Protein AF-A0A3L7WTW4-F1 (afdb_monomer_lite)

Foldseek 3Di:
DDDDDDDDDDDDDPPDDPDPPPPDDPQDDAAEDEAQDKDKDFASHWYDHPVQQKIKHWHWWLDQQADAPPDDDPDGDKTKTWMWMDRNPRPGTDIDMWIADADQCFAGDVPDPLTHQWDDDPQKIKGWGGWDDGHHPVDDDDGRRIMTMIHIYGDPPPPPPPPPCPPDDDDPAAADDAQDKDKAFAQHWHADPVQQKIKHFPWKSDDPADAPVDDDPDGDKTKTWMWIDHPPDDIDIDIAMAGADQCQFHDADDRHYRHHQWDDDPQKIKGFGGKDDRHHDPVDDDDGRRIMTIMHMHGHDDPPPPDVDPDDPPLDPPDPADPPFFWFKKFAVVQLVCVVSVNDPDQRIDTDRGDHQVQCPFQVSQQSRQCSVPHNRMGGAEPVNCDPSCVVRDDPDPWHWGAHPVVRGIDIDD

Secondary structure (DSSP, 8-state):
------------------------PPPPPPEE--TTS-EEEETT-EEEEGGGTEEEEEEEEEEE----BT---S--PPEEEEEEEEETT-SSPEEEEEEE-B-TTSBB-TT-TT---EEEETTEEEEEEEEESPPBTTBPPPGGG-EEEEEEEE--------------------BPPTTSEEEEETT-EEEETTTTEEEEEEEEEEE-PPPTTS--SS--EEEEEEEEEETTS--EEEEEEEEE-TT-BEES--TT-SS-SEEEETTEEEEEEEEESPP--TTSPPPGGG-EEEEEEEE-----S-------S-PPPPPPP-TTSBPBEEE-HHHHHHHHTTS----SEEEPSPB-GGG-SSHHHHHHHHHHHH-TT-EEPBGGGGSTTTTTTS---S-EEEEETTTTEEEEE-

pLDDT: mean 75.75, std 19.29, range [23.27, 98.56]

Sequence (414 aa):
MKRRACLLLFCLLLAGCQIPITLITPSAPPRVAERDQPFTLQTGQSARLPAIDLEVAFVTVLVDGRCPTGIQCAATLPVEIELTIVRTGAGVGTPLRLSAHTDNTGAVIPTAPGVVTSAAYDDNTISLLAVTPYPDVQRKPALADYRVTLLVTGGETQQPPAVTATPDSSDASANGALGGAITLAVGETARFAQEQLQLTFDKVNEDSRCPADINCFWSGIVDAQMTFARQGRPAQTFVVGGVTDRQGLVTGPVVGASGPTGWWYEGYTLELKQVLPYPARHDQPIAPADYRAVVVIAAAEKPPPPEPTADASPTPPPFPADNNGLPLLCISEIALTRLAAGASTDQPAALTPPVSQPTLVDEATGDRLCAGQFGADWHLAETSDLGAVWDDFLPDAAGYWVWDDQTEQPVQAP

Structure (mmCIF, N/CA/C/O backbone):
data_AF-A0A3L7WTW4-F1
#
_entry.id   AF-A0A3L7WTW4-F1
#
loop_
_atom_site.group_PDB
_atom_site.id
_atom_site.type_symbol
_atom_site.label_atom_id
_atom_site.label_alt_id
_atom_site.label_comp_id
_atom_site.label_asym_id
_atom_site.label_entity_id
_atom_site.label_seq_id
_atom_site.pdbx_PDB_ins_code
_atom_site.Cartn_x
_atom_site.Cartn_y
_atom_site.Cartn_z
_atom_site.occupancy
_atom_site.B_iso_or_equiv
_atom_site.auth_seq_id
_atom_site.auth_comp_id
_atom_site.auth_asym_id
_atom_site.auth_atom_id
_atom_site.pdbx_PDB_model_num
ATOM 1 N N . MET A 1 1 ? 28.160 76.192 37.181 1.00 37.44 1 MET A N 1
ATOM 2 C CA . MET A 1 1 ? 27.123 77.030 36.534 1.00 37.44 1 MET A CA 1
ATOM 3 C C . MET A 1 1 ? 26.702 76.387 35.216 1.00 37.44 1 MET A C 1
ATOM 5 O O . MET A 1 1 ? 27.570 76.081 34.420 1.00 37.44 1 MET A O 1
ATOM 9 N N . LYS A 1 2 ? 25.381 76.251 35.020 1.00 39.50 2 LYS A N 1
ATOM 10 C CA . LYS A 1 2 ? 24.620 76.098 33.757 1.00 39.50 2 LYS A CA 1
ATOM 11 C C . LYS A 1 2 ? 24.674 74.773 32.962 1.00 39.50 2 LYS A C 1
ATOM 13 O O . LYS A 1 2 ? 25.560 74.521 32.160 1.00 39.50 2 LYS A O 1
ATOM 18 N N . ARG A 1 3 ? 23.567 74.032 33.128 1.00 44.16 3 ARG A N 1
ATOM 19 C CA . ARG A 1 3 ? 22.910 73.098 32.192 1.00 44.16 3 ARG A CA 1
ATOM 20 C C . ARG A 1 3 ? 22.537 73.785 30.866 1.00 44.16 3 ARG A C 1
ATOM 22 O O . ARG A 1 3 ? 22.018 74.896 30.959 1.00 44.16 3 ARG A O 1
ATOM 29 N N . ARG A 1 4 ? 22.655 73.086 29.722 1.00 50.91 4 ARG A N 1
ATOM 30 C CA . ARG A 1 4 ? 21.765 73.074 28.518 1.00 50.91 4 ARG A CA 1
ATOM 31 C C . ARG A 1 4 ? 22.125 71.802 27.715 1.00 50.91 4 ARG A C 1
ATOM 33 O O . ARG A 1 4 ? 23.277 71.667 27.340 1.00 50.91 4 ARG A O 1
ATOM 40 N N . ALA A 1 5 ? 21.331 70.731 27.680 1.00 46.16 5 ALA A N 1
ATOM 41 C CA . ALA A 1 5 ? 20.108 70.524 26.895 1.00 46.16 5 ALA A CA 1
ATOM 42 C C . ALA A 1 5 ? 20.305 70.724 25.377 1.00 46.16 5 ALA A C 1
ATOM 44 O O . ALA A 1 5 ? 20.345 71.862 24.920 1.00 46.16 5 ALA A O 1
ATOM 45 N N . CYS A 1 6 ? 20.352 69.621 24.620 1.00 43.25 6 CYS A N 1
ATOM 46 C CA . CYS A 1 6 ? 19.703 69.516 23.309 1.00 43.25 6 CYS A CA 1
ATOM 47 C C . CYS A 1 6 ? 19.343 68.043 23.035 1.00 43.25 6 CYS A C 1
ATOM 49 O O . CYS A 1 6 ? 20.206 67.183 22.887 1.00 43.25 6 CYS A O 1
ATOM 51 N N . LEU A 1 7 ? 18.038 67.800 23.095 1.00 46.34 7 LEU A N 1
ATOM 52 C CA . LEU A 1 7 ? 17.284 66.601 22.749 1.00 46.34 7 LEU A CA 1
ATOM 53 C C . LEU A 1 7 ? 17.050 66.623 21.220 1.00 46.34 7 LEU A C 1
ATOM 55 O O . LEU A 1 7 ? 17.065 67.716 20.659 1.00 46.34 7 LEU A O 1
ATOM 59 N N . LEU A 1 8 ? 16.703 65.470 20.626 1.00 43.91 8 LEU A N 1
ATOM 60 C CA . LEU A 1 8 ? 16.069 65.243 19.302 1.00 43.91 8 LEU A CA 1
ATOM 61 C C . LEU A 1 8 ? 16.975 64.656 18.207 1.00 43.91 8 LEU A C 1
ATOM 63 O O . LEU A 1 8 ? 17.692 65.395 17.546 1.00 43.91 8 LEU A O 1
ATOM 67 N N . LEU A 1 9 ? 16.850 63.345 17.953 1.00 43.50 9 LEU A N 1
ATOM 68 C CA . LEU A 1 9 ? 16.202 62.812 16.738 1.00 43.50 9 LEU A CA 1
ATOM 69 C C . LEU A 1 9 ? 16.097 61.272 16.839 1.00 43.50 9 LEU A C 1
ATOM 71 O O . LEU A 1 9 ? 17.039 60.549 16.537 1.00 43.50 9 LEU A O 1
ATOM 75 N N . PHE A 1 10 ? 14.953 60.763 17.299 1.00 47.62 10 PHE A N 1
ATOM 76 C CA . PHE A 1 10 ? 14.607 59.338 17.226 1.00 47.62 10 PHE A CA 1
ATOM 77 C C . PHE A 1 10 ? 13.199 59.260 16.640 1.00 47.62 10 PHE A C 1
ATOM 79 O O . PHE A 1 10 ? 12.218 59.484 17.348 1.00 47.62 10 PHE A O 1
ATOM 86 N N . CYS A 1 11 ? 13.098 59.075 15.323 1.00 43.38 11 CYS A N 1
ATOM 87 C CA . CYS A 1 11 ? 11.825 58.872 14.641 1.00 43.38 11 CYS A CA 1
ATOM 88 C C . CYS A 1 11 ? 12.010 58.204 13.274 1.00 43.38 11 CYS A C 1
ATOM 90 O O . CYS A 1 11 ? 12.808 58.659 12.463 1.00 43.38 11 CYS A O 1
ATOM 92 N N . LEU A 1 12 ? 11.146 57.208 13.059 1.00 50.31 12 LEU A N 1
ATOM 93 C CA . LEU A 1 12 ? 10.758 56.534 11.819 1.00 50.31 12 LEU A CA 1
ATOM 94 C C . LEU A 1 12 ? 11.748 55.542 11.199 1.00 50.31 12 LEU A C 1
ATOM 96 O O . LEU A 1 12 ? 12.674 55.933 10.504 1.00 50.31 12 LEU A O 1
ATOM 100 N N . LEU A 1 13 ? 11.424 54.250 11.358 1.00 45.03 13 LEU A N 1
ATOM 101 C CA . LEU A 1 13 ? 11.238 53.279 10.264 1.00 45.03 13 LEU A CA 1
ATOM 102 C C . LEU A 1 13 ? 10.641 51.975 10.843 1.00 45.03 13 LEU A C 1
ATOM 104 O O . LEU A 1 13 ? 11.337 50.992 11.066 1.00 45.03 13 LEU A O 1
ATOM 108 N N . LEU A 1 14 ? 9.332 51.978 11.123 1.00 45.22 14 LEU A N 1
ATOM 109 C CA . LEU A 1 14 ? 8.540 50.753 11.295 1.00 45.22 14 LEU A CA 1
ATOM 110 C C . LEU A 1 14 ? 7.759 50.535 9.996 1.00 45.22 14 LEU A C 1
ATOM 112 O O . LEU A 1 14 ? 6.616 50.968 9.864 1.00 45.22 14 LEU A O 1
ATOM 116 N N . ALA A 1 15 ? 8.406 49.915 9.010 1.00 48.97 15 ALA A N 1
ATOM 117 C CA . ALA A 1 15 ? 7.711 49.340 7.868 1.00 48.97 15 ALA A CA 1
ATOM 118 C C . ALA A 1 15 ? 7.077 48.023 8.337 1.00 48.97 15 ALA A C 1
ATOM 120 O O . ALA A 1 15 ? 7.765 47.024 8.531 1.00 48.97 15 ALA A O 1
ATOM 121 N N . GLY A 1 16 ? 5.770 48.054 8.602 1.00 44.69 16 GLY A N 1
ATOM 122 C CA . GLY A 1 16 ? 4.993 46.858 8.900 1.00 44.69 16 GLY A CA 1
ATOM 123 C C . GLY A 1 16 ? 4.972 45.939 7.683 1.00 44.69 16 GLY A C 1
ATOM 124 O O . GLY A 1 16 ? 4.393 46.286 6.656 1.00 44.69 16 GLY A O 1
ATOM 125 N N . CYS A 1 17 ? 5.605 44.776 7.802 1.00 49.41 17 CYS A N 1
ATOM 126 C CA . CYS A 1 17 ? 5.476 43.694 6.838 1.00 49.41 17 CYS A CA 1
ATOM 127 C C . CYS A 1 17 ? 4.074 43.091 7.016 1.00 49.41 17 CYS A C 1
ATOM 129 O O . CYS A 1 17 ? 3.828 42.339 7.959 1.00 49.41 17 CYS A O 1
ATOM 131 N N . GLN A 1 18 ? 3.118 43.495 6.177 1.00 47.56 18 GLN A N 1
ATOM 132 C CA . GLN A 1 18 ? 1.819 42.832 6.099 1.00 47.56 18 GLN A CA 1
ATOM 133 C C . GLN A 1 18 ? 2.023 41.505 5.373 1.00 47.56 18 GLN A C 1
ATOM 135 O O . GLN A 1 18 ? 2.044 41.458 4.147 1.00 47.56 18 GLN A O 1
ATOM 140 N N . ILE A 1 19 ? 2.226 40.436 6.140 1.00 54.44 19 ILE A N 1
ATOM 141 C CA . ILE A 1 19 ? 2.207 39.075 5.613 1.00 54.44 19 ILE A CA 1
ATOM 142 C C . ILE A 1 19 ? 0.743 38.768 5.265 1.00 54.44 19 ILE A C 1
ATOM 144 O O . ILE A 1 19 ? -0.101 38.811 6.167 1.00 54.44 19 ILE A O 1
ATOM 148 N N . PRO A 1 20 ? 0.396 38.504 3.994 1.00 45.53 20 PRO A N 1
ATOM 149 C CA . PRO A 1 20 ? -0.931 38.022 3.656 1.00 45.53 20 PRO A CA 1
ATOM 150 C C . PRO A 1 20 ? -1.120 36.664 4.333 1.00 45.53 20 PRO A C 1
ATOM 152 O O . PRO A 1 20 ? -0.429 35.696 4.029 1.00 45.53 20 PRO A O 1
ATOM 155 N N . ILE A 1 21 ? -2.039 36.607 5.295 1.00 44.62 21 ILE A N 1
ATOM 156 C CA . ILE A 1 21 ? -2.494 35.350 5.880 1.00 44.62 21 ILE A CA 1
ATOM 157 C C . ILE A 1 21 ? -3.296 34.652 4.784 1.00 44.62 21 ILE A C 1
ATOM 159 O O . ILE A 1 21 ? -4.442 35.015 4.515 1.00 44.62 21 ILE A O 1
ATOM 163 N N . THR A 1 22 ? -2.676 33.682 4.118 1.00 40.81 22 THR A N 1
ATOM 164 C CA . THR A 1 22 ? -3.366 32.760 3.220 1.00 40.81 22 THR A CA 1
ATOM 165 C C . THR A 1 22 ? -4.336 31.950 4.074 1.00 40.81 22 THR A C 1
ATOM 167 O O . THR A 1 22 ? -3.939 31.057 4.820 1.00 40.81 22 THR A O 1
ATOM 170 N N . LEU A 1 23 ? -5.614 32.328 4.048 1.00 39.22 23 LEU A N 1
ATOM 171 C CA . LEU A 1 23 ? -6.673 31.580 4.713 1.00 39.22 23 LEU A CA 1
ATOM 172 C C . LEU A 1 23 ? -6.746 30.195 4.067 1.00 39.22 23 LEU A C 1
ATOM 174 O O . LEU A 1 23 ? -7.014 30.080 2.872 1.00 39.22 23 LEU A O 1
ATOM 178 N N . ILE A 1 24 ? -6.497 29.166 4.874 1.00 34.78 24 ILE A N 1
ATOM 179 C CA . ILE A 1 24 ? -6.710 27.763 4.527 1.00 34.78 24 ILE A CA 1
ATOM 180 C C . ILE A 1 24 ? -8.171 27.644 4.088 1.00 34.78 24 ILE A C 1
ATOM 182 O O . ILE A 1 24 ? -9.089 27.922 4.864 1.00 34.78 24 ILE A O 1
ATOM 186 N N . THR A 1 25 ? -8.397 27.310 2.823 1.00 43.38 25 THR A N 1
ATOM 187 C CA . THR A 1 25 ? -9.740 27.089 2.298 1.00 43.38 25 THR A CA 1
ATOM 188 C C . THR A 1 25 ? -10.345 25.886 3.025 1.00 43.38 25 THR A C 1
ATOM 190 O O . THR A 1 25 ? -9.706 24.835 3.096 1.00 43.38 25 THR A O 1
ATOM 193 N N . PRO A 1 26 ? -11.548 26.010 3.616 1.00 45.19 26 PRO A N 1
ATOM 194 C CA . PRO A 1 26 ? -12.191 24.886 4.277 1.00 45.19 26 PRO A CA 1
ATOM 195 C C . PRO A 1 26 ? -12.424 23.769 3.258 1.00 45.19 26 PRO A C 1
ATOM 197 O O . PRO A 1 26 ? -12.935 24.024 2.164 1.00 45.19 26 PRO A O 1
ATOM 200 N N . SER A 1 27 ? -12.036 22.545 3.633 1.00 58.97 27 SER A N 1
ATOM 201 C CA . SER A 1 27 ? -12.336 21.327 2.877 1.00 58.97 27 SER A CA 1
ATOM 202 C C . SER A 1 27 ? -13.815 21.324 2.486 1.00 58.97 27 SER A C 1
ATOM 204 O O . SER A 1 27 ? -14.678 21.677 3.299 1.00 58.97 27 SER A O 1
ATOM 206 N N . ALA A 1 28 ? -14.098 21.009 1.221 1.00 68.00 28 ALA A N 1
ATOM 207 C CA . ALA A 1 28 ? -15.456 21.020 0.698 1.00 68.00 28 ALA A CA 1
ATOM 208 C C . ALA A 1 28 ? -16.370 20.157 1.590 1.00 68.00 28 ALA A C 1
ATOM 210 O O . ALA A 1 28 ? -15.949 19.088 2.037 1.00 68.00 28 ALA A O 1
ATOM 211 N N . PRO A 1 29 ? -17.610 20.594 1.873 1.00 75.31 29 PRO A N 1
ATOM 212 C CA . PRO A 1 29 ? -18.495 19.837 2.743 1.00 75.31 29 PRO A CA 1
ATOM 213 C C . PRO A 1 29 ? -18.753 18.436 2.162 1.00 75.31 29 PRO A C 1
ATOM 215 O O . PRO A 1 29 ? -18.920 18.310 0.943 1.00 75.31 29 PRO A O 1
ATOM 218 N N . PRO A 1 30 ? -18.822 17.397 3.016 1.00 79.06 30 PRO A N 1
ATOM 219 C CA . PRO A 1 30 ? -19.109 16.038 2.579 1.00 79.06 30 PRO A CA 1
ATOM 220 C C . PRO A 1 30 ? -20.413 15.982 1.795 1.00 79.06 30 PRO A C 1
ATOM 222 O O . PRO A 1 30 ? -21.416 16.604 2.164 1.00 79.06 30 PRO A O 1
ATOM 225 N N . ARG A 1 31 ? -20.414 15.187 0.728 1.00 91.56 31 ARG A N 1
ATOM 226 C CA . ARG A 1 31 ? -21.628 14.879 -0.032 1.00 91.56 31 ARG A CA 1
ATOM 227 C C . ARG A 1 31 ? -22.568 14.033 0.825 1.00 91.56 31 ARG A C 1
ATOM 229 O O . ARG A 1 31 ? -22.124 13.349 1.737 1.00 91.56 31 ARG A O 1
ATOM 236 N N . VAL A 1 32 ? -23.862 14.051 0.528 1.00 93.69 32 VAL A N 1
ATOM 237 C CA . VAL A 1 32 ? -24.819 13.121 1.144 1.00 93.69 32 VAL A CA 1
ATOM 238 C C . VAL A 1 32 ? -25.015 11.942 0.196 1.00 93.69 32 VAL A C 1
ATOM 240 O O . VAL A 1 32 ? -25.263 12.154 -0.990 1.00 93.69 32 VAL A O 1
ATOM 243 N N . ALA A 1 33 ? -24.884 10.725 0.716 1.00 94.69 33 ALA A N 1
ATOM 244 C CA . ALA A 1 33 ? -25.146 9.470 0.024 1.00 94.69 33 ALA A CA 1
ATOM 245 C C . ALA A 1 33 ? -26.170 8.635 0.807 1.00 94.69 33 ALA A C 1
ATOM 247 O O . ALA A 1 33 ? -26.326 8.787 2.022 1.00 94.69 33 ALA A O 1
ATOM 248 N N . GLU A 1 34 ? -26.870 7.751 0.102 1.00 94.19 34 GLU A N 1
ATOM 249 C CA . GLU A 1 34 ? -27.859 6.843 0.683 1.00 94.19 34 GLU A CA 1
ATOM 250 C C . GLU A 1 34 ? -27.283 5.425 0.769 1.00 94.19 34 GLU A C 1
ATOM 252 O O . GLU A 1 34 ? -26.539 4.988 -0.110 1.00 94.19 34 GLU A O 1
ATOM 257 N N . ARG A 1 35 ? -27.615 4.702 1.846 1.00 93.38 35 ARG A N 1
ATOM 258 C CA . ARG A 1 35 ? -27.290 3.273 1.968 1.00 93.38 35 ARG A CA 1
ATOM 259 C C . ARG A 1 35 ? -27.979 2.499 0.840 1.00 93.38 35 ARG A C 1
ATOM 261 O O . ARG A 1 35 ? -29.034 2.912 0.364 1.00 93.38 35 ARG A O 1
ATOM 268 N N . ASP A 1 36 ? -27.378 1.387 0.431 1.00 93.88 36 ASP A N 1
ATOM 269 C CA . ASP A 1 36 ? -27.871 0.499 -0.626 1.00 93.88 36 ASP A CA 1
ATOM 270 C C . ASP A 1 36 ? -27.960 1.170 -2.014 1.00 93.88 36 ASP A C 1
ATOM 272 O O . ASP A 1 36 ? -28.517 0.602 -2.954 1.00 93.88 36 ASP A O 1
ATOM 276 N N . GLN A 1 37 ? -27.359 2.356 -2.172 1.00 96.19 37 GLN A N 1
ATOM 277 C CA . GLN A 1 37 ? -27.208 3.046 -3.448 1.00 96.19 37 GLN A CA 1
ATOM 278 C C . GLN A 1 37 ? -25.731 3.321 -3.748 1.00 96.19 37 GLN A C 1
ATOM 280 O O . GLN A 1 37 ? -24.992 3.761 -2.862 1.00 96.19 37 GLN A O 1
ATOM 285 N N . PRO A 1 38 ? -25.276 3.089 -4.993 1.00 97.88 38 PRO A N 1
ATOM 286 C CA . PRO A 1 38 ? -23.936 3.467 -5.400 1.00 97.88 38 PRO A CA 1
ATOM 287 C C . PRO A 1 38 ? -23.721 4.979 -5.326 1.00 97.88 38 PRO A C 1
ATOM 289 O O . PRO A 1 38 ? -24.571 5.759 -5.758 1.00 97.88 38 PRO A O 1
ATOM 292 N N . PHE A 1 39 ? -22.549 5.399 -4.864 1.00 98.00 39 PHE A N 1
ATOM 293 C CA . PHE A 1 39 ? -22.121 6.794 -4.912 1.00 98.00 39 PHE A CA 1
ATOM 294 C C . PHE A 1 39 ? -20.665 6.901 -5.352 1.00 98.00 39 PHE A C 1
ATOM 296 O O . PHE A 1 39 ? -19.857 6.007 -5.106 1.00 98.00 39 PHE A O 1
ATOM 303 N N . THR A 1 40 ? -20.326 8.011 -6.008 1.00 98.12 40 THR A N 1
ATOM 304 C CA . THR A 1 40 ? -18.988 8.239 -6.559 1.00 98.12 40 THR A CA 1
ATOM 305 C C . THR A 1 40 ? -18.276 9.363 -5.818 1.00 98.12 40 THR A C 1
ATOM 307 O O . THR A 1 40 ? -18.826 10.455 -5.655 1.00 98.12 40 THR A O 1
ATOM 310 N N . LEU A 1 41 ? -17.032 9.111 -5.419 1.00 97.12 41 LEU A N 1
ATOM 311 C CA . LEU A 1 41 ? -16.135 10.082 -4.799 1.00 97.12 41 LEU A CA 1
ATOM 312 C C . LEU A 1 41 ? -14.951 10.350 -5.713 1.00 97.12 41 LEU A C 1
ATOM 314 O O . LEU A 1 41 ? -14.397 9.419 -6.285 1.00 97.12 41 LEU A O 1
ATOM 318 N N . GLN A 1 42 ? -14.556 11.612 -5.836 1.00 96.25 42 GLN A N 1
ATOM 319 C CA . GLN A 1 42 ? -13.246 11.984 -6.372 1.00 96.25 42 GLN A CA 1
ATOM 320 C C . GLN A 1 42 ? -12.198 11.968 -5.254 1.00 96.25 42 GLN A C 1
ATOM 322 O O . GLN A 1 42 ? -12.567 12.098 -4.087 1.00 96.25 42 GLN A O 1
ATOM 327 N N . THR A 1 43 ? -10.917 11.825 -5.592 1.00 90.12 43 THR A N 1
ATOM 328 C CA . THR A 1 43 ? -9.807 11.914 -4.628 1.00 90.12 43 THR A CA 1
ATOM 329 C C . THR A 1 43 ? -9.954 13.146 -3.728 1.00 90.12 43 THR A C 1
ATOM 331 O O . THR A 1 43 ? -10.220 14.250 -4.211 1.00 90.12 43 THR A O 1
ATOM 334 N N . GLY A 1 44 ? -9.838 12.946 -2.415 1.00 83.12 44 GLY A N 1
ATOM 335 C CA . GLY A 1 44 ? -10.030 13.972 -1.390 1.00 83.12 44 GLY A CA 1
ATOM 336 C C . GLY A 1 44 ? -11.490 14.301 -1.048 1.00 83.12 44 GLY A C 1
ATOM 337 O O . GLY A 1 44 ? -11.730 15.122 -0.165 1.00 83.12 44 GLY A O 1
ATOM 338 N N . GLN A 1 45 ? -12.484 13.697 -1.711 1.00 91.75 45 GLN A N 1
ATOM 339 C CA . GLN A 1 45 ? -13.899 13.882 -1.368 1.00 91.75 45 GLN A CA 1
ATOM 340 C C . GLN A 1 45 ? -14.380 12.849 -0.352 1.00 91.75 45 GLN A C 1
ATOM 342 O O . GLN A 1 45 ? -13.940 11.700 -0.343 1.00 91.75 45 GLN A O 1
ATOM 347 N N . SER A 1 46 ? -15.379 13.243 0.437 1.00 94.44 46 SER A N 1
ATOM 348 C CA . SER A 1 46 ? -16.114 12.346 1.321 1.00 94.44 46 SER A CA 1
ATOM 349 C C . SER A 1 46 ? -17.623 12.376 1.081 1.00 94.44 46 SER A C 1
ATOM 351 O O . SER A 1 46 ? -18.183 13.340 0.545 1.00 94.44 46 SER A O 1
ATOM 353 N N . ALA A 1 47 ? -18.282 11.284 1.466 1.00 95.56 47 ALA A N 1
ATOM 354 C CA . ALA A 1 47 ? -19.728 11.142 1.512 1.00 95.56 47 ALA A CA 1
ATOM 355 C C . ALA A 1 47 ? -20.176 10.722 2.912 1.00 95.56 47 ALA A C 1
ATOM 357 O O . ALA A 1 47 ? -19.678 9.751 3.476 1.00 95.56 47 ALA A O 1
ATOM 358 N N . ARG A 1 48 ? -21.167 11.430 3.446 1.00 95.19 48 ARG A N 1
ATOM 359 C CA . ARG A 1 48 ? -21.918 11.064 4.642 1.00 95.19 48 ARG A CA 1
ATOM 360 C C . ARG A 1 48 ? -23.123 10.221 4.264 1.00 95.19 48 ARG A C 1
ATOM 362 O O . ARG A 1 48 ? -23.862 10.584 3.353 1.00 95.19 48 ARG A O 1
ATOM 369 N N . LEU A 1 49 ? -23.350 9.165 5.032 1.00 94.88 49 LEU A N 1
ATOM 370 C CA . LEU A 1 49 ? -24.526 8.309 5.029 1.00 94.88 49 LEU A CA 1
ATOM 371 C C . LEU A 1 49 ? -25.271 8.530 6.358 1.00 94.88 49 LEU A C 1
ATOM 373 O O . LEU A 1 49 ? -25.027 7.809 7.329 1.00 94.88 49 LEU A O 1
ATOM 377 N N . PRO A 1 50 ? -26.167 9.536 6.443 1.00 92.25 50 PRO A N 1
ATOM 378 C CA . PRO A 1 50 ? -26.762 9.960 7.714 1.00 92.25 50 PRO A CA 1
ATOM 379 C C . PRO A 1 50 ? -27.610 8.876 8.381 1.00 92.25 50 PRO A C 1
ATOM 381 O O . PRO A 1 50 ? -27.737 8.857 9.596 1.00 92.25 50 PRO A O 1
ATOM 384 N N . ALA A 1 51 ? -28.186 7.965 7.593 1.00 90.25 51 ALA A N 1
ATOM 385 C CA . ALA A 1 51 ? -29.027 6.886 8.106 1.00 90.25 51 ALA A CA 1
ATOM 386 C C . ALA A 1 51 ? -28.260 5.861 8.961 1.00 90.25 51 ALA A C 1
ATOM 388 O O . ALA A 1 51 ? -28.885 5.109 9.704 1.00 90.25 51 ALA A O 1
ATOM 389 N N . ILE A 1 52 ? -26.931 5.807 8.828 1.00 92.38 52 ILE A N 1
ATOM 390 C CA . ILE A 1 52 ? -26.060 4.844 9.514 1.00 92.38 52 ILE A CA 1
ATOM 391 C C . ILE A 1 52 ? -24.878 5.525 10.219 1.00 92.38 52 ILE A C 1
ATOM 393 O O . ILE A 1 52 ? -23.900 4.861 10.549 1.00 92.38 52 ILE A O 1
ATOM 397 N N . ASP A 1 53 ? -24.951 6.846 10.418 1.00 91.88 53 ASP A N 1
ATOM 398 C CA . ASP A 1 53 ? -23.913 7.653 11.066 1.00 91.88 53 ASP A CA 1
ATOM 399 C C . ASP A 1 53 ? -22.495 7.393 10.526 1.00 91.88 53 ASP A C 1
ATOM 401 O O . ASP A 1 53 ? -21.526 7.375 11.284 1.00 91.88 53 ASP A O 1
ATOM 405 N N . LEU A 1 54 ? -22.346 7.227 9.210 1.00 92.38 54 LEU A N 1
ATOM 406 C CA . LEU A 1 54 ? -21.073 6.877 8.573 1.00 92.38 54 LEU A CA 1
ATOM 407 C C . LEU A 1 54 ? -20.609 7.983 7.623 1.00 92.38 54 LEU A C 1
ATOM 409 O O . LEU A 1 54 ? -21.403 8.506 6.849 1.00 92.38 54 LEU A O 1
ATOM 413 N N . GLU A 1 55 ? -19.325 8.319 7.634 1.00 93.25 55 GLU A N 1
ATOM 414 C CA . GLU A 1 55 ? -18.673 9.133 6.609 1.00 93.25 55 GLU A CA 1
ATOM 415 C C . GLU A 1 55 ? -17.559 8.313 5.955 1.00 93.25 55 GLU A C 1
ATOM 417 O O . GLU A 1 55 ? -16.713 7.746 6.642 1.00 93.25 55 GLU A O 1
ATOM 422 N N . VAL A 1 56 ? -17.571 8.234 4.626 1.00 94.44 56 VAL A N 1
ATOM 423 C CA . VAL A 1 56 ? -16.560 7.538 3.824 1.00 94.44 56 VAL A CA 1
ATOM 424 C C . VAL A 1 56 ? -15.826 8.574 2.989 1.00 94.44 56 VAL A C 1
ATOM 426 O O . VAL A 1 56 ? -16.448 9.280 2.198 1.00 94.44 56 VAL A O 1
ATOM 429 N N . ALA A 1 57 ? -14.513 8.673 3.158 1.00 91.31 57 ALA A N 1
ATOM 430 C CA . ALA A 1 57 ? -13.644 9.554 2.391 1.00 91.31 57 ALA A CA 1
ATOM 431 C C . ALA A 1 57 ? -12.759 8.739 1.453 1.00 91.31 57 ALA A C 1
ATOM 433 O O . ALA A 1 57 ? -12.176 7.746 1.877 1.00 91.31 57 ALA A O 1
ATOM 434 N N . PHE A 1 58 ? -12.642 9.167 0.198 1.00 93.56 58 PHE A N 1
ATOM 435 C CA . PHE A 1 58 ? -11.667 8.613 -0.733 1.00 93.56 58 PHE A CA 1
ATOM 436 C C . PHE A 1 58 ? -10.366 9.402 -0.615 1.00 93.56 58 PHE A C 1
ATOM 438 O O . PHE A 1 58 ? -10.327 10.585 -0.953 1.00 93.56 58 PHE A O 1
ATOM 445 N N . VAL A 1 59 ? -9.322 8.756 -0.097 1.00 82.44 59 VAL A N 1
ATOM 446 C CA . VAL A 1 59 ? -8.041 9.402 0.205 1.00 82.44 59 VAL A CA 1
ATOM 447 C C . VAL A 1 59 ? -7.210 9.516 -1.062 1.00 82.44 59 VAL A C 1
ATOM 449 O O . VAL A 1 59 ? -6.931 10.625 -1.505 1.00 82.44 59 VAL A O 1
ATOM 452 N N . THR A 1 60 ? -6.843 8.378 -1.655 1.00 78.44 60 THR A N 1
ATOM 453 C CA . THR A 1 60 ? -6.000 8.311 -2.853 1.00 78.44 60 THR A CA 1
ATOM 454 C C . THR A 1 60 ? -6.061 6.933 -3.507 1.00 78.44 60 THR A C 1
ATOM 456 O O . THR A 1 60 ? -6.480 5.950 -2.892 1.00 78.44 60 THR A O 1
ATOM 459 N N . VAL A 1 61 ? -5.596 6.858 -4.753 1.00 78.56 61 VAL A N 1
ATOM 460 C CA . VAL A 1 61 ? -5.113 5.607 -5.347 1.00 78.56 61 VAL A CA 1
ATOM 461 C C . VAL A 1 61 ? -3.693 5.368 -4.842 1.00 78.56 61 VAL A C 1
ATOM 463 O O . VAL A 1 61 ? -2.860 6.270 -4.924 1.00 78.56 61 VAL A O 1
ATOM 466 N N . LEU A 1 62 ? -3.438 4.182 -4.291 1.00 70.19 62 LEU A N 1
ATOM 467 C CA . LEU A 1 62 ? -2.120 3.772 -3.800 1.00 70.19 62 LEU A CA 1
ATOM 468 C C . LEU A 1 62 ? -1.267 3.246 -4.956 1.00 70.19 62 LEU A C 1
ATOM 470 O O . LEU A 1 62 ? -0.129 3.668 -5.140 1.00 70.19 62 LEU A O 1
ATOM 474 N N . VAL A 1 63 ? -1.857 2.367 -5.766 1.00 74.25 63 VAL A N 1
ATOM 475 C CA . VAL A 1 63 ? -1.239 1.761 -6.947 1.00 74.25 63 VAL A CA 1
ATOM 476 C C . VAL A 1 63 ? -2.301 1.614 -8.030 1.00 74.25 63 VAL A C 1
ATOM 478 O O . VAL A 1 63 ? -3.428 1.218 -7.745 1.00 74.25 63 VAL A O 1
ATOM 481 N N . ASP A 1 64 ? -1.948 1.906 -9.282 1.00 80.94 64 ASP A N 1
ATOM 482 C CA . ASP A 1 64 ? -2.769 1.556 -10.443 1.00 80.94 64 ASP A CA 1
ATOM 483 C C . ASP A 1 64 ? -1.966 0.671 -11.398 1.00 80.94 64 ASP A C 1
ATOM 485 O O . ASP A 1 64 ? -1.231 1.157 -12.258 1.00 80.94 64 ASP A O 1
ATOM 489 N N . GLY A 1 65 ? -2.086 -0.643 -11.205 1.00 75.81 65 GLY A N 1
ATOM 490 C CA . GLY A 1 65 ? -1.403 -1.659 -11.998 1.00 75.81 65 GLY A CA 1
ATOM 491 C C . GLY A 1 65 ? -2.174 -2.116 -13.240 1.00 75.81 65 GLY A C 1
ATOM 492 O O . GLY A 1 65 ? -1.804 -3.112 -13.875 1.00 75.81 65 GLY A O 1
ATOM 493 N N . ARG A 1 66 ? -3.272 -1.434 -13.584 1.00 85.81 66 ARG A N 1
ATOM 494 C CA . ARG A 1 66 ? -4.140 -1.832 -14.695 1.00 85.81 66 ARG A CA 1
ATOM 495 C C . ARG A 1 66 ? -3.424 -1.642 -16.028 1.00 85.81 66 ARG A C 1
ATOM 497 O O . ARG A 1 66 ? -2.807 -0.609 -16.274 1.00 85.81 66 ARG A O 1
ATOM 504 N N . CYS A 1 67 ? -3.529 -2.639 -16.906 1.00 81.94 67 CYS A N 1
ATOM 505 C CA . CYS A 1 67 ? -2.897 -2.589 -18.223 1.00 81.94 67 CYS A CA 1
ATOM 506 C C . CYS A 1 67 ? -3.487 -1.453 -19.084 1.00 81.94 67 CYS A C 1
ATOM 508 O O . CYS A 1 67 ? -4.659 -1.535 -19.441 1.00 81.94 67 CYS A O 1
ATOM 510 N N . PRO A 1 68 ? -2.719 -0.420 -19.476 1.00 86.12 68 PRO A N 1
ATOM 511 C CA . PRO A 1 68 ? -3.282 0.723 -20.189 1.00 86.12 68 PRO A CA 1
ATOM 512 C C . PRO A 1 68 ? -3.920 0.350 -21.535 1.00 86.12 68 PRO A C 1
ATOM 514 O O . PRO A 1 68 ? -3.400 -0.486 -22.281 1.00 86.12 68 PRO A O 1
ATOM 517 N N . THR A 1 69 ? -5.020 1.012 -21.909 1.00 84.44 69 THR A N 1
ATOM 518 C CA . THR A 1 69 ? -5.674 0.741 -23.201 1.00 84.44 69 THR A CA 1
ATOM 519 C C . THR A 1 69 ? -4.751 1.054 -24.373 1.00 84.44 69 THR A C 1
ATOM 521 O O . THR A 1 69 ? -4.298 2.187 -24.512 1.00 84.44 69 THR A O 1
ATOM 524 N N . GLY A 1 70 ? -4.554 0.087 -25.270 1.00 77.38 70 GLY A N 1
ATOM 525 C CA . GLY A 1 70 ? -3.697 0.241 -26.451 1.00 77.38 70 GLY A CA 1
ATOM 526 C C . GLY A 1 70 ? -2.306 -0.379 -26.299 1.00 77.38 70 GLY A C 1
ATOM 527 O O . GLY A 1 70 ? -1.556 -0.393 -27.271 1.00 77.38 70 GLY A O 1
ATOM 528 N N . ILE A 1 71 ? -1.981 -0.936 -25.128 1.00 75.69 71 ILE A N 1
ATOM 529 C CA . ILE A 1 71 ? -0.817 -1.804 -24.915 1.00 75.69 71 ILE A CA 1
ATOM 530 C C . ILE A 1 71 ? -1.289 -3.240 -24.664 1.00 75.69 71 ILE A C 1
ATOM 532 O O . ILE A 1 71 ? -2.358 -3.483 -24.107 1.00 75.69 71 ILE A O 1
ATOM 536 N N . GLN A 1 72 ? -0.481 -4.207 -25.099 1.00 76.69 72 GLN A N 1
ATOM 537 C CA . GLN A 1 72 ? -0.622 -5.606 -24.708 1.00 76.69 72 GLN A CA 1
ATOM 538 C C . GLN A 1 72 ? 0.327 -5.886 -23.546 1.00 76.69 72 GLN A C 1
ATOM 540 O O . GLN A 1 72 ? 1.535 -5.997 -23.746 1.00 76.69 72 GLN A O 1
ATOM 545 N N . CYS A 1 73 ? -0.211 -5.989 -22.336 1.00 67.06 73 CYS A N 1
ATOM 546 C CA . CYS A 1 73 ? 0.580 -6.384 -21.179 1.00 67.06 73 CYS A CA 1
ATOM 547 C C . CYS A 1 73 ? 0.647 -7.909 -21.075 1.00 67.06 73 CYS A C 1
ATOM 549 O O . CYS A 1 73 ? -0.326 -8.604 -21.368 1.00 67.06 73 CYS A O 1
ATOM 551 N N . ALA A 1 74 ? 1.784 -8.428 -20.608 1.00 50.12 74 ALA A N 1
ATOM 552 C CA . ALA A 1 74 ? 1.917 -9.844 -20.266 1.00 50.12 74 ALA A CA 1
ATOM 553 C C . ALA A 1 74 ? 1.043 -10.231 -19.055 1.00 50.12 74 ALA A C 1
ATOM 555 O O . ALA A 1 74 ? 0.590 -11.369 -18.961 1.00 50.12 74 ALA A O 1
ATOM 556 N N . ALA A 1 75 ? 0.778 -9.273 -18.161 1.00 50.75 75 ALA A N 1
ATOM 557 C CA . ALA A 1 75 ? -0.138 -9.388 -17.032 1.00 50.75 75 ALA A CA 1
ATOM 558 C C . ALA A 1 75 ? -0.783 -8.022 -16.732 1.00 50.75 75 ALA A C 1
ATOM 560 O O . ALA A 1 75 ? -0.219 -6.984 -17.075 1.00 50.75 75 ALA A O 1
ATOM 561 N N . THR A 1 76 ? -1.954 -8.023 -16.090 1.00 59.78 76 THR A N 1
ATOM 562 C CA . THR A 1 76 ? -2.556 -6.822 -15.489 1.00 59.78 76 THR A CA 1
ATOM 563 C C . THR A 1 76 ? -2.560 -6.992 -13.980 1.00 59.78 76 THR A C 1
ATOM 565 O O . THR A 1 76 ? -2.969 -8.039 -13.480 1.00 59.78 76 THR A O 1
ATOM 568 N N . LEU A 1 77 ? -2.127 -5.964 -13.263 1.00 65.62 77 LEU A N 1
ATOM 569 C CA . LEU A 1 77 ? -2.170 -5.916 -11.807 1.00 65.62 77 LEU A CA 1
ATOM 570 C C . LEU A 1 77 ? -3.437 -5.161 -11.358 1.00 65.62 77 LEU A C 1
ATOM 572 O O . LEU A 1 77 ? -4.084 -4.501 -12.187 1.00 65.62 77 LEU A O 1
ATOM 576 N N . PRO A 1 78 ? -3.871 -5.317 -10.098 1.00 72.88 78 PRO A N 1
ATOM 577 C CA . PRO A 1 78 ? -5.035 -4.606 -9.592 1.00 72.88 78 PRO A CA 1
ATOM 578 C C . PRO A 1 78 ? -4.771 -3.103 -9.438 1.00 72.88 78 PRO A C 1
ATOM 580 O O . PRO A 1 78 ? -3.635 -2.627 -9.442 1.00 72.88 78 PRO A O 1
ATOM 583 N N . VAL A 1 79 ? -5.859 -2.348 -9.309 1.00 79.94 79 VAL A N 1
ATOM 584 C CA . VAL A 1 79 ? -5.825 -0.994 -8.754 1.00 79.94 79 VAL A CA 1
ATOM 585 C C . VAL A 1 79 ? -6.154 -1.067 -7.269 1.00 79.94 79 VAL A C 1
ATOM 587 O O . VAL A 1 79 ? -7.068 -1.793 -6.872 1.00 79.94 79 VAL A O 1
ATOM 590 N N . GLU A 1 80 ? -5.424 -0.306 -6.465 1.00 78.31 80 GLU A N 1
ATOM 591 C CA . GLU A 1 80 ? -5.565 -0.243 -5.016 1.00 78.31 80 GLU A CA 1
ATOM 592 C C . GLU A 1 80 ? -5.906 1.166 -4.566 1.00 78.31 80 GLU A C 1
ATOM 594 O O . GLU A 1 80 ? -5.286 2.147 -4.984 1.00 78.31 80 GLU A O 1
ATOM 599 N N . ILE A 1 81 ? -6.895 1.268 -3.686 1.00 83.19 81 ILE A N 1
ATOM 600 C CA . ILE A 1 81 ? -7.384 2.541 -3.173 1.00 83.19 81 ILE A CA 1
ATOM 601 C C . ILE A 1 81 ? -7.355 2.560 -1.654 1.00 83.19 81 ILE A C 1
ATOM 603 O O . ILE A 1 81 ? -7.569 1.542 -0.993 1.00 83.19 81 ILE A O 1
ATOM 607 N N . GLU A 1 82 ? -7.173 3.755 -1.107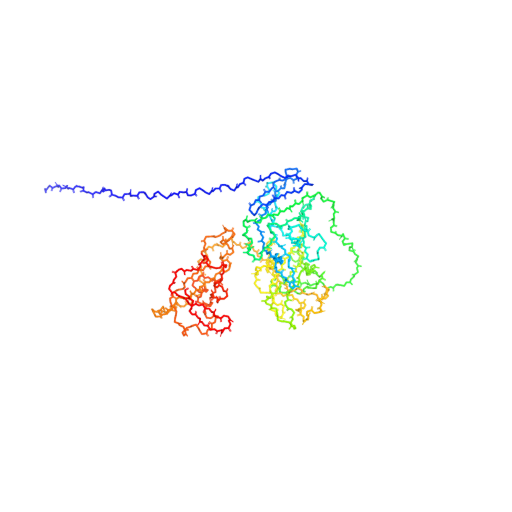 1.00 79.44 82 GLU A N 1
ATOM 608 C CA . GLU A 1 82 ? -7.323 4.013 0.314 1.00 79.44 82 GLU A CA 1
ATOM 609 C C . GLU A 1 82 ? -8.566 4.864 0.575 1.00 79.44 82 GLU A C 1
ATOM 611 O O . GLU A 1 82 ? -8.804 5.908 -0.042 1.00 79.44 82 GLU A O 1
ATOM 616 N N . LEU A 1 83 ? -9.371 4.393 1.518 1.00 82.44 83 LEU A N 1
ATOM 617 C CA . LEU A 1 83 ? -10.529 5.065 2.070 1.00 82.44 83 LEU A CA 1
ATOM 618 C C . LEU A 1 83 ? -10.261 5.385 3.540 1.00 82.44 83 LEU A C 1
ATOM 620 O O . LEU A 1 83 ? -9.510 4.694 4.222 1.00 82.44 83 LEU A O 1
ATOM 624 N N . THR A 1 84 ? -10.937 6.396 4.063 1.00 81.50 84 THR A N 1
ATOM 625 C CA . THR A 1 84 ? -11.087 6.582 5.507 1.00 81.50 84 THR A CA 1
ATOM 626 C C . THR A 1 84 ? -12.559 6.478 5.856 1.00 81.50 84 THR A C 1
ATOM 628 O O . THR A 1 84 ? -13.390 7.146 5.244 1.00 81.50 84 THR A O 1
ATOM 631 N N . ILE A 1 85 ? -12.882 5.651 6.843 1.00 85.88 85 ILE A N 1
ATOM 632 C CA . ILE A 1 85 ? -14.238 5.473 7.350 1.00 85.88 85 ILE A CA 1
ATOM 633 C C . ILE A 1 85 ? -14.319 6.075 8.747 1.00 85.88 85 ILE A C 1
ATOM 635 O O . ILE A 1 85 ? -13.580 5.692 9.649 1.00 85.88 85 ILE A O 1
ATOM 639 N N . VAL A 1 86 ? -15.223 7.028 8.933 1.00 83.25 86 VAL A N 1
ATOM 640 C CA . VAL A 1 86 ? -15.422 7.737 10.195 1.00 83.25 86 VAL A CA 1
ATOM 641 C C . VAL A 1 86 ? -16.856 7.513 10.647 1.00 83.25 86 VAL A C 1
ATOM 643 O O . VAL A 1 86 ? -17.796 7.819 9.913 1.00 83.25 86 VAL A O 1
ATOM 646 N N . ARG A 1 87 ? -17.057 7.036 11.877 1.00 84.12 87 ARG A N 1
ATOM 647 C CA . ARG A 1 87 ? -18.377 7.135 12.506 1.00 84.12 87 ARG A CA 1
ATOM 648 C C . ARG A 1 87 ? -18.631 8.597 12.860 1.00 84.12 87 ARG A C 1
ATOM 650 O O . ARG A 1 87 ? -17.786 9.241 13.473 1.00 84.12 87 ARG A O 1
ATOM 657 N N . THR A 1 88 ? -19.786 9.136 12.497 1.00 69.25 88 THR A N 1
ATOM 658 C CA . THR A 1 88 ? -20.133 10.541 12.730 1.00 69.25 88 THR A CA 1
ATOM 659 C C . THR A 1 88 ? -20.003 10.864 14.224 1.00 69.25 88 THR A C 1
ATOM 661 O O . THR A 1 88 ? -20.685 10.278 15.059 1.00 69.25 88 THR A O 1
ATOM 664 N N . GLY A 1 89 ? -19.080 11.768 14.570 1.00 63.19 89 GLY A N 1
ATOM 665 C CA . GLY A 1 89 ? -18.760 12.135 15.957 1.00 63.19 89 GLY A CA 1
ATOM 666 C C . GLY A 1 89 ? -17.582 11.381 16.594 1.00 63.19 89 GLY A C 1
ATOM 667 O O . GLY A 1 89 ? -17.076 11.827 17.623 1.00 63.19 89 GLY A O 1
ATOM 668 N N . ALA A 1 90 ? -17.086 10.300 15.985 1.00 63.34 90 ALA A N 1
ATOM 669 C CA . ALA A 1 90 ? -15.800 9.702 16.331 1.00 63.34 90 ALA A CA 1
ATOM 670 C C . ALA A 1 90 ? -14.693 10.528 15.660 1.00 63.34 90 ALA A C 1
ATOM 672 O O . ALA A 1 90 ? -14.577 10.557 14.443 1.00 63.34 90 ALA A O 1
ATOM 673 N N . GLY A 1 91 ? -13.895 11.259 16.439 1.00 58.06 91 GLY A N 1
ATOM 674 C CA . GLY A 1 91 ? -12.902 12.205 15.907 1.00 58.06 91 GLY A CA 1
ATOM 675 C C . GLY A 1 91 ? -11.718 11.586 15.146 1.00 58.06 91 GLY A C 1
ATOM 676 O O . GLY A 1 91 ? -10.826 12.327 14.745 1.00 58.06 91 GLY A O 1
ATOM 677 N N . VAL A 1 92 ? -11.674 10.260 14.970 1.00 65.94 92 VAL A N 1
ATOM 678 C CA . VAL A 1 92 ? -10.595 9.534 14.283 1.00 65.94 92 VAL A CA 1
ATOM 679 C C . VAL A 1 92 ? -11.208 8.565 13.276 1.00 65.94 92 VAL A C 1
ATOM 681 O O . VAL A 1 92 ? -12.088 7.781 13.629 1.00 65.94 92 VAL A O 1
ATOM 684 N N . GLY A 1 93 ? -10.738 8.623 12.031 1.00 70.06 93 GLY A N 1
ATOM 685 C CA . GLY A 1 93 ? -11.145 7.706 10.972 1.00 70.06 93 GLY A CA 1
ATOM 686 C C . GLY A 1 93 ? -10.332 6.419 10.942 1.00 70.06 93 GLY A C 1
ATOM 687 O O . GLY A 1 93 ? -9.141 6.416 11.246 1.00 70.06 93 GLY A O 1
ATOM 688 N N . THR A 1 94 ? -10.981 5.326 10.558 1.00 75.31 94 THR A N 1
ATOM 689 C CA . THR A 1 94 ? -10.358 4.030 10.298 1.00 75.31 94 THR A CA 1
ATOM 690 C C . THR A 1 94 ? -9.932 3.969 8.830 1.00 75.31 94 THR A C 1
ATOM 692 O O . THR A 1 94 ? -10.797 4.109 7.960 1.00 75.31 94 THR A O 1
ATOM 695 N N . PRO A 1 95 ? -8.642 3.763 8.518 1.00 69.69 95 PRO A N 1
ATOM 696 C CA . PRO A 1 95 ? -8.227 3.528 7.143 1.00 69.69 95 PRO A CA 1
ATOM 697 C C . PRO A 1 95 ? -8.783 2.184 6.657 1.00 69.69 95 PRO A C 1
ATOM 699 O O . PRO A 1 95 ? -8.742 1.187 7.378 1.00 69.69 95 PRO A O 1
ATOM 702 N N . LEU A 1 96 ? -9.302 2.159 5.434 1.00 75.19 96 LEU A N 1
ATOM 703 C CA . LEU A 1 96 ? -9.759 0.958 4.747 1.00 75.19 96 LEU A CA 1
ATOM 704 C C . LEU A 1 96 ? -9.118 0.905 3.361 1.00 75.19 96 LEU A C 1
ATOM 706 O O . LEU A 1 96 ? -9.205 1.869 2.608 1.00 75.19 96 LEU A O 1
ATOM 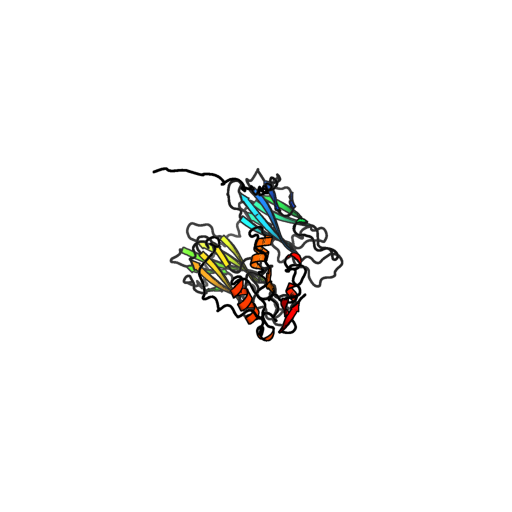710 N N . ARG A 1 97 ? -8.536 -0.237 2.998 1.00 78.31 97 ARG A N 1
ATOM 711 C CA . ARG A 1 97 ? -7.977 -0.470 1.662 1.00 78.31 97 ARG A CA 1
ATOM 712 C C . ARG A 1 97 ? -8.835 -1.461 0.900 1.00 78.31 97 ARG A C 1
ATOM 714 O O . ARG A 1 97 ? -9.247 -2.473 1.463 1.00 78.31 97 ARG A O 1
ATOM 721 N N . LEU A 1 98 ? -9.103 -1.150 -0.363 1.00 78.38 98 LEU A N 1
ATOM 722 C CA . LEU A 1 98 ? -9.792 -2.034 -1.298 1.00 78.38 98 LEU A CA 1
ATOM 723 C C . LEU A 1 98 ? -8.949 -2.148 -2.566 1.00 78.38 98 LEU A C 1
ATOM 725 O O . LEU A 1 98 ? -8.366 -1.160 -3.016 1.00 78.38 98 LEU A O 1
ATOM 729 N N . SER A 1 99 ? -8.922 -3.336 -3.153 1.00 80.19 99 SER A N 1
ATOM 730 C CA . SER A 1 99 ? -8.251 -3.603 -4.420 1.00 80.19 99 SER A CA 1
ATOM 731 C C . SER A 1 99 ? -9.214 -4.257 -5.401 1.00 80.19 99 SER A C 1
ATOM 733 O O . SER A 1 99 ? -10.173 -4.929 -5.012 1.00 80.19 99 SER A O 1
ATOM 735 N N . ALA A 1 100 ? -9.005 -4.015 -6.692 1.00 78.50 100 ALA A N 1
ATOM 736 C CA . ALA A 1 100 ? -9.842 -4.588 -7.733 1.00 78.50 100 ALA A CA 1
ATOM 737 C C . ALA A 1 100 ? -9.109 -4.715 -9.066 1.00 78.50 100 ALA A C 1
ATOM 739 O O . ALA A 1 100 ? -8.367 -3.827 -9.481 1.00 78.50 100 ALA A O 1
ATOM 740 N N . HIS A 1 101 ? -9.425 -5.776 -9.803 1.00 84.56 101 HIS A N 1
ATOM 741 C CA . HIS A 1 101 ? -9.296 -5.747 -11.253 1.00 84.56 101 HIS A CA 1
ATOM 742 C C . HIS A 1 101 ? -10.514 -5.040 -11.844 1.00 84.56 101 HIS A C 1
ATOM 744 O O . HIS A 1 101 ? -11.636 -5.223 -11.365 1.00 84.56 101 HIS A O 1
ATOM 750 N N . THR A 1 102 ? -10.303 -4.251 -12.897 1.00 92.25 102 THR A N 1
ATOM 751 C CA . THR A 1 102 ? -11.389 -3.569 -13.606 1.00 92.25 102 THR A CA 1
ATOM 752 C C . THR A 1 102 ? -11.369 -3.893 -15.091 1.00 92.25 102 THR A C 1
ATOM 754 O O . THR A 1 102 ? -10.314 -4.187 -15.655 1.00 92.25 102 THR A O 1
ATOM 757 N N . ASP A 1 103 ? -12.523 -3.784 -15.741 1.00 89.88 103 ASP A N 1
ATOM 758 C CA . ASP A 1 103 ? -12.565 -3.663 -17.196 1.00 89.88 103 ASP A CA 1
ATOM 759 C C . ASP A 1 103 ? -12.082 -2.271 -17.653 1.00 89.88 103 ASP A C 1
ATOM 761 O O . ASP A 1 103 ? -11.798 -1.390 -16.833 1.00 89.88 103 ASP A O 1
ATOM 765 N N . ASN A 1 104 ? -12.014 -2.057 -18.970 1.00 91.56 104 ASN A N 1
ATOM 766 C CA . ASN A 1 104 ? -11.529 -0.804 -19.565 1.00 91.56 104 ASN A CA 1
ATOM 767 C C . ASN A 1 104 ? -12.474 0.392 -19.346 1.00 91.56 104 ASN A C 1
ATOM 769 O O . ASN A 1 104 ? -12.122 1.519 -19.686 1.00 91.56 104 ASN A O 1
ATOM 773 N N . THR A 1 105 ? -13.679 0.174 -18.810 1.00 94.31 105 THR A N 1
ATOM 774 C CA . THR A 1 105 ? -14.577 1.258 -18.379 1.00 94.31 105 THR A CA 1
ATOM 775 C C . THR A 1 105 ? -14.315 1.676 -16.933 1.00 94.31 105 THR A C 1
ATOM 777 O O . THR A 1 105 ? -14.848 2.685 -16.476 1.00 94.31 105 THR A O 1
ATOM 780 N N . GLY A 1 106 ? -13.470 0.922 -16.223 1.00 95.31 106 GLY A N 1
ATOM 781 C CA . GLY A 1 106 ? -13.191 1.097 -14.808 1.00 95.31 106 GLY A CA 1
ATOM 782 C C . GLY A 1 106 ? -14.139 0.320 -13.897 1.00 95.31 106 GLY A C 1
ATOM 783 O O . GLY A 1 106 ? -14.004 0.441 -12.684 1.00 95.31 106 GLY A O 1
ATOM 784 N N . ALA A 1 107 ? -15.072 -0.478 -14.424 1.00 97.25 107 ALA A N 1
ATOM 785 C CA . ALA A 1 107 ? -15.973 -1.284 -13.603 1.00 97.25 107 ALA A CA 1
ATOM 786 C C . ALA A 1 107 ? -15.223 -2.464 -12.968 1.00 97.25 107 ALA A C 1
ATOM 788 O O . ALA A 1 107 ? -14.456 -3.152 -13.643 1.00 97.25 107 ALA A O 1
ATOM 789 N N . VAL A 1 108 ? -15.440 -2.698 -11.672 1.00 95.75 108 VAL A N 1
ATOM 790 C CA . VAL A 1 108 ? -14.810 -3.798 -10.928 1.00 95.75 108 VAL A CA 1
ATOM 791 C C . VAL A 1 108 ? -15.290 -5.147 -11.453 1.00 95.75 108 VAL A C 1
ATOM 793 O O . VAL A 1 108 ? -16.484 -5.351 -11.662 1.00 95.75 108 VAL A O 1
ATOM 796 N N . ILE A 1 109 ? -14.353 -6.082 -11.620 1.00 83.88 109 ILE A N 1
ATOM 797 C CA . ILE A 1 109 ? -14.605 -7.482 -11.967 1.00 83.88 109 ILE A CA 1
ATOM 798 C C . ILE A 1 109 ? -14.731 -8.272 -10.651 1.00 83.88 109 ILE A C 1
ATOM 800 O O . ILE A 1 109 ? -13.710 -8.590 -10.041 1.00 83.88 109 ILE A O 1
ATOM 804 N N . PRO A 1 110 ? -15.947 -8.623 -10.185 1.00 70.06 110 PRO A N 1
ATOM 805 C CA . PRO A 1 110 ? -16.155 -9.094 -8.808 1.00 70.06 110 PRO A CA 1
ATOM 806 C C . PRO A 1 110 ? -15.555 -10.472 -8.506 1.00 70.06 110 PRO A C 1
ATOM 808 O O . PRO A 1 110 ? -15.378 -10.834 -7.350 1.00 70.06 110 PRO A O 1
ATOM 811 N N . THR A 1 111 ? -15.282 -11.270 -9.538 1.00 69.19 111 THR A N 1
ATOM 812 C CA . THR A 1 111 ? -14.764 -12.641 -9.414 1.00 69.19 111 THR A CA 1
ATOM 813 C C . THR A 1 111 ? -13.271 -12.739 -9.705 1.00 69.19 111 THR A C 1
ATOM 815 O O . THR A 1 111 ? -12.761 -13.843 -9.895 1.00 69.19 111 THR A O 1
ATOM 818 N N . ALA A 1 112 ? -12.576 -11.607 -9.831 1.00 60.50 112 ALA A N 1
ATOM 819 C CA . ALA A 1 112 ? -11.146 -11.627 -10.077 1.00 60.50 112 ALA A CA 1
ATOM 820 C C . ALA A 1 112 ? -10.409 -12.135 -8.818 1.00 60.50 112 ALA A C 1
ATOM 822 O O . ALA A 1 112 ? -10.743 -11.715 -7.709 1.00 60.50 112 ALA A O 1
ATOM 823 N N . PRO A 1 113 ? -9.460 -13.077 -8.951 1.00 51.88 113 PRO A N 1
ATOM 824 C CA . PRO A 1 113 ? -8.716 -13.598 -7.810 1.00 51.88 113 PRO A CA 1
ATOM 825 C C . PRO A 1 113 ? -7.712 -12.562 -7.285 1.00 51.88 113 PRO A C 1
ATOM 827 O O . PRO A 1 113 ? -7.301 -11.672 -8.021 1.00 51.88 113 PRO A O 1
ATOM 830 N N . GLY A 1 114 ? -7.290 -12.711 -6.026 1.00 53.59 114 GLY A N 1
ATOM 831 C CA . GLY A 1 114 ? -6.190 -11.919 -5.458 1.00 53.59 114 GLY A CA 1
ATOM 832 C C . GLY A 1 114 ? -6.528 -10.462 -5.133 1.00 53.59 114 GLY A C 1
ATOM 833 O O . GLY A 1 114 ? -5.621 -9.658 -4.990 1.00 53.59 114 GLY A O 1
ATOM 834 N N . VAL A 1 115 ? -7.811 -10.104 -5.018 1.00 66.19 115 VAL A N 1
ATOM 835 C CA . VAL A 1 115 ? -8.239 -8.730 -4.716 1.00 66.19 115 VAL A CA 1
ATOM 836 C C . VAL A 1 115 ? -9.255 -8.666 -3.579 1.00 66.19 115 VAL A C 1
ATOM 838 O O . VAL A 1 115 ? -10.015 -9.607 -3.345 1.00 66.19 115 VAL A O 1
ATOM 841 N N . VAL A 1 116 ? -9.289 -7.531 -2.880 1.00 75.12 116 VAL A N 1
ATOM 842 C CA . VAL A 1 116 ? -10.233 -7.235 -1.796 1.00 75.12 116 VAL A CA 1
ATOM 843 C C . VAL A 1 116 ? -11.202 -6.159 -2.274 1.00 75.12 116 VAL A C 1
ATOM 845 O O . VAL A 1 116 ? -11.023 -4.970 -2.019 1.00 75.12 116 VAL A O 1
ATOM 848 N N . THR A 1 117 ? -12.257 -6.570 -2.977 1.00 82.38 117 THR A N 1
ATOM 849 C CA . THR A 1 117 ? -13.240 -5.636 -3.552 1.00 82.38 117 THR A CA 1
ATOM 850 C C . THR A 1 117 ? -14.250 -5.119 -2.530 1.00 82.38 117 THR A C 1
ATOM 852 O O . THR A 1 117 ? -15.023 -4.213 -2.834 1.00 82.38 117 THR A O 1
ATOM 855 N N . SER A 1 118 ? -14.287 -5.696 -1.328 1.00 87.88 118 SER A N 1
ATOM 856 C CA . SER A 1 118 ? -15.186 -5.270 -0.258 1.00 87.88 118 SER A CA 1
ATOM 857 C C . SER A 1 118 ? -14.626 -5.568 1.125 1.00 87.88 118 SER A C 1
ATOM 859 O O . SER A 1 118 ? -13.915 -6.557 1.300 1.00 87.88 118 SER A O 1
ATOM 861 N N . ALA A 1 119 ? -15.031 -4.782 2.118 1.00 81.38 119 ALA A N 1
ATOM 862 C CA . ALA A 1 119 ? -14.705 -5.016 3.518 1.00 81.38 119 ALA A CA 1
ATOM 863 C C . ALA A 1 119 ? -15.896 -4.730 4.437 1.00 81.38 119 ALA A C 1
ATOM 865 O O . ALA A 1 119 ? -16.745 -3.885 4.142 1.00 81.38 119 ALA A O 1
ATOM 866 N N . ALA A 1 120 ? -15.939 -5.440 5.563 1.00 83.38 120 ALA A N 1
ATOM 867 C CA . ALA A 1 120 ? -16.908 -5.193 6.620 1.00 83.38 120 ALA A CA 1
ATOM 868 C C . ALA A 1 120 ? -16.445 -4.041 7.526 1.00 83.38 120 ALA A C 1
ATOM 870 O O . ALA A 1 120 ? -15.268 -3.950 7.875 1.00 83.38 120 ALA A O 1
ATOM 871 N N . TYR A 1 121 ? -17.384 -3.190 7.931 1.00 82.25 121 TYR A N 1
ATOM 872 C CA . TYR A 1 121 ? -17.198 -2.165 8.956 1.00 82.25 121 TYR A CA 1
ATOM 873 C C . TYR A 1 121 ? -18.480 -2.063 9.780 1.00 82.25 121 TYR A C 1
ATOM 875 O O . TYR A 1 121 ? -19.527 -1.657 9.263 1.00 82.25 121 TYR A O 1
ATOM 883 N N . ASP A 1 122 ? -18.397 -2.436 11.057 1.00 85.38 122 ASP A N 1
ATOM 884 C CA . ASP A 1 122 ? -19.571 -2.652 11.906 1.00 85.38 122 ASP A CA 1
ATOM 885 C C . ASP A 1 122 ? -20.603 -3.559 11.195 1.00 85.38 122 ASP A C 1
ATOM 887 O O . ASP A 1 122 ? -20.245 -4.601 10.647 1.00 85.38 122 ASP A O 1
ATOM 891 N N . ASP A 1 123 ? -21.870 -3.143 11.146 1.00 85.19 123 ASP A N 1
ATOM 892 C CA . ASP A 1 123 ? -22.974 -3.862 10.498 1.00 85.19 123 ASP A CA 1
ATOM 893 C C . ASP A 1 123 ? -23.125 -3.503 9.005 1.00 85.19 123 ASP A C 1
ATOM 895 O O . ASP A 1 123 ? -24.228 -3.544 8.445 1.00 85.19 123 ASP A O 1
ATOM 899 N N . ASN A 1 124 ? -22.045 -3.067 8.350 1.00 88.81 124 ASN A N 1
ATOM 900 C CA . ASN A 1 124 ? -22.057 -2.642 6.952 1.00 88.81 124 ASN A CA 1
ATOM 901 C C . ASN A 1 124 ? -20.979 -3.343 6.131 1.00 88.81 124 ASN A C 1
ATOM 903 O O . ASN A 1 124 ? -19.891 -3.642 6.620 1.00 88.81 124 ASN A O 1
ATOM 907 N N . THR A 1 125 ? -21.261 -3.520 4.845 1.00 92.38 125 THR A N 1
ATOM 908 C CA . THR A 1 125 ? -20.274 -3.940 3.849 1.00 92.38 125 THR A CA 1
ATOM 909 C C . THR A 1 125 ? -20.020 -2.785 2.896 1.00 92.38 125 THR A C 1
ATOM 911 O O . THR A 1 125 ? -20.948 -2.286 2.264 1.00 92.38 125 THR A O 1
ATOM 914 N N . ILE A 1 126 ? -18.763 -2.362 2.786 1.00 93.50 126 ILE A N 1
ATOM 915 C CA . ILE A 1 126 ? -18.314 -1.351 1.830 1.00 93.50 126 ILE A CA 1
ATOM 916 C C . ILE A 1 126 ? -17.733 -2.088 0.635 1.00 93.50 126 ILE A C 1
ATOM 918 O O . ILE A 1 126 ? -16.768 -2.830 0.789 1.00 93.50 126 ILE A O 1
ATOM 922 N N . SER A 1 127 ? -18.314 -1.884 -0.542 1.00 95.12 127 SER A N 1
ATOM 923 C CA . SER A 1 127 ? -17.912 -2.531 -1.792 1.00 95.12 127 SER A CA 1
ATOM 924 C C . SER A 1 127 ? -17.418 -1.506 -2.804 1.00 95.12 127 SER A C 1
ATOM 926 O O . SER A 1 127 ? -18.057 -0.472 -3.004 1.00 95.12 127 SER A O 1
ATOM 928 N N . LEU A 1 128 ? -16.315 -1.814 -3.479 1.00 96.56 128 LEU A N 1
ATOM 929 C CA . LEU A 1 128 ? -15.801 -1.070 -4.620 1.00 96.56 128 LEU A CA 1
ATOM 930 C C . LEU A 1 128 ? -16.474 -1.573 -5.900 1.00 96.56 128 LEU A C 1
ATOM 932 O O . LEU A 1 128 ? -16.388 -2.751 -6.235 1.00 96.56 128 LEU A O 1
ATOM 936 N N . LEU A 1 129 ? -17.152 -0.675 -6.613 1.00 96.69 129 LEU A N 1
ATOM 937 C CA . LEU A 1 129 ? -17.879 -0.982 -7.847 1.00 96.69 129 LEU A CA 1
ATOM 938 C C . LEU A 1 129 ? -17.170 -0.478 -9.104 1.00 96.69 129 LEU A C 1
ATOM 940 O O . LEU A 1 129 ? -17.309 -1.086 -10.163 1.00 96.69 129 LEU A O 1
ATOM 944 N N . ALA A 1 130 ? -16.421 0.624 -9.013 1.00 98.38 130 ALA A N 1
ATOM 945 C CA . ALA A 1 130 ? -15.632 1.130 -10.135 1.00 98.38 130 ALA A CA 1
ATOM 946 C C . ALA A 1 130 ? -14.466 2.017 -9.684 1.00 98.38 130 ALA A C 1
ATOM 948 O O . ALA A 1 130 ? -14.580 2.714 -8.676 1.00 98.38 130 ALA A O 1
ATOM 949 N N . VAL A 1 131 ? -13.399 2.055 -10.484 1.00 97.62 131 VAL A N 1
ATOM 950 C CA . VAL A 1 131 ? -12.278 3.000 -10.384 1.00 97.62 131 VAL A CA 1
ATOM 951 C C . VAL A 1 131 ? -12.039 3.627 -11.756 1.00 97.62 131 VAL A C 1
ATOM 953 O O . VAL A 1 131 ? -11.713 2.939 -12.720 1.00 97.62 131 VAL A O 1
ATOM 956 N N . THR A 1 132 ? -12.197 4.942 -11.860 1.00 97.56 132 THR A N 1
ATOM 957 C CA . THR A 1 132 ? -12.057 5.698 -13.117 1.00 97.56 132 THR A CA 1
ATOM 958 C C . THR A 1 132 ? -11.120 6.890 -12.925 1.00 97.56 132 THR A C 1
ATOM 960 O O . THR A 1 132 ? -11.009 7.355 -11.798 1.00 97.56 132 THR A O 1
ATOM 963 N N . PRO A 1 133 ? -10.471 7.414 -13.977 1.00 96.75 133 PRO A N 1
ATOM 964 C CA . PRO A 1 133 ? -10.427 6.856 -15.330 1.00 96.75 133 PRO A CA 1
ATOM 965 C C . PRO A 1 133 ? -9.642 5.535 -15.372 1.00 96.75 133 PRO A C 1
ATOM 967 O O . PRO A 1 133 ? -8.908 5.205 -14.442 1.00 96.75 133 PRO A O 1
ATOM 970 N N . TYR A 1 134 ? -9.842 4.751 -16.428 1.00 92.38 134 TYR A N 1
ATOM 971 C CA . TYR A 1 134 ? -8.960 3.626 -16.737 1.00 92.38 134 TYR A CA 1
ATOM 972 C C . TYR A 1 134 ? -7.702 4.171 -17.437 1.00 92.38 134 TYR A C 1
ATOM 974 O O . TYR A 1 134 ? -7.850 5.089 -18.250 1.00 92.38 134 TYR A O 1
ATOM 982 N N . PRO A 1 135 ? -6.488 3.677 -17.129 1.00 85.06 135 PRO A N 1
ATOM 983 C CA . PRO A 1 135 ? -5.268 4.220 -17.715 1.00 85.06 135 PRO A CA 1
ATOM 984 C C . PRO A 1 135 ? -5.227 4.027 -19.233 1.00 85.06 135 PRO A C 1
ATOM 986 O O . PRO A 1 135 ? -5.611 2.983 -19.766 1.00 85.06 135 PRO A O 1
ATOM 989 N N . ASP A 1 136 ? -4.705 5.029 -19.933 1.00 84.94 136 ASP A N 1
ATOM 990 C CA . ASP A 1 136 ? -4.436 4.966 -21.364 1.00 84.94 136 ASP A CA 1
ATOM 991 C C . ASP A 1 136 ? -2.940 5.176 -21.638 1.00 84.94 136 ASP A C 1
ATOM 993 O O . ASP A 1 136 ? -2.195 5.716 -20.822 1.00 84.94 136 ASP A O 1
ATOM 997 N N . VAL A 1 137 ? -2.478 4.700 -22.791 1.00 75.81 137 VAL A N 1
ATOM 998 C CA . VAL A 1 137 ? -1.048 4.683 -23.149 1.00 75.81 137 VAL A CA 1
ATOM 999 C C . VAL A 1 137 ? -0.455 6.065 -23.405 1.00 75.81 137 VAL A C 1
ATOM 1001 O O . VAL A 1 137 ? 0.761 6.212 -23.426 1.00 75.81 137 VAL A O 1
ATOM 1004 N N . GLN A 1 138 ? -1.299 7.062 -23.660 1.00 76.19 138 GLN A N 1
ATOM 1005 C CA . GLN A 1 138 ? -0.884 8.437 -23.917 1.00 76.19 138 GLN A CA 1
ATOM 1006 C C . GLN A 1 138 ? -0.885 9.269 -22.632 1.00 76.19 138 GLN A C 1
ATOM 1008 O O . GLN A 1 138 ? -0.236 10.314 -22.582 1.00 76.19 138 GLN A O 1
ATOM 1013 N N . ARG A 1 139 ? -1.615 8.833 -21.600 1.00 73.12 139 ARG A N 1
ATOM 1014 C CA . ARG A 1 139 ? -1.817 9.591 -20.373 1.00 73.12 139 ARG A CA 1
ATOM 1015 C C . ARG A 1 139 ? -1.988 8.681 -19.157 1.00 73.12 139 ARG A C 1
ATOM 1017 O O . ARG A 1 139 ? -3.026 8.052 -18.951 1.00 73.12 139 ARG A O 1
ATOM 1024 N N . LYS A 1 140 ? -1.009 8.754 -18.253 1.00 70.12 140 LYS A N 1
ATOM 1025 C CA . LYS A 1 140 ? -1.185 8.329 -16.861 1.00 70.12 140 LYS A CA 1
ATOM 1026 C C . LYS A 1 140 ? -2.170 9.290 -16.168 1.00 70.12 140 LYS A C 1
ATOM 1028 O O . LYS A 1 140 ? -1.945 10.503 -16.223 1.00 70.12 140 LYS A O 1
ATOM 1033 N N . PRO A 1 141 ? -3.257 8.807 -15.537 1.00 82.94 141 PRO A N 1
ATOM 1034 C CA . PRO A 1 141 ? -4.180 9.678 -14.814 1.00 82.94 141 PRO A CA 1
ATOM 1035 C C . PRO A 1 141 ? -3.494 10.391 -13.644 1.00 82.94 141 PRO A C 1
ATOM 1037 O O . PRO A 1 141 ? -2.744 9.767 -12.891 1.00 82.94 141 PRO A O 1
ATOM 1040 N N . ALA A 1 142 ? -3.775 11.683 -13.460 1.00 83.56 142 ALA A N 1
ATOM 1041 C CA . ALA A 1 142 ? -3.335 12.395 -12.265 1.00 83.56 142 ALA A CA 1
ATOM 1042 C C . ALA A 1 142 ? -4.121 11.894 -11.044 1.00 83.56 142 ALA A C 1
ATOM 1044 O O . ALA A 1 142 ? -5.302 11.566 -11.164 1.00 83.56 142 ALA A O 1
ATOM 1045 N N . LEU A 1 143 ? -3.513 11.889 -9.851 1.00 75.94 143 LEU A N 1
ATOM 1046 C CA . LEU A 1 143 ? -4.187 11.416 -8.630 1.00 75.94 143 LEU A CA 1
ATOM 1047 C C . LEU A 1 143 ? -5.514 12.146 -8.369 1.00 75.94 143 LEU A C 1
ATOM 1049 O O . LEU A 1 143 ? -6.500 11.528 -7.973 1.00 75.94 143 LEU A O 1
ATOM 1053 N N . ALA A 1 144 ? -5.570 13.445 -8.666 1.00 85.12 144 ALA A N 1
ATOM 1054 C CA . ALA A 1 144 ? -6.776 14.256 -8.525 1.00 85.12 144 ALA A CA 1
ATOM 1055 C C . ALA A 1 144 ? -7.903 13.887 -9.512 1.00 85.12 144 ALA A C 1
ATOM 1057 O O . ALA A 1 144 ? -9.057 14.229 -9.256 1.00 85.12 144 ALA A O 1
ATOM 1058 N N . ASP A 1 145 ? -7.600 13.203 -10.619 1.00 90.81 145 ASP A N 1
ATOM 1059 C CA . ASP A 1 145 ? -8.583 12.825 -11.643 1.00 90.81 145 ASP A CA 1
ATOM 1060 C C . ASP A 1 145 ? -9.358 11.554 -11.265 1.00 90.81 145 ASP A C 1
ATOM 1062 O O . ASP A 1 145 ? -10.430 11.301 -11.828 1.00 90.81 145 ASP A O 1
ATOM 1066 N N . TYR A 1 146 ? -8.847 10.765 -10.312 1.00 94.94 146 TYR A N 1
ATOM 1067 C CA . TYR A 1 146 ? -9.472 9.504 -9.939 1.00 94.94 146 TYR A CA 1
ATOM 1068 C C . TYR A 1 146 ? -10.823 9.687 -9.263 1.00 94.94 146 TYR A C 1
ATOM 1070 O O . TYR A 1 146 ? -11.062 10.598 -8.465 1.00 94.94 146 TYR A O 1
ATOM 1078 N N . ARG A 1 147 ? -11.711 8.747 -9.571 1.00 98.25 147 ARG A N 1
ATOM 1079 C CA . ARG A 1 147 ? -13.029 8.593 -8.983 1.00 98.25 147 ARG A CA 1
ATOM 1080 C C . ARG A 1 147 ? -13.275 7.132 -8.653 1.00 98.25 147 ARG A C 1
ATOM 1082 O O . ARG A 1 147 ? -13.086 6.267 -9.508 1.00 98.25 147 ARG A O 1
ATOM 1089 N N . VAL A 1 148 ? -13.778 6.880 -7.455 1.00 98.38 148 VAL A N 1
ATOM 1090 C CA . VAL A 1 148 ? -14.205 5.552 -7.006 1.00 98.38 148 VAL A CA 1
ATOM 1091 C C . VAL A 1 148 ? -15.714 5.535 -6.849 1.00 98.38 148 VAL A C 1
ATOM 1093 O O . VAL A 1 148 ? -16.288 6.478 -6.308 1.00 98.38 148 VAL A O 1
ATOM 1096 N N . THR A 1 149 ? -16.366 4.483 -7.336 1.00 98.56 149 THR A N 1
ATOM 1097 C CA . THR A 1 149 ? -17.789 4.238 -7.079 1.00 98.56 149 THR A CA 1
ATOM 1098 C C . THR A 1 149 ? -17.905 3.160 -6.022 1.00 98.56 149 THR A C 1
ATOM 1100 O O . THR A 1 149 ? -17.377 2.066 -6.203 1.00 98.56 149 THR A O 1
ATOM 1103 N N . LEU A 1 150 ? -18.578 3.480 -4.927 1.00 98.31 150 LEU A N 1
ATOM 1104 C CA . LEU A 1 150 ? -18.727 2.629 -3.757 1.00 98.31 150 LEU A CA 1
ATOM 1105 C C . LEU A 1 150 ? -20.196 2.280 -3.548 1.00 98.31 150 LEU A C 1
ATOM 1107 O O . LEU A 1 150 ? -21.080 3.050 -3.920 1.00 98.31 150 LEU A O 1
ATOM 1111 N N . LEU A 1 151 ? -20.446 1.143 -2.910 1.00 97.12 151 LEU A N 1
ATOM 1112 C CA . LEU A 1 151 ? -21.753 0.746 -2.402 1.00 97.12 151 LEU A CA 1
ATOM 1113 C C . LEU A 1 151 ? -21.609 0.327 -0.943 1.00 97.12 151 LEU A C 1
ATOM 1115 O O . LEU A 1 151 ? -20.765 -0.505 -0.620 1.00 97.12 151 LEU A O 1
ATOM 1119 N N . VAL A 1 152 ? -22.444 0.896 -0.078 1.00 96.00 152 VAL A N 1
ATOM 1120 C CA . VAL A 1 152 ? -22.525 0.509 1.333 1.00 96.00 152 VAL A CA 1
ATOM 1121 C C . VAL A 1 152 ? -23.851 -0.199 1.551 1.00 96.00 152 VAL A C 1
ATOM 1123 O O . VAL A 1 152 ? -24.898 0.443 1.468 1.00 96.00 152 VAL A O 1
ATOM 1126 N N . THR A 1 153 ? -23.811 -1.500 1.822 1.00 93.81 153 THR A N 1
ATOM 1127 C CA . THR A 1 153 ? -25.005 -2.301 2.125 1.00 93.81 153 THR A CA 1
ATOM 1128 C C . THR A 1 153 ? -25.072 -2.666 3.595 1.00 93.81 153 THR A C 1
ATOM 1130 O O . THR A 1 153 ? -24.073 -2.608 4.318 1.00 93.81 153 THR A O 1
ATOM 1133 N N . GLY A 1 154 ? -26.258 -3.066 4.051 1.00 86.38 154 GLY A N 1
ATOM 1134 C CA . GLY A 1 154 ? -26.366 -3.743 5.336 1.00 86.38 154 GLY A CA 1
ATOM 1135 C C . GLY A 1 154 ? -25.700 -5.101 5.328 1.00 86.38 154 GLY A C 1
ATOM 1136 O O . GLY A 1 154 ? -25.936 -5.907 4.432 1.00 86.38 154 GLY A O 1
ATOM 1137 N N . GLY A 1 155 ? -24.856 -5.336 6.328 1.00 61.78 155 GLY A N 1
ATOM 1138 C CA . GLY A 1 155 ? -24.343 -6.660 6.599 1.00 61.78 155 GLY A CA 1
ATOM 1139 C C . GLY A 1 155 ? -25.500 -7.529 7.072 1.00 61.78 155 GLY A C 1
ATOM 1140 O O . GLY A 1 155 ? -26.031 -7.325 8.163 1.00 61.78 155 GLY A O 1
ATOM 1141 N N . GLU A 1 156 ? -25.866 -8.546 6.294 1.00 43.72 156 GLU A N 1
ATOM 1142 C CA . GLU A 1 156 ? -26.119 -9.816 6.963 1.00 43.72 156 GLU A CA 1
ATOM 1143 C C . GLU A 1 156 ? -24.829 -10.130 7.709 1.00 43.72 156 GLU A C 1
ATOM 1145 O O . GLU A 1 156 ? -23.743 -9.999 7.141 1.00 43.72 156 GLU A O 1
ATOM 1150 N N . THR A 1 157 ? -24.931 -10.463 8.989 1.00 32.41 157 THR A N 1
ATOM 1151 C CA . THR A 1 157 ? -23.814 -10.962 9.778 1.00 32.41 157 THR A CA 1
ATOM 1152 C C . THR A 1 157 ? -23.256 -12.207 9.092 1.00 32.41 157 THR A C 1
ATOM 1154 O O . THR A 1 157 ? -23.538 -13.340 9.472 1.00 32.41 157 THR A O 1
ATOM 1157 N N . GLN A 1 158 ? -22.375 -12.017 8.114 1.00 30.72 158 GLN A N 1
ATOM 1158 C CA . GLN A 1 158 ? -21.259 -12.912 7.906 1.00 30.72 158 GLN A CA 1
ATOM 1159 C C . GLN A 1 158 ? -20.344 -12.682 9.096 1.00 30.72 158 GLN A C 1
ATOM 1161 O O . GLN A 1 158 ? -19.303 -12.035 9.034 1.00 30.72 158 GLN A O 1
ATOM 1166 N N . GLN A 1 159 ? -20.798 -13.232 10.222 1.00 29.73 159 GLN A N 1
ATOM 1167 C CA . GLN A 1 159 ? -19.916 -13.750 11.231 1.00 29.73 159 GLN A CA 1
ATOM 1168 C C . GLN A 1 159 ? -18.810 -14.478 10.459 1.00 29.73 159 GLN A C 1
ATOM 1170 O O . GLN A 1 159 ? -19.138 -15.390 9.686 1.00 29.73 159 GLN A O 1
ATOM 1175 N N . PRO A 1 160 ? -17.533 -14.069 10.607 1.00 34.44 160 PRO A N 1
ATOM 1176 C CA . PRO A 1 160 ? -16.418 -14.906 10.186 1.00 34.44 160 PRO A CA 1
ATOM 1177 C C . PRO A 1 160 ? -16.774 -16.312 10.646 1.00 34.44 160 PRO A C 1
ATOM 1179 O O . PRO A 1 160 ? -17.238 -16.410 11.792 1.00 34.44 160 PRO A O 1
ATOM 1182 N N . PRO A 1 161 ? -16.709 -17.344 9.777 1.00 27.28 161 PRO A N 1
ATOM 1183 C CA . PRO A 1 161 ? -17.203 -18.667 10.121 1.00 27.28 161 PRO A CA 1
ATOM 1184 C C . PRO A 1 161 ? -16.706 -18.952 11.519 1.00 27.28 161 PRO A C 1
ATOM 1186 O O . PRO A 1 161 ? -15.500 -18.891 11.761 1.00 27.28 161 PRO A O 1
ATOM 1189 N N . ALA A 1 162 ? -17.654 -19.093 12.449 1.00 28.41 162 ALA A N 1
ATOM 1190 C CA . ALA A 1 162 ? -17.329 -19.396 13.818 1.00 28.41 162 ALA A CA 1
ATOM 1191 C C . ALA A 1 162 ? -16.499 -20.662 13.708 1.00 28.41 162 ALA A C 1
ATOM 1193 O O . ALA A 1 162 ? -17.033 -21.722 13.364 1.00 28.41 162 ALA A O 1
ATOM 1194 N N . VAL A 1 163 ? -15.185 -20.520 13.889 1.00 29.58 163 VAL A N 1
ATOM 1195 C CA . VAL A 1 163 ? -14.291 -21.648 14.026 1.00 29.58 163 VAL A CA 1
ATOM 1196 C C . VAL A 1 163 ? -14.811 -22.291 15.287 1.00 29.58 163 VAL A C 1
ATOM 1198 O O . VAL A 1 163 ? -14.573 -21.833 16.404 1.00 29.58 163 VAL A O 1
ATOM 1201 N N . THR A 1 164 ? -15.679 -23.274 15.081 1.00 23.27 164 THR A N 1
ATOM 1202 C CA . THR A 1 164 ? -16.128 -24.159 16.125 1.00 23.27 164 THR A CA 1
ATOM 1203 C C . THR A 1 164 ? -14.834 -24.808 16.537 1.00 23.27 164 THR A C 1
ATOM 1205 O O . THR A 1 164 ? -14.281 -25.607 15.781 1.00 23.27 164 THR A O 1
ATOM 1208 N N . ALA A 1 165 ? -14.296 -24.331 17.660 1.00 27.92 165 ALA A N 1
ATOM 1209 C CA . ALA A 1 165 ? -13.166 -24.917 18.333 1.00 27.92 165 ALA A CA 1
ATOM 1210 C C . ALA A 1 165 ? -13.543 -26.375 18.565 1.00 27.92 165 ALA A C 1
ATOM 1212 O O . ALA A 1 165 ? -14.233 -26.731 19.518 1.00 27.92 165 ALA A O 1
ATOM 1213 N N . THR A 1 166 ? -13.162 -27.196 17.601 1.00 23.84 166 THR A N 1
ATOM 1214 C CA . THR A 1 166 ? -13.074 -28.625 17.757 1.00 23.84 166 THR A CA 1
ATOM 1215 C C . THR A 1 166 ? -11.725 -28.769 18.438 1.00 23.84 166 THR A C 1
ATOM 1217 O O . THR A 1 166 ? -10.719 -28.381 17.838 1.00 23.84 166 THR A O 1
ATOM 1220 N N . PRO A 1 167 ? -11.672 -29.175 19.715 1.00 35.72 167 PRO A N 1
ATOM 1221 C CA . PRO A 1 167 ? -10.404 -29.449 20.346 1.00 35.72 167 PRO A CA 1
ATOM 1222 C C . PRO A 1 167 ? -9.906 -30.740 19.713 1.00 35.72 167 PRO A C 1
ATOM 1224 O O . PRO A 1 167 ? -10.282 -31.826 20.141 1.00 35.72 167 PRO A O 1
ATOM 1227 N N . ASP A 1 168 ? -9.106 -30.612 18.663 1.00 25.66 168 ASP A N 1
ATOM 1228 C CA . ASP A 1 168 ? -8.156 -31.656 18.340 1.00 25.66 168 ASP A CA 1
ATOM 1229 C C . ASP A 1 168 ? -6.775 -31.036 18.174 1.00 25.66 168 ASP A C 1
ATOM 1231 O O . ASP A 1 168 ? -6.496 -30.189 17.327 1.00 25.66 168 ASP A O 1
ATOM 1235 N N . SER A 1 169 ? -5.963 -31.419 19.140 1.00 40.88 169 SER A N 1
ATOM 1236 C CA . SER A 1 169 ? -4.588 -31.082 19.405 1.00 40.88 169 SER A CA 1
ATOM 1237 C C . SER A 1 169 ? -3.676 -31.161 18.179 1.00 40.88 169 SER A C 1
ATOM 1239 O O . SER A 1 169 ? -3.422 -32.233 17.638 1.00 40.88 169 SER A O 1
ATOM 1241 N N . SER A 1 170 ? -2.998 -30.053 17.900 1.00 35.62 170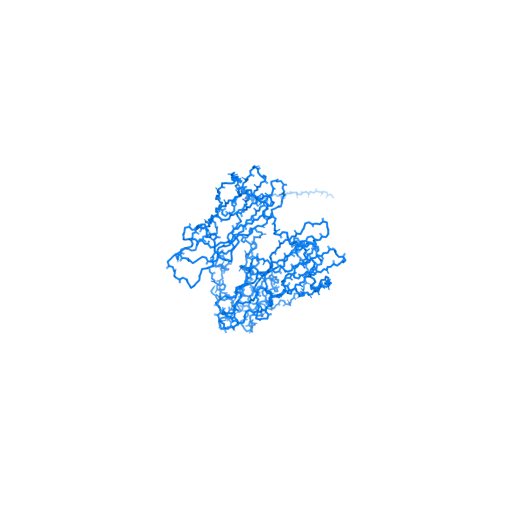 SER A N 1
ATOM 1242 C CA . SER A 1 170 ? -1.537 -30.081 17.833 1.00 35.62 170 SER A CA 1
ATOM 1243 C C . SER A 1 170 ? -1.006 -28.793 18.453 1.00 35.62 170 SER A C 1
ATOM 1245 O O . SER A 1 170 ? -0.948 -27.749 17.807 1.00 35.62 170 SER A O 1
ATOM 1247 N N . ASP A 1 171 ? -0.687 -28.872 19.744 1.00 40.31 171 ASP A N 1
ATOM 1248 C CA . ASP A 1 171 ? -0.004 -27.821 20.489 1.00 40.31 171 ASP A CA 1
ATOM 1249 C C . ASP A 1 171 ? 1.357 -27.522 19.850 1.00 40.31 171 ASP A C 1
ATOM 1251 O O . ASP A 1 171 ? 2.331 -28.254 20.030 1.00 40.31 171 ASP A O 1
ATOM 1255 N N . ALA A 1 172 ? 1.424 -26.394 19.156 1.00 38.66 172 ALA A N 1
ATOM 1256 C CA . ALA A 1 172 ? 2.615 -25.569 19.076 1.00 38.66 172 ALA A CA 1
ATOM 1257 C C . ALA A 1 172 ? 2.179 -24.150 19.460 1.00 38.66 172 ALA A C 1
ATOM 1259 O O . ALA A 1 172 ? 1.811 -23.336 18.627 1.00 38.66 172 ALA A O 1
ATOM 1260 N N . SER A 1 173 ? 2.093 -23.891 20.765 1.00 43.84 173 SER A N 1
ATOM 1261 C CA . SER A 1 173 ? 1.977 -22.529 21.285 1.00 43.84 173 SER A CA 1
ATOM 1262 C C . SER A 1 173 ? 3.396 -22.012 21.477 1.00 43.84 173 SER A C 1
ATOM 1264 O O . SER A 1 173 ? 4.072 -22.414 22.427 1.00 43.84 173 SER A O 1
ATOM 1266 N N . ALA A 1 174 ? 3.860 -21.124 20.602 1.00 54.81 174 ALA A N 1
ATOM 1267 C CA . ALA A 1 174 ? 5.080 -20.375 20.860 1.00 54.81 174 ALA A CA 1
ATOM 1268 C C . ALA A 1 174 ? 4.850 -19.448 22.071 1.00 54.81 174 ALA A C 1
ATOM 1270 O O . ALA A 1 174 ? 4.086 -18.481 22.011 1.00 54.81 174 ALA A O 1
ATOM 1271 N N . ASN A 1 175 ? 5.490 -19.754 23.202 1.00 60.25 175 ASN A N 1
ATOM 1272 C CA . ASN A 1 175 ? 5.589 -18.815 24.319 1.00 60.25 175 ASN A CA 1
ATOM 1273 C C . ASN A 1 175 ? 6.654 -17.774 23.956 1.00 60.25 175 ASN A C 1
ATOM 1275 O O . ASN A 1 175 ? 7.850 -18.061 24.014 1.00 60.25 175 ASN A O 1
ATOM 1279 N N . GLY A 1 176 ? 6.209 -16.590 23.540 1.00 59.28 176 GLY A N 1
ATOM 1280 C CA . GLY A 1 176 ? 7.082 -15.469 23.207 1.00 59.28 176 GLY A CA 1
ATOM 1281 C C . GLY A 1 176 ? 7.337 -14.579 24.421 1.00 59.28 176 GLY A C 1
ATOM 1282 O O . GLY A 1 176 ? 6.424 -14.302 25.196 1.00 59.28 176 GLY A O 1
ATOM 1283 N N . ALA A 1 177 ? 8.572 -14.103 24.572 1.00 72.44 177 ALA A N 1
ATOM 1284 C CA . ALA A 1 177 ? 8.849 -12.902 25.355 1.00 72.44 177 ALA A CA 1
ATOM 1285 C C . ALA A 1 177 ? 8.735 -11.682 24.431 1.00 72.44 177 ALA A C 1
ATOM 1287 O O . ALA A 1 177 ? 9.128 -11.760 23.263 1.00 72.44 177 ALA A O 1
ATOM 1288 N N . LEU A 1 178 ? 8.226 -10.557 24.940 1.00 81.19 178 LEU A N 1
ATOM 1289 C CA . LEU A 1 178 ? 8.279 -9.293 24.202 1.00 81.19 178 LEU A CA 1
ATOM 1290 C C . LEU A 1 178 ? 9.727 -8.952 23.803 1.00 81.19 178 LEU A C 1
ATOM 1292 O O . LEU A 1 178 ? 10.677 -9.257 24.523 1.00 81.19 178 LEU A O 1
ATOM 1296 N N . GLY A 1 179 ? 9.886 -8.307 22.651 1.00 74.38 179 GLY A N 1
ATOM 1297 C CA . GLY A 1 179 ? 11.157 -7.904 22.047 1.00 74.38 179 GLY A CA 1
ATOM 1298 C C . GLY A 1 179 ? 11.900 -9.031 21.324 1.00 74.38 179 GLY A C 1
ATOM 1299 O O . GLY A 1 179 ? 12.822 -8.752 20.561 1.00 74.38 179 GLY A O 1
ATOM 1300 N N . GLY A 1 180 ? 11.507 -10.292 21.526 1.00 77.81 180 GLY A N 1
ATOM 1301 C CA . GLY A 1 180 ? 12.081 -11.439 20.830 1.00 77.81 180 GLY A CA 1
ATOM 1302 C C . GLY A 1 180 ? 11.433 -11.685 19.468 1.00 77.81 180 GLY A C 1
ATOM 1303 O O . GLY A 1 180 ? 10.225 -11.513 19.306 1.00 77.81 180 GLY A O 1
ATOM 1304 N N . ALA A 1 181 ? 12.236 -12.140 18.504 1.00 83.81 181 ALA A N 1
ATOM 1305 C CA . ALA A 1 181 ? 11.713 -12.672 17.253 1.00 83.81 181 ALA A CA 1
ATOM 1306 C C . ALA A 1 181 ? 11.056 -14.035 17.501 1.00 83.81 181 ALA A C 1
ATOM 1308 O O . ALA A 1 181 ? 11.667 -14.938 18.075 1.00 83.81 181 ALA A O 1
ATOM 1309 N N . ILE A 1 182 ? 9.818 -14.183 17.048 1.00 92.56 182 ILE A N 1
ATOM 1310 C CA . ILE A 1 182 ? 9.050 -15.425 17.082 1.00 92.56 182 ILE A CA 1
ATOM 1311 C C . ILE A 1 182 ? 8.712 -15.834 15.653 1.00 92.56 182 ILE A C 1
ATOM 1313 O O . ILE A 1 182 ? 8.432 -14.990 14.808 1.00 92.56 182 ILE A O 1
ATOM 1317 N N . THR A 1 183 ? 8.765 -17.132 15.375 1.00 94.19 183 THR A N 1
ATOM 1318 C CA . THR A 1 183 ? 8.340 -17.689 14.087 1.00 94.19 183 THR A CA 1
ATOM 1319 C C . THR A 1 183 ? 6.974 -18.324 14.270 1.00 94.19 183 THR A C 1
ATOM 1321 O O . THR A 1 183 ? 6.818 -19.142 15.170 1.00 94.19 183 THR A O 1
ATOM 1324 N N . LEU A 1 184 ? 6.014 -17.954 13.429 1.00 95.69 184 LEU A N 1
ATOM 1325 C CA . LEU A 1 184 ? 4.661 -18.499 13.433 1.00 95.69 184 LEU A CA 1
ATOM 1326 C C . LEU A 1 184 ? 4.391 -19.223 12.120 1.00 95.69 184 LEU A C 1
ATOM 1328 O O . LEU A 1 184 ? 4.679 -18.686 11.047 1.00 95.69 184 LEU A O 1
ATOM 1332 N N . ALA A 1 185 ? 3.822 -20.421 12.191 1.00 96.75 185 ALA A N 1
ATOM 1333 C CA . ALA A 1 185 ? 3.140 -21.037 11.063 1.00 96.75 185 ALA A CA 1
ATOM 1334 C C . ALA A 1 185 ? 1.761 -20.415 10.827 1.00 96.75 185 ALA A C 1
ATOM 1336 O O . ALA A 1 185 ? 1.185 -19.778 11.706 1.00 96.75 185 ALA A O 1
ATOM 1337 N N . VAL A 1 186 ? 1.228 -20.598 9.620 1.00 95.00 186 VAL A N 1
ATOM 1338 C CA . VAL A 1 186 ? -0.150 -20.203 9.308 1.00 95.00 186 VAL A CA 1
ATOM 1339 C C . VAL A 1 186 ? -1.120 -20.922 10.253 1.00 95.00 186 VAL A C 1
ATOM 1341 O O . VAL A 1 186 ? -1.083 -22.145 10.381 1.00 95.00 186 VAL A O 1
ATOM 1344 N N . GLY A 1 187 ? -1.970 -20.147 10.924 1.00 94.00 187 GLY A N 1
ATOM 1345 C CA . GLY A 1 187 ? -2.885 -20.584 11.979 1.00 94.00 187 GLY A CA 1
ATOM 1346 C C . GLY A 1 187 ? -2.259 -20.691 13.375 1.00 94.00 187 GLY A C 1
ATOM 1347 O O . GLY A 1 187 ? -2.980 -20.961 14.334 1.00 94.00 187 GLY A O 1
ATOM 1348 N N . GLU A 1 188 ? -0.947 -20.488 13.522 1.00 94.38 188 GLU A N 1
ATOM 1349 C CA . GLU A 1 188 ? -0.270 -20.553 14.818 1.00 94.38 188 GLU A CA 1
ATOM 1350 C C . GLU A 1 188 ? -0.461 -19.258 15.611 1.00 94.38 188 GLU A C 1
ATOM 1352 O O . GLU A 1 188 ? -0.386 -18.149 15.070 1.00 94.38 188 GLU A O 1
ATOM 1357 N N . THR A 1 189 ? -0.664 -19.408 16.922 1.00 94.69 189 THR A N 1
ATOM 1358 C CA . THR A 1 189 ? -0.835 -18.298 17.859 1.00 94.69 189 THR A CA 1
ATOM 1359 C C . THR A 1 189 ? 0.313 -18.261 18.865 1.00 94.69 189 THR A C 1
ATOM 1361 O O . THR A 1 189 ? 0.457 -19.169 19.687 1.00 94.69 189 THR A O 1
ATOM 1364 N N . ALA A 1 190 ? 1.071 -17.164 18.884 1.00 92.56 190 ALA A N 1
ATOM 1365 C CA . ALA A 1 190 ? 1.955 -16.845 20.000 1.00 92.56 190 ALA A CA 1
ATOM 1366 C C . ALA A 1 190 ? 1.158 -16.263 21.168 1.00 92.56 190 ALA A C 1
ATOM 1368 O O . ALA A 1 190 ? 0.292 -15.401 20.988 1.00 92.56 190 ALA A O 1
ATOM 1369 N N . ARG A 1 191 ? 1.483 -16.710 22.384 1.00 91.88 191 ARG A N 1
ATOM 1370 C CA . ARG A 1 191 ? 0.835 -16.262 23.623 1.00 91.88 191 ARG A CA 1
ATOM 1371 C C . ARG A 1 191 ? 1.841 -15.560 24.526 1.00 91.88 191 ARG A C 1
ATOM 1373 O O . ARG A 1 191 ? 2.895 -16.108 24.838 1.00 91.88 191 ARG A O 1
ATOM 1380 N N . PHE A 1 192 ? 1.461 -14.378 24.998 1.00 87.62 192 PHE A N 1
ATOM 1381 C CA . PHE A 1 192 ? 2.239 -13.530 25.895 1.00 87.62 192 PHE A CA 1
ATOM 1382 C C . PHE A 1 192 ? 1.458 -13.407 27.206 1.00 87.62 192 PHE A C 1
ATOM 1384 O O . PHE A 1 192 ? 0.545 -12.590 27.358 1.00 87.62 192 PHE A O 1
ATOM 1391 N N . ALA A 1 193 ? 1.726 -14.343 28.121 1.00 82.62 193 ALA A N 1
ATOM 1392 C CA . ALA A 1 193 ? 0.885 -14.567 29.296 1.00 82.62 193 ALA A CA 1
ATOM 1393 C C . ALA A 1 193 ? 0.894 -13.388 30.283 1.00 82.62 193 ALA A C 1
ATOM 1395 O O . ALA A 1 193 ? -0.130 -13.120 30.910 1.00 82.62 193 ALA A O 1
ATOM 1396 N N . GLN A 1 194 ? 2.020 -12.678 30.415 1.00 79.12 194 GLN A N 1
ATOM 1397 C CA . GLN A 1 194 ? 2.136 -11.539 31.334 1.00 79.12 194 GLN A CA 1
ATOM 1398 C C . GLN A 1 194 ? 1.306 -10.342 30.842 1.00 79.12 194 GLN A C 1
ATOM 1400 O O . GLN A 1 194 ? 0.702 -9.626 31.636 1.00 79.12 194 GLN A O 1
ATOM 1405 N N . GLU A 1 195 ? 1.214 -10.183 29.526 1.00 82.50 195 GLU A N 1
ATOM 1406 C CA . GLU A 1 195 ? 0.520 -9.110 28.819 1.00 82.50 195 GLU A CA 1
ATOM 1407 C C . GLU A 1 195 ? -0.948 -9.441 28.508 1.00 82.50 195 GLU A C 1
ATOM 1409 O O . GLU A 1 195 ? -1.706 -8.563 28.083 1.00 82.50 195 GLU A O 1
ATOM 1414 N N . GLN A 1 196 ? -1.352 -10.702 28.724 1.00 87.81 196 GLN A N 1
ATOM 1415 C CA . GLN A 1 196 ? -2.655 -11.261 28.339 1.00 87.81 196 GLN A CA 1
ATOM 1416 C C . GLN A 1 196 ? -2.950 -11.051 26.846 1.00 87.81 196 GLN A C 1
ATOM 1418 O O . GLN A 1 196 ? -4.067 -10.694 26.457 1.00 87.81 196 GLN A O 1
ATOM 1423 N N . LEU A 1 197 ? -1.921 -11.254 26.024 1.00 88.75 197 LEU A N 1
ATOM 1424 C CA . LEU A 1 197 ? -1.881 -10.921 24.604 1.00 88.75 197 LEU A CA 1
ATOM 1425 C C . LEU A 1 197 ? -1.667 -12.180 23.762 1.00 88.75 197 LEU A C 1
ATOM 1427 O O . LEU A 1 197 ? -0.975 -13.118 24.165 1.00 88.75 197 LEU A O 1
ATOM 1431 N N . GLN A 1 198 ? -2.300 -12.207 22.595 1.00 93.06 198 GLN A N 1
ATOM 1432 C CA . GLN A 1 198 ? -2.195 -13.272 21.608 1.00 93.06 198 GLN A CA 1
ATOM 1433 C C . GLN A 1 198 ? -1.979 -12.653 20.229 1.00 93.06 198 GLN A C 1
ATOM 1435 O O . GLN A 1 198 ? -2.680 -11.711 19.861 1.00 93.06 198 GLN A O 1
ATOM 1440 N N . LEU A 1 199 ? -1.032 -13.202 19.474 1.00 93.06 199 LEU A N 1
ATOM 1441 C CA . LEU A 1 199 ? -0.817 -12.873 18.070 1.00 93.06 199 LEU A CA 1
ATOM 1442 C C . LEU A 1 199 ? -0.967 -14.144 17.245 1.00 93.06 199 LEU A C 1
ATOM 1444 O O . LEU A 1 199 ? -0.273 -15.118 17.517 1.00 93.06 199 LEU A O 1
ATOM 1448 N N . THR A 1 200 ? -1.822 -14.111 16.232 1.00 95.44 200 THR A N 1
ATOM 1449 C CA . THR A 1 200 ? -2.015 -15.211 15.283 1.00 95.44 200 THR A CA 1
ATOM 1450 C C . THR A 1 200 ? -1.539 -14.789 13.903 1.00 95.44 200 THR A C 1
ATOM 1452 O O . THR A 1 200 ? -1.861 -13.687 13.457 1.00 95.44 200 THR A O 1
ATOM 1455 N N . PHE A 1 201 ? -0.778 -15.654 13.233 1.00 96.25 201 PHE A N 1
ATOM 1456 C CA . PHE A 1 201 ? -0.480 -15.490 11.812 1.00 96.25 201 PHE A CA 1
ATOM 1457 C C . PHE A 1 201 ? -1.574 -16.184 11.002 1.00 96.25 201 PHE A C 1
ATOM 1459 O O . PHE A 1 201 ? -1.619 -17.409 10.948 1.00 96.25 201 PHE A O 1
ATOM 1466 N N . ASP A 1 202 ? -2.481 -15.417 10.402 1.00 93.00 202 ASP A N 1
ATOM 1467 C CA . ASP A 1 202 ? -3.704 -15.983 9.830 1.00 93.00 202 ASP A CA 1
ATOM 1468 C C . ASP A 1 202 ? -3.459 -16.611 8.460 1.00 93.00 202 ASP A C 1
ATOM 1470 O O . ASP A 1 202 ? -3.927 -17.718 8.203 1.00 93.00 202 ASP A O 1
ATOM 1474 N N . LYS A 1 203 ? -2.758 -15.890 7.576 1.00 91.19 203 LYS A N 1
ATOM 1475 C CA . LYS A 1 203 ? -2.403 -16.311 6.211 1.00 91.19 203 LYS A CA 1
ATOM 1476 C C . LYS A 1 203 ? -1.494 -15.284 5.533 1.00 91.19 203 LYS A C 1
ATOM 1478 O O . LYS A 1 203 ? -1.370 -14.149 5.990 1.00 91.19 203 LYS A O 1
ATOM 1483 N N . VAL A 1 204 ? -0.941 -15.660 4.384 1.00 91.94 204 VAL A N 1
ATOM 1484 C CA . VAL A 1 204 ? -0.421 -14.712 3.390 1.00 91.94 204 VAL A CA 1
ATOM 1485 C C . VAL A 1 204 ? -1.563 -14.312 2.456 1.00 91.94 204 VAL A C 1
ATOM 1487 O O . VAL A 1 204 ? -2.252 -15.180 1.917 1.00 91.94 204 VAL A O 1
ATOM 1490 N N . ASN A 1 205 ? -1.803 -13.009 2.320 1.00 84.44 205 ASN A N 1
ATOM 1491 C CA . ASN A 1 205 ? -2.822 -12.451 1.432 1.00 84.44 205 ASN A CA 1
ATOM 1492 C C . ASN A 1 205 ? -2.325 -12.401 -0.011 1.00 84.44 205 ASN A C 1
ATOM 1494 O O . ASN A 1 205 ? -3.046 -12.809 -0.919 1.00 84.44 205 ASN A O 1
ATOM 1498 N N . GLU A 1 206 ? -1.092 -11.930 -0.189 1.00 79.25 206 GLU A N 1
ATOM 1499 C CA . GLU A 1 206 ? -0.419 -11.815 -1.475 1.00 79.25 206 GLU A CA 1
ATOM 1500 C C . GLU A 1 206 ? 1.061 -12.162 -1.322 1.00 79.25 206 GLU A C 1
ATOM 1502 O O . GLU A 1 206 ? 1.699 -11.820 -0.325 1.00 79.25 206 GLU A O 1
ATOM 1507 N N . ASP A 1 207 ? 1.594 -12.854 -2.324 1.00 87.19 207 ASP A N 1
ATOM 1508 C CA . ASP A 1 207 ? 3.017 -13.116 -2.476 1.00 87.19 207 ASP A CA 1
ATOM 1509 C C . ASP A 1 207 ? 3.386 -12.961 -3.952 1.00 87.19 207 ASP A C 1
ATOM 1511 O O . ASP A 1 207 ? 3.237 -13.887 -4.751 1.00 87.19 207 ASP A O 1
ATOM 1515 N N . SER A 1 208 ? 3.816 -11.758 -4.318 1.00 83.62 208 SER A N 1
ATOM 1516 C CA . SER A 1 208 ? 4.307 -11.420 -5.655 1.00 83.62 208 SER A CA 1
ATOM 1517 C C . SER A 1 208 ? 5.833 -11.329 -5.700 1.00 83.62 208 SER A C 1
ATOM 1519 O O . SER A 1 208 ? 6.402 -10.856 -6.687 1.00 83.62 208 SER A O 1
ATOM 1521 N N . ARG A 1 209 ? 6.519 -11.804 -4.650 1.00 86.25 209 ARG A N 1
ATOM 1522 C CA . ARG A 1 209 ? 7.984 -11.821 -4.583 1.00 86.25 209 ARG A CA 1
ATOM 1523 C C . ARG A 1 209 ? 8.559 -12.553 -5.787 1.00 86.25 209 ARG A C 1
ATOM 1525 O O . ARG A 1 209 ? 8.086 -13.623 -6.168 1.00 86.25 209 ARG A O 1
ATOM 1532 N N . CYS A 1 210 ? 9.611 -11.975 -6.361 1.00 79.25 210 CYS A N 1
ATOM 1533 C CA . CYS A 1 210 ? 10.235 -12.516 -7.558 1.00 79.25 210 CYS A CA 1
ATOM 1534 C C . CYS A 1 210 ? 10.812 -13.919 -7.304 1.00 79.25 210 CYS A C 1
ATOM 1536 O O . CYS A 1 210 ? 11.723 -14.055 -6.490 1.00 79.25 210 CYS A O 1
ATOM 1538 N N . PRO A 1 211 ? 10.344 -14.970 -7.991 1.00 85.19 211 PRO A N 1
ATOM 1539 C CA . PRO A 1 211 ? 10.910 -16.298 -7.826 1.00 85.19 211 PRO A CA 1
ATOM 1540 C C . PRO A 1 211 ? 12.394 -16.354 -8.191 1.00 85.19 211 PRO A C 1
ATOM 1542 O O . PRO A 1 211 ? 12.838 -15.733 -9.152 1.00 85.19 211 PRO A O 1
ATOM 1545 N N . ALA A 1 212 ? 13.169 -17.131 -7.435 1.00 79.88 212 ALA A N 1
ATOM 1546 C CA . ALA A 1 212 ? 14.626 -17.178 -7.571 1.00 79.88 212 ALA A CA 1
ATOM 1547 C C . ALA A 1 212 ? 15.135 -17.731 -8.921 1.00 79.88 212 ALA A C 1
ATOM 1549 O O . ALA A 1 212 ? 16.319 -17.577 -9.228 1.00 79.88 212 ALA A O 1
ATOM 1550 N N . ASP A 1 213 ? 14.280 -18.392 -9.706 1.00 84.75 213 ASP A N 1
ATOM 1551 C CA . ASP A 1 213 ? 14.599 -18.959 -11.020 1.00 84.75 213 ASP A CA 1
ATOM 1552 C C . ASP A 1 213 ? 14.363 -17.998 -12.195 1.00 84.75 213 ASP A C 1
ATOM 1554 O O . ASP A 1 213 ? 14.699 -18.341 -13.332 1.00 84.75 213 ASP A O 1
ATOM 1558 N N . ILE A 1 214 ? 13.819 -16.804 -11.943 1.00 71.44 214 ILE A N 1
ATOM 1559 C CA . ILE A 1 214 ? 13.587 -15.782 -12.964 1.00 71.44 214 ILE A CA 1
ATOM 1560 C C . ILE A 1 214 ? 14.148 -14.423 -12.535 1.00 71.44 214 ILE A C 1
ATOM 1562 O O . ILE A 1 214 ? 14.332 -14.136 -11.356 1.00 71.44 214 ILE A O 1
ATOM 1566 N N . ASN A 1 215 ? 14.418 -13.564 -13.517 1.00 67.31 215 ASN A N 1
ATOM 1567 C CA . ASN A 1 215 ? 14.797 -12.175 -13.274 1.00 67.31 215 ASN A CA 1
ATOM 1568 C C . ASN A 1 215 ? 13.567 -11.294 -13.488 1.00 67.31 215 ASN A C 1
ATOM 1570 O O . ASN A 1 215 ? 13.135 -11.101 -14.627 1.00 67.31 215 ASN A O 1
ATOM 1574 N N . CYS A 1 216 ? 12.993 -10.782 -12.405 1.00 60.28 216 CYS A N 1
ATOM 1575 C CA . CYS A 1 216 ? 11.900 -9.821 -12.481 1.00 60.28 216 CYS A CA 1
ATOM 1576 C C . CYS A 1 216 ? 12.447 -8.410 -12.672 1.00 60.28 216 CYS A C 1
ATOM 1578 O O . CYS A 1 216 ? 13.526 -8.082 -12.188 1.00 60.28 216 CYS A O 1
ATOM 1580 N N . PHE A 1 217 ? 11.671 -7.568 -13.352 1.00 41.59 217 PHE A N 1
ATOM 1581 C CA . PHE A 1 217 ? 11.976 -6.143 -13.475 1.00 41.59 217 PHE A CA 1
ATOM 1582 C C . PHE A 1 217 ? 11.717 -5.383 -12.158 1.00 41.59 217 PHE A C 1
ATOM 1584 O O . PHE A 1 217 ? 12.334 -4.357 -11.912 1.00 41.59 217 PHE A O 1
ATOM 1591 N N . TRP A 1 218 ? 10.845 -5.914 -11.293 1.00 52.78 218 TRP A N 1
ATOM 1592 C CA . TRP A 1 218 ? 10.524 -5.365 -9.972 1.00 52.78 218 TRP A CA 1
ATOM 1593 C C . TRP A 1 218 ? 10.539 -6.486 -8.929 1.00 52.78 218 TRP A C 1
ATOM 1595 O O . TRP A 1 218 ? 10.046 -7.589 -9.198 1.00 52.78 218 TRP A O 1
ATOM 1605 N N . SER A 1 219 ? 11.050 -6.200 -7.733 1.00 54.06 219 SER A N 1
ATOM 1606 C CA . SER A 1 219 ? 10.898 -7.073 -6.568 1.00 54.06 219 SER A CA 1
ATOM 1607 C C . SER A 1 219 ? 9.481 -6.900 -6.032 1.00 54.06 219 SER A C 1
ATOM 1609 O O . SER A 1 219 ? 9.182 -5.891 -5.401 1.00 54.06 219 SER A O 1
ATOM 1611 N N . GLY A 1 220 ? 8.584 -7.839 -6.341 1.00 64.69 220 GLY A N 1
ATOM 1612 C CA . GLY A 1 220 ? 7.227 -7.803 -5.794 1.00 64.69 220 GLY A CA 1
ATOM 1613 C C . GLY A 1 220 ? 7.198 -7.937 -4.267 1.00 64.69 220 GLY A C 1
ATOM 1614 O O . GLY A 1 220 ? 8.229 -8.047 -3.598 1.00 64.69 220 GLY A O 1
ATOM 1615 N N . ILE A 1 221 ? 5.995 -7.925 -3.715 1.00 76.81 221 ILE A N 1
ATOM 1616 C CA . ILE A 1 221 ? 5.725 -7.765 -2.283 1.00 76.81 221 ILE A CA 1
ATOM 1617 C C . ILE A 1 221 ? 5.258 -9.074 -1.648 1.00 76.81 221 ILE A C 1
ATOM 1619 O O . ILE A 1 221 ? 4.858 -10.018 -2.331 1.00 76.81 221 ILE A O 1
ATOM 1623 N N . VAL A 1 222 ? 5.262 -9.112 -0.320 1.00 83.75 222 VAL A N 1
ATOM 1624 C CA . VAL A 1 222 ? 4.533 -10.121 0.449 1.00 83.75 222 VAL A CA 1
ATOM 1625 C C . VAL A 1 222 ? 3.716 -9.465 1.548 1.00 83.75 222 VAL A C 1
ATOM 1627 O O . VAL A 1 222 ? 4.229 -8.619 2.278 1.00 83.75 222 VAL A O 1
ATOM 1630 N N . ASP A 1 223 ? 2.466 -9.899 1.685 1.00 86.56 223 ASP A N 1
ATOM 1631 C CA . ASP A 1 223 ? 1.516 -9.377 2.660 1.00 86.56 223 ASP A CA 1
ATOM 1632 C C . ASP A 1 223 ? 1.010 -10.485 3.583 1.00 86.56 223 ASP A C 1
ATOM 1634 O O . ASP A 1 223 ? 0.345 -11.433 3.163 1.00 86.56 223 ASP A O 1
ATOM 1638 N N . ALA A 1 224 ? 1.296 -10.347 4.873 1.00 89.50 224 ALA A N 1
ATOM 1639 C CA . ALA A 1 224 ? 0.876 -11.258 5.925 1.00 89.50 224 ALA A CA 1
ATOM 1640 C C . ALA A 1 224 ? -0.306 -10.666 6.702 1.00 89.50 224 ALA A C 1
ATOM 1642 O O . ALA A 1 224 ? -0.212 -9.583 7.284 1.00 89.50 224 ALA A O 1
ATOM 1643 N N . GLN A 1 225 ? -1.415 -11.402 6.751 1.00 90.69 225 GLN A N 1
ATOM 1644 C CA . GLN A 1 225 ? -2.535 -11.087 7.628 1.00 90.69 225 GLN A CA 1
ATOM 1645 C C . GLN A 1 225 ? -2.270 -11.635 9.028 1.00 90.69 225 GLN A C 1
ATOM 1647 O O . GLN A 1 225 ? -1.900 -12.801 9.197 1.00 90.69 225 GLN A O 1
ATOM 1652 N N . MET A 1 226 ? -2.484 -10.787 10.028 1.00 91.00 226 MET A N 1
ATOM 1653 C CA . MET A 1 226 ? -2.303 -11.135 11.427 1.00 91.00 226 MET A CA 1
ATOM 1654 C C . MET A 1 226 ? -3.480 -10.680 12.272 1.00 91.00 226 MET A C 1
ATOM 1656 O O . MET A 1 226 ? -4.056 -9.616 12.037 1.00 91.00 226 MET A O 1
ATOM 1660 N N . THR A 1 227 ? -3.781 -11.463 13.304 1.00 91.25 227 THR A N 1
ATOM 1661 C CA . THR A 1 227 ? -4.825 -11.158 14.277 1.00 91.25 227 THR A CA 1
ATOM 1662 C C . THR A 1 227 ? -4.218 -11.000 15.659 1.00 91.25 227 THR A C 1
ATOM 1664 O O . THR A 1 227 ? -3.602 -11.913 16.210 1.00 91.25 227 THR A O 1
ATOM 1667 N N . PHE A 1 228 ? -4.429 -9.827 16.242 1.00 89.25 228 PHE A N 1
ATOM 1668 C CA . PHE A 1 228 ? -4.022 -9.475 17.590 1.00 89.25 228 PHE A CA 1
ATOM 1669 C C . PHE A 1 228 ? -5.227 -9.501 18.525 1.00 89.25 228 PHE A C 1
ATOM 1671 O O . PHE A 1 228 ? -6.251 -8.871 18.261 1.00 89.25 228 PHE A O 1
ATOM 1678 N N . ALA A 1 229 ? -5.102 -10.196 19.650 1.00 90.31 229 ALA A N 1
ATOM 1679 C CA . ALA A 1 229 ? -6.134 -10.264 20.671 1.00 90.31 229 ALA A CA 1
ATOM 1680 C C . ALA A 1 229 ? -5.547 -9.991 22.054 1.00 90.31 229 ALA A C 1
ATOM 1682 O O . ALA A 1 229 ? -4.472 -10.473 22.405 1.00 90.31 229 ALA A O 1
ATOM 1683 N N . ARG A 1 230 ? -6.296 -9.251 22.873 1.00 86.69 230 ARG A N 1
ATOM 1684 C CA . ARG A 1 230 ? -5.952 -8.976 24.268 1.00 86.69 230 ARG A CA 1
ATOM 1685 C C . ARG A 1 230 ? -7.174 -9.171 25.148 1.00 86.69 230 ARG A C 1
ATOM 1687 O O . ARG A 1 230 ? -8.291 -8.842 24.749 1.00 86.69 230 ARG A O 1
ATOM 1694 N N . GLN A 1 231 ? -6.977 -9.705 26.349 1.00 83.81 231 GLN A N 1
ATOM 1695 C CA . GLN A 1 231 ? -8.084 -9.935 27.274 1.00 83.81 231 GLN A CA 1
ATOM 1696 C C . GLN A 1 231 ? -8.866 -8.636 27.544 1.00 83.81 231 GLN A C 1
ATOM 1698 O O . GLN A 1 231 ? -8.295 -7.600 27.877 1.00 83.81 231 GLN A O 1
ATOM 1703 N N . GLY A 1 232 ? -10.193 -8.700 27.392 1.00 79.94 232 GLY A N 1
ATOM 1704 C CA . GLY A 1 232 ? -11.087 -7.556 27.602 1.00 79.94 232 GLY A CA 1
ATOM 1705 C C . GLY A 1 232 ? -11.179 -6.573 26.428 1.00 79.94 232 GLY A C 1
ATOM 1706 O O . GLY A 1 232 ? -11.838 -5.543 26.566 1.00 79.94 232 GLY A O 1
ATOM 1707 N N . ARG A 1 233 ? -10.558 -6.875 25.279 1.00 81.31 233 ARG A N 1
ATOM 1708 C CA . ARG A 1 233 ? -10.646 -6.087 24.040 1.00 81.31 233 ARG A CA 1
ATOM 1709 C C . ARG A 1 233 ? -11.115 -6.954 22.861 1.00 81.31 233 ARG A C 1
ATOM 1711 O O . ARG A 1 233 ? -10.836 -8.154 22.858 1.00 81.31 233 ARG A O 1
ATOM 1718 N N . PRO A 1 234 ? -11.804 -6.379 21.858 1.00 80.81 234 PRO A N 1
ATOM 1719 C CA . PRO A 1 234 ? -12.046 -7.064 20.591 1.00 80.81 234 PRO A CA 1
ATOM 1720 C C . PRO A 1 234 ? -10.725 -7.420 19.907 1.00 80.81 234 PRO A C 1
ATOM 1722 O O . PRO A 1 234 ? -9.779 -6.632 19.948 1.00 80.81 234 PRO A O 1
ATOM 1725 N N . ALA A 1 235 ? -10.671 -8.588 19.268 1.00 85.06 235 ALA A N 1
ATOM 1726 C CA . ALA A 1 235 ? -9.553 -8.927 18.398 1.00 85.06 235 ALA A CA 1
ATOM 1727 C C . ALA A 1 235 ? -9.510 -7.966 17.198 1.00 85.06 235 ALA A C 1
ATOM 1729 O O . ALA A 1 235 ? -10.553 -7.518 16.720 1.00 85.06 235 ALA A O 1
ATOM 1730 N N . GLN A 1 236 ? -8.307 -7.651 16.734 1.00 81.56 236 GLN A N 1
ATOM 1731 C CA . GLN A 1 236 ? -8.062 -6.803 15.574 1.00 81.56 236 GLN A CA 1
ATOM 1732 C C . GLN A 1 236 ? -7.252 -7.570 14.549 1.00 81.56 236 GLN A C 1
ATOM 1734 O O . GLN A 1 236 ? -6.228 -8.160 14.888 1.00 81.56 236 GLN A O 1
ATOM 1739 N N . THR A 1 237 ? -7.693 -7.512 13.300 1.00 85.00 237 THR A N 1
ATOM 1740 C CA . THR A 1 237 ? -6.979 -8.087 12.165 1.00 85.00 237 THR A CA 1
ATOM 1741 C C . THR A 1 237 ? -6.359 -6.959 11.352 1.00 85.00 237 THR A C 1
ATOM 1743 O O . THR A 1 237 ? -7.008 -5.950 11.084 1.00 85.00 237 THR A O 1
ATOM 1746 N N . PHE A 1 238 ? -5.105 -7.123 10.957 1.00 76.19 238 PHE A N 1
ATOM 1747 C CA . PHE A 1 238 ? -4.352 -6.158 10.159 1.00 76.19 238 PHE A CA 1
ATOM 1748 C C . PHE A 1 238 ? -3.440 -6.897 9.182 1.00 76.19 238 PHE A C 1
ATOM 1750 O O . PHE A 1 238 ? -3.292 -8.119 9.236 1.00 76.19 238 PHE A O 1
ATOM 1757 N N . VAL A 1 239 ? -2.855 -6.140 8.261 1.00 83.00 239 VAL A N 1
ATOM 1758 C CA . VAL A 1 239 ? -1.914 -6.642 7.263 1.00 83.00 239 VAL A CA 1
ATOM 1759 C C . VAL A 1 239 ? -0.586 -5.930 7.470 1.00 83.00 239 VAL A C 1
ATOM 1761 O O . VAL A 1 239 ? -0.559 -4.710 7.639 1.00 83.00 239 VAL A O 1
ATOM 1764 N N . VAL A 1 240 ? 0.495 -6.700 7.490 1.00 80.31 240 VAL A N 1
ATOM 1765 C CA . VAL A 1 240 ? 1.880 -6.217 7.489 1.00 80.31 240 VAL A CA 1
ATOM 1766 C C . VAL A 1 240 ? 2.610 -6.855 6.320 1.00 80.31 240 VAL A C 1
ATOM 1768 O O . VAL A 1 240 ? 2.363 -8.016 5.999 1.00 80.31 240 VAL A O 1
ATOM 1771 N N . GLY A 1 241 ? 3.504 -6.111 5.686 1.00 80.88 241 GLY A N 1
ATOM 1772 C CA . GLY A 1 241 ? 4.140 -6.568 4.460 1.00 80.88 241 GLY A CA 1
ATOM 1773 C C . GLY A 1 241 ? 5.314 -5.703 4.043 1.00 80.88 241 GLY A C 1
ATOM 1774 O O . GLY A 1 241 ? 5.692 -4.761 4.741 1.00 80.88 241 GLY A O 1
ATOM 1775 N N . GLY A 1 242 ? 5.918 -6.065 2.918 1.00 74.06 242 GLY A N 1
ATOM 1776 C CA . GLY A 1 242 ? 7.050 -5.345 2.344 1.00 74.06 242 GLY A CA 1
ATOM 1777 C C . GLY A 1 242 ? 7.720 -6.113 1.211 1.00 74.06 242 GLY A C 1
ATOM 1778 O O . GLY A 1 242 ? 7.259 -7.181 0.798 1.00 74.06 242 GLY A O 1
ATOM 1779 N N . VAL A 1 243 ? 8.831 -5.567 0.723 1.00 69.94 243 VAL A N 1
ATOM 1780 C CA . VAL A 1 243 ? 9.736 -6.272 -0.193 1.00 69.94 243 VAL A CA 1
ATOM 1781 C C . VAL A 1 243 ? 10.619 -7.204 0.623 1.00 69.94 243 VAL A C 1
ATOM 1783 O O . VAL A 1 243 ? 10.913 -6.918 1.785 1.00 69.94 243 VAL A O 1
ATOM 1786 N N . THR A 1 244 ? 11.038 -8.326 0.036 1.00 73.31 244 THR A N 1
ATOM 1787 C CA . THR A 1 244 ? 12.005 -9.205 0.692 1.00 73.31 244 THR A CA 1
ATOM 1788 C C . THR A 1 244 ? 13.238 -9.474 -0.143 1.00 73.31 244 THR A C 1
ATOM 1790 O O . THR A 1 244 ? 13.157 -9.607 -1.365 1.00 73.31 244 THR A O 1
ATOM 1793 N N . ASP A 1 245 ? 14.364 -9.681 0.533 1.00 67.50 245 ASP A N 1
ATOM 1794 C CA . ASP A 1 245 ? 15.521 -10.328 -0.080 1.00 67.50 245 ASP A CA 1
ATOM 1795 C C . ASP A 1 245 ? 15.241 -11.820 -0.372 1.00 67.50 245 ASP A C 1
ATOM 1797 O O . ASP A 1 245 ? 14.170 -12.359 -0.061 1.00 67.50 245 ASP A O 1
ATOM 1801 N N . ARG A 1 246 ? 16.222 -12.520 -0.958 1.00 75.81 246 ARG A N 1
ATOM 1802 C CA . ARG A 1 246 ? 16.125 -13.958 -1.287 1.00 75.81 246 ARG A CA 1
ATOM 1803 C C . ARG A 1 246 ? 16.128 -14.872 -0.062 1.00 75.81 246 ARG A C 1
ATOM 1805 O O . ARG A 1 246 ? 15.851 -16.065 -0.180 1.00 75.81 246 ARG A O 1
ATOM 1812 N N . GLN A 1 247 ? 16.465 -14.341 1.106 1.00 69.94 247 GLN A N 1
ATOM 1813 C CA . GLN A 1 247 ? 16.357 -15.019 2.390 1.00 69.94 247 GLN A CA 1
ATOM 1814 C C . GLN A 1 247 ? 14.963 -14.809 3.002 1.00 69.94 247 GLN A C 1
ATOM 1816 O O . GLN A 1 247 ? 14.653 -15.412 4.028 1.00 69.94 247 GLN A O 1
ATOM 1821 N N . GLY A 1 248 ? 14.102 -14.015 2.361 1.00 76.69 248 GLY A N 1
ATOM 1822 C CA . GLY A 1 248 ? 12.766 -13.683 2.831 1.00 76.69 248 GLY A CA 1
ATOM 1823 C C . GLY A 1 248 ? 12.753 -12.587 3.893 1.00 76.69 248 GLY A C 1
ATOM 1824 O O . GLY A 1 248 ? 11.703 -12.388 4.500 1.00 76.69 248 GLY A O 1
ATOM 1825 N N . LEU A 1 249 ? 13.882 -11.913 4.156 1.00 75.19 249 LEU A N 1
ATOM 1826 C CA . LEU A 1 249 ? 13.967 -10.803 5.106 1.00 75.19 249 LEU A CA 1
ATOM 1827 C C . LEU A 1 249 ? 13.175 -9.624 4.558 1.00 75.19 249 LEU A C 1
ATOM 1829 O O . LEU A 1 249 ? 13.416 -9.201 3.435 1.00 75.19 249 LEU A O 1
ATOM 1833 N N . VAL A 1 250 ? 12.245 -9.103 5.350 1.00 77.19 250 VAL A N 1
ATOM 1834 C CA . VAL A 1 250 ? 11.404 -7.975 4.956 1.00 77.19 250 VAL A CA 1
ATOM 1835 C C . VAL A 1 250 ? 12.192 -6.678 5.122 1.00 77.19 250 VAL A C 1
ATOM 1837 O O . VAL A 1 250 ? 12.648 -6.350 6.220 1.00 77.19 250 VAL A O 1
ATOM 1840 N N . THR A 1 251 ? 12.347 -5.937 4.030 1.00 55.53 251 THR A N 1
ATOM 1841 C CA . THR A 1 251 ? 13.088 -4.676 3.958 1.00 55.53 251 THR A CA 1
ATOM 1842 C C . THR A 1 251 ? 12.143 -3.530 3.622 1.00 55.53 251 THR A C 1
ATOM 1844 O O . THR A 1 251 ? 11.523 -3.547 2.562 1.00 55.53 251 THR A O 1
ATOM 1847 N N . GLY A 1 252 ? 12.089 -2.536 4.516 1.00 51.22 252 GLY A N 1
ATOM 1848 C CA . GLY A 1 252 ? 11.474 -1.222 4.300 1.00 51.22 252 GLY A CA 1
ATOM 1849 C C . GLY A 1 252 ? 9.946 -1.202 4.101 1.00 51.22 252 GLY A C 1
ATOM 1850 O O . GLY A 1 252 ? 9.355 -2.156 3.597 1.00 51.22 252 GLY A O 1
ATOM 1851 N N . PRO A 1 253 ? 9.259 -0.114 4.488 1.00 45.75 253 PRO A N 1
ATOM 1852 C CA . PRO A 1 253 ? 7.956 0.183 3.910 1.00 45.75 253 PRO A CA 1
ATOM 1853 C C . PRO A 1 253 ? 8.173 0.581 2.444 1.00 45.75 253 PRO A C 1
ATOM 1855 O O . PRO A 1 253 ? 8.814 1.590 2.175 1.00 45.75 253 PRO A O 1
ATOM 1858 N N . VAL A 1 254 ? 7.658 -0.206 1.501 1.00 40.91 254 VAL A N 1
ATOM 1859 C CA . VAL A 1 254 ? 7.762 0.100 0.065 1.00 40.91 254 VAL A CA 1
ATOM 1860 C C . VAL A 1 254 ? 6.388 0.482 -0.467 1.00 40.91 254 VAL A C 1
ATOM 1862 O O . VAL A 1 254 ? 5.377 -0.121 -0.095 1.00 40.91 254 VAL A O 1
ATOM 1865 N N . VAL A 1 255 ? 6.352 1.491 -1.340 1.00 35.69 255 VAL A N 1
ATOM 1866 C CA . VAL A 1 255 ? 5.163 1.857 -2.118 1.00 35.69 255 VAL A CA 1
ATOM 1867 C C . VAL A 1 255 ? 4.684 0.613 -2.873 1.00 35.69 255 VAL A C 1
ATOM 1869 O O . VAL A 1 255 ? 5.375 0.115 -3.755 1.00 35.69 255 VAL A O 1
ATOM 1872 N N . GLY A 1 256 ? 3.520 0.090 -2.489 1.00 40.31 256 GLY A N 1
ATOM 1873 C CA . GLY A 1 256 ? 2.923 -1.108 -3.081 1.00 40.31 256 GLY A CA 1
ATOM 1874 C C . GLY A 1 256 ? 2.628 -2.243 -2.103 1.00 40.31 256 GLY A C 1
ATOM 1875 O O . GLY A 1 256 ? 1.763 -3.038 -2.416 1.00 40.31 256 GLY A O 1
ATOM 1876 N N . ALA A 1 257 ? 3.248 -2.313 -0.918 1.00 42.56 257 ALA A N 1
ATOM 1877 C CA . ALA A 1 257 ? 2.864 -3.314 0.088 1.00 42.56 257 ALA A CA 1
ATOM 1878 C C . ALA A 1 257 ? 1.511 -2.968 0.749 1.00 42.56 257 ALA A C 1
ATOM 1880 O O . ALA A 1 257 ? 1.282 -1.813 1.139 1.00 42.56 257 ALA A O 1
ATOM 1881 N N . SER A 1 258 ? 0.624 -3.955 0.953 1.00 40.12 258 SER A N 1
ATOM 1882 C CA . SER A 1 258 ? -0.714 -3.723 1.530 1.00 40.12 258 SER A CA 1
ATOM 1883 C C . SER A 1 258 ? -0.681 -3.262 2.993 1.00 40.12 258 SER A C 1
ATOM 1885 O O . SER A 1 258 ? -1.714 -2.823 3.510 1.00 40.12 258 SER A O 1
ATOM 1887 N N . GLY A 1 259 ? 0.476 -3.288 3.663 1.00 44.88 259 GLY A N 1
ATOM 1888 C CA . GLY A 1 259 ? 0.672 -2.743 5.006 1.00 44.88 259 GLY A CA 1
ATOM 1889 C C . GLY A 1 259 ? 2.114 -2.299 5.291 1.00 44.88 259 GLY A C 1
ATOM 1890 O O . GLY A 1 259 ? 3.032 -2.704 4.582 1.00 44.88 259 GLY A O 1
ATOM 1891 N N . PRO A 1 260 ? 2.340 -1.461 6.324 1.00 59.62 260 PRO A N 1
ATOM 1892 C CA . PRO A 1 260 ? 3.689 -1.148 6.798 1.00 59.62 260 PRO A CA 1
ATOM 1893 C C . PRO A 1 260 ? 4.409 -2.420 7.273 1.00 59.62 260 PRO A C 1
ATOM 1895 O O . PRO A 1 260 ? 3.773 -3.394 7.679 1.00 59.62 260 PRO A O 1
ATOM 1898 N N . THR A 1 261 ? 5.742 -2.389 7.324 1.00 51.44 261 THR A N 1
ATOM 1899 C CA . THR A 1 261 ? 6.532 -3.478 7.930 1.00 51.44 261 THR A CA 1
ATOM 1900 C C . THR A 1 261 ? 6.251 -3.644 9.421 1.00 51.44 261 THR A C 1
ATOM 1902 O O . THR A 1 261 ? 6.558 -4.691 9.991 1.00 51.44 261 THR A O 1
ATOM 1905 N N . GLY A 1 262 ? 5.640 -2.638 10.059 1.00 56.59 262 GLY A N 1
ATOM 1906 C CA . GLY A 1 262 ? 5.193 -2.727 11.435 1.00 56.59 262 GLY A CA 1
ATOM 1907 C C . GLY A 1 262 ? 3.882 -2.009 11.737 1.00 56.59 262 GLY A C 1
ATOM 1908 O O . GLY A 1 262 ? 3.526 -1.012 11.117 1.00 56.59 262 GLY A O 1
ATOM 1909 N N . TRP A 1 263 ? 3.157 -2.534 12.719 1.00 68.25 263 TRP A N 1
ATOM 1910 C CA . TRP A 1 263 ? 1.836 -2.080 13.145 1.00 68.25 263 TRP A CA 1
ATOM 1911 C C . TRP A 1 263 ? 1.865 -1.650 14.614 1.00 68.25 263 TRP A C 1
ATOM 1913 O O . TRP A 1 263 ? 2.543 -2.278 15.426 1.00 68.25 263 TRP A O 1
ATOM 1923 N N . TRP A 1 264 ? 1.131 -0.590 14.970 1.00 66.25 264 TRP A N 1
ATOM 1924 C CA . TRP A 1 264 ? 1.016 -0.119 16.354 1.00 66.25 264 TRP A CA 1
ATOM 1925 C C . TRP A 1 264 ? -0.424 -0.183 16.846 1.00 66.25 264 TRP A C 1
ATOM 1927 O O . TRP A 1 264 ? -1.332 0.347 16.201 1.00 66.25 264 TRP A O 1
ATOM 1937 N N . TYR A 1 265 ? -0.625 -0.776 18.022 1.00 69.56 265 TYR A N 1
ATOM 1938 C CA . TYR A 1 265 ? -1.941 -0.872 18.646 1.00 69.56 265 TYR A CA 1
ATOM 1939 C C . TYR A 1 265 ? -1.856 -1.106 20.150 1.00 69.56 265 TYR A C 1
ATOM 1941 O O . TYR A 1 265 ? -1.065 -1.919 20.622 1.00 69.56 265 TYR A O 1
ATOM 1949 N N . GLU A 1 266 ? -2.696 -0.394 20.909 1.00 71.56 266 GLU A N 1
ATOM 1950 C CA . GLU A 1 266 ? -2.854 -0.549 22.367 1.00 71.56 266 GLU A CA 1
ATOM 1951 C C . GLU A 1 266 ? -1.521 -0.563 23.157 1.00 71.56 266 GLU A C 1
ATOM 1953 O O . GLU A 1 266 ? -1.417 -1.228 24.188 1.00 71.56 266 GLU A O 1
ATOM 1958 N N . GLY A 1 267 ? -0.507 0.187 22.700 1.00 72.62 267 GLY A N 1
ATOM 1959 C CA . GLY A 1 267 ? 0.798 0.287 23.369 1.00 72.62 267 GLY A CA 1
ATOM 1960 C C . GLY A 1 267 ? 1.810 -0.801 22.993 1.00 72.62 267 GLY A C 1
ATOM 1961 O O . GLY A 1 267 ? 2.786 -1.002 23.716 1.00 72.62 267 GLY A O 1
ATOM 1962 N N . TYR A 1 268 ? 1.586 -1.503 21.882 1.00 81.44 268 TYR A N 1
ATOM 1963 C CA . TYR A 1 268 ? 2.511 -2.492 21.335 1.00 81.44 268 TYR A CA 1
ATOM 1964 C C . TYR A 1 268 ? 2.864 -2.158 19.890 1.00 81.44 268 TYR A C 1
ATOM 1966 O O . TYR A 1 268 ? 2.003 -1.721 19.125 1.00 81.44 268 TYR A O 1
ATOM 1974 N N . THR A 1 269 ? 4.118 -2.394 19.517 1.00 77.62 269 THR A N 1
ATOM 1975 C CA . THR A 1 269 ? 4.538 -2.504 18.121 1.00 77.62 269 THR A CA 1
ATOM 1976 C C . THR A 1 269 ? 4.630 -3.966 17.730 1.00 77.62 269 THR A C 1
ATOM 1978 O O . THR A 1 269 ? 5.041 -4.814 18.522 1.00 77.62 269 THR A O 1
ATOM 1981 N N . LEU A 1 270 ? 4.266 -4.250 16.489 1.00 83.31 270 LEU A N 1
ATOM 1982 C CA . LEU A 1 270 ? 4.571 -5.489 15.799 1.00 83.31 270 LEU A CA 1
ATOM 1983 C C . LEU A 1 270 ? 5.429 -5.150 14.594 1.00 83.31 270 LEU A C 1
ATOM 1985 O O . LEU A 1 270 ? 5.093 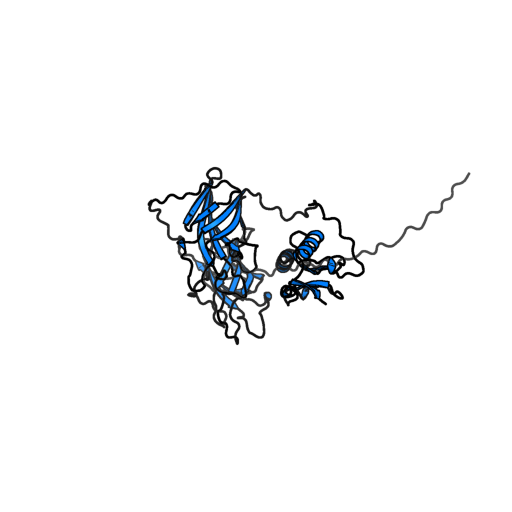-4.220 13.878 1.00 83.31 270 LEU A O 1
ATOM 1989 N N . GLU A 1 271 ? 6.481 -5.915 14.341 1.00 80.31 271 GLU A N 1
ATOM 1990 C CA . GLU A 1 271 ? 7.292 -5.810 13.131 1.00 80.31 271 GLU A CA 1
ATOM 1991 C C . GLU A 1 271 ? 7.391 -7.169 12.448 1.00 80.31 271 GLU A C 1
ATOM 1993 O O . GLU A 1 271 ? 7.762 -8.163 13.079 1.00 80.31 271 GLU A O 1
ATOM 1998 N N . LEU A 1 272 ? 7.097 -7.206 11.151 1.00 88.56 272 LEU A N 1
ATOM 1999 C CA . LEU A 1 272 ? 7.360 -8.347 10.292 1.00 88.56 272 LEU A CA 1
ATOM 2000 C C . LEU A 1 272 ? 8.825 -8.307 9.859 1.00 88.56 272 LEU A C 1
ATOM 2002 O O . LEU A 1 272 ? 9.255 -7.397 9.158 1.00 88.56 272 LEU A O 1
ATOM 2006 N N . LYS A 1 273 ? 9.602 -9.294 10.303 1.00 83.31 273 LYS A N 1
ATOM 2007 C CA . LYS A 1 273 ? 11.030 -9.403 9.994 1.00 83.31 273 LYS A CA 1
ATOM 2008 C C . LYS A 1 273 ? 11.293 -10.285 8.788 1.00 83.31 273 LYS A C 1
ATOM 2010 O O . LYS A 1 273 ? 12.230 -10.017 8.048 1.00 83.31 273 LYS A O 1
ATOM 2015 N N . GLN A 1 274 ? 10.516 -11.350 8.606 1.00 88.62 274 GLN A N 1
ATOM 2016 C CA . GLN A 1 274 ? 10.795 -12.337 7.565 1.00 88.62 274 GLN A CA 1
ATOM 2017 C C . GLN A 1 274 ? 9.533 -13.097 7.157 1.00 88.62 274 GLN A C 1
ATOM 2019 O O . GLN A 1 274 ? 8.706 -13.413 8.013 1.00 88.62 274 GLN A O 1
ATOM 2024 N N . VAL A 1 275 ? 9.422 -13.462 5.879 1.00 94.25 275 VAL A N 1
ATOM 2025 C CA . VAL A 1 275 ? 8.413 -14.409 5.382 1.00 94.25 275 VAL A CA 1
ATOM 2026 C C . VAL A 1 275 ? 9.097 -15.546 4.634 1.00 94.25 275 VAL A C 1
ATOM 2028 O O . VAL A 1 275 ? 9.829 -15.334 3.668 1.00 94.25 275 VAL A O 1
ATOM 2031 N N . LEU A 1 276 ? 8.846 -16.774 5.074 1.00 94.50 276 LEU A N 1
ATOM 2032 C CA . LEU A 1 276 ? 9.445 -17.992 4.538 1.00 94.50 276 LEU A CA 1
ATOM 2033 C C . LEU A 1 276 ? 8.366 -18.953 4.023 1.00 94.50 276 LEU A C 1
ATOM 2035 O O . LEU A 1 276 ? 7.265 -18.938 4.563 1.00 94.50 276 LEU A O 1
ATOM 2039 N N . PRO A 1 277 ? 8.683 -19.828 3.056 1.00 95.19 277 PRO A N 1
ATOM 2040 C CA . PRO A 1 277 ? 9.896 -19.798 2.237 1.00 95.19 277 PRO A CA 1
ATOM 2041 C C . PRO A 1 277 ? 9.880 -18.617 1.249 1.00 95.19 277 PRO A C 1
ATOM 2043 O O . PRO A 1 277 ? 8.829 -18.037 0.978 1.00 95.19 277 PRO A O 1
ATOM 2046 N N . TYR A 1 278 ? 11.045 -18.254 0.710 1.00 90.12 278 TYR A N 1
ATOM 2047 C CA . TYR A 1 278 ? 11.110 -17.389 -0.473 1.00 90.12 278 TYR A CA 1
ATOM 2048 C C . TYR A 1 278 ? 10.736 -18.208 -1.723 1.00 90.12 278 TYR A C 1
ATOM 2050 O O . TYR A 1 278 ? 11.135 -19.379 -1.792 1.00 90.12 278 TYR A O 1
ATOM 2058 N N . PRO A 1 279 ? 9.996 -17.656 -2.707 1.00 89.44 279 PRO A N 1
ATOM 2059 C CA . PRO A 1 279 ? 9.606 -18.411 -3.892 1.00 89.44 279 PRO A CA 1
ATOM 2060 C C . PRO A 1 279 ? 10.838 -18.885 -4.669 1.00 89.44 279 PRO A C 1
ATOM 2062 O O . PRO A 1 279 ? 11.661 -18.099 -5.133 1.00 89.44 279 PRO A O 1
ATOM 2065 N N . ALA A 1 280 ? 10.995 -20.202 -4.794 1.00 87.25 280 ALA A N 1
ATOM 2066 C CA . ALA A 1 280 ? 12.145 -20.782 -5.481 1.00 87.25 280 ALA A CA 1
ATOM 2067 C C . ALA A 1 280 ? 11.929 -20.886 -6.996 1.00 87.25 280 ALA A C 1
ATOM 2069 O O . ALA A 1 280 ? 12.896 -20.798 -7.748 1.00 87.25 280 ALA A O 1
ATOM 2070 N N . ARG A 1 281 ? 10.678 -21.114 -7.425 1.00 85.12 281 ARG A N 1
ATOM 2071 C CA . ARG A 1 281 ? 10.307 -21.307 -8.829 1.00 85.12 281 ARG A CA 1
ATOM 2072 C C . ARG A 1 281 ? 9.001 -20.616 -9.190 1.00 85.12 281 ARG A C 1
ATOM 2074 O O . ARG A 1 281 ? 8.040 -20.709 -8.431 1.00 85.12 281 ARG A O 1
ATOM 2081 N N . HIS A 1 282 ? 8.953 -19.983 -10.357 1.00 83.00 282 HIS A N 1
ATOM 2082 C CA . HIS A 1 282 ? 7.761 -19.286 -10.853 1.00 83.00 282 HIS A CA 1
ATOM 2083 C C . HIS A 1 282 ? 6.575 -20.209 -11.178 1.00 83.00 282 HIS A C 1
ATOM 2085 O O . HIS A 1 282 ? 5.426 -19.777 -11.129 1.00 83.00 282 HIS A O 1
ATOM 2091 N N . ASP A 1 283 ? 6.837 -21.477 -11.4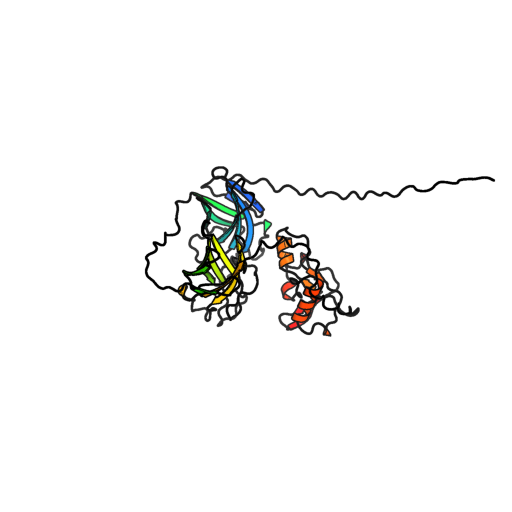94 1.00 84.94 283 ASP A N 1
ATOM 2092 C CA . ASP A 1 283 ? 5.826 -22.483 -11.836 1.00 84.94 283 ASP A CA 1
ATOM 2093 C C . ASP A 1 283 ? 5.377 -23.331 -10.635 1.00 84.94 283 ASP A C 1
ATOM 2095 O O . ASP A 1 283 ? 4.515 -24.204 -10.768 1.00 84.94 283 ASP A O 1
ATOM 2099 N N . GLN A 1 284 ? 5.940 -23.070 -9.453 1.00 87.44 284 GLN A N 1
ATOM 2100 C CA . GLN A 1 284 ? 5.643 -23.813 -8.240 1.00 87.44 284 GLN A CA 1
ATOM 2101 C C . GLN A 1 284 ? 5.163 -22.872 -7.129 1.00 87.44 284 GLN A C 1
ATOM 2103 O O . GLN A 1 284 ? 5.982 -22.347 -6.371 1.00 87.44 284 GLN A O 1
ATOM 2108 N N . PRO A 1 285 ? 3.839 -22.694 -6.975 1.00 86.19 285 PRO A N 1
ATOM 2109 C CA . PRO A 1 285 ? 3.303 -21.897 -5.883 1.00 86.19 285 PRO A CA 1
ATOM 2110 C C . PRO A 1 285 ? 3.627 -22.539 -4.528 1.00 86.19 285 PRO A C 1
ATOM 2112 O O . PRO A 1 285 ? 3.612 -23.765 -4.378 1.00 86.19 285 PRO A O 1
ATOM 2115 N N . ILE A 1 286 ? 3.897 -21.698 -3.531 1.00 92.69 286 ILE A N 1
ATOM 2116 C CA . ILE A 1 286 ? 4.081 -22.118 -2.139 1.00 92.69 286 ILE A CA 1
ATOM 2117 C C . ILE A 1 286 ? 2.712 -22.533 -1.587 1.00 92.69 286 ILE A C 1
ATOM 2119 O O . ILE A 1 286 ? 1.726 -21.810 -1.748 1.00 92.69 286 ILE A O 1
ATOM 2123 N N . ALA A 1 287 ? 2.620 -23.698 -0.942 1.00 93.56 287 ALA A N 1
ATOM 2124 C CA . ALA A 1 287 ? 1.362 -24.099 -0.325 1.00 93.56 287 ALA A CA 1
ATOM 2125 C C . ALA A 1 287 ? 1.060 -23.180 0.875 1.00 93.56 287 ALA A C 1
ATOM 2127 O O . ALA A 1 287 ? 1.964 -22.914 1.666 1.00 93.56 287 ALA A O 1
ATOM 2128 N N . PRO A 1 288 ? -0.194 -22.738 1.089 1.00 91.06 288 PRO A N 1
ATOM 2129 C CA . PRO A 1 288 ? -0.520 -21.813 2.177 1.00 91.06 288 PRO A CA 1
ATOM 2130 C C . PRO A 1 288 ? -0.025 -22.255 3.564 1.00 91.06 288 PRO A C 1
ATOM 2132 O O . PRO A 1 288 ? 0.434 -21.432 4.347 1.00 91.06 288 PRO A O 1
ATOM 2135 N N . ALA A 1 289 ? -0.056 -23.557 3.860 1.00 91.69 289 ALA A N 1
ATOM 2136 C CA . ALA A 1 289 ? 0.403 -24.110 5.138 1.00 91.69 289 ALA A CA 1
ATOM 2137 C C . ALA A 1 289 ? 1.938 -24.112 5.317 1.00 91.69 289 ALA A C 1
ATOM 2139 O O . ALA A 1 289 ? 2.432 -24.284 6.435 1.00 91.69 289 ALA A O 1
ATOM 2140 N N . ASP A 1 290 ? 2.702 -23.918 4.241 1.00 94.50 290 ASP A N 1
ATOM 2141 C CA . ASP A 1 290 ? 4.168 -23.911 4.274 1.00 94.50 290 ASP A CA 1
ATOM 2142 C C . ASP A 1 290 ? 4.726 -22.548 4.691 1.00 94.50 290 ASP A C 1
ATOM 2144 O O . ASP A 1 290 ? 5.885 -22.457 5.100 1.00 94.50 290 ASP A O 1
ATOM 2148 N N . TYR A 1 291 ? 3.899 -21.500 4.662 1.00 97.00 291 TYR A N 1
ATOM 2149 C CA . TYR A 1 291 ? 4.331 -20.172 5.063 1.00 97.00 291 TYR A CA 1
ATOM 2150 C C . TYR A 1 291 ? 4.685 -20.095 6.546 1.00 97.00 291 TYR A C 1
ATOM 2152 O O . TYR A 1 291 ? 4.020 -20.670 7.415 1.00 97.00 291 TYR A O 1
ATOM 2160 N N . ARG A 1 292 ? 5.742 -19.342 6.838 1.00 97.12 292 ARG A N 1
ATOM 2161 C CA . ARG A 1 292 ? 6.165 -18.941 8.176 1.00 97.12 292 ARG A CA 1
ATOM 2162 C C . ARG A 1 292 ? 6.410 -17.440 8.191 1.00 97.12 292 ARG A C 1
ATOM 2164 O O . ARG A 1 292 ? 7.061 -16.923 7.286 1.00 97.12 292 ARG A O 1
ATOM 2171 N N . ALA A 1 293 ? 5.943 -16.766 9.231 1.00 95.44 293 ALA A N 1
ATOM 2172 C CA . ALA A 1 293 ? 6.240 -15.361 9.478 1.00 95.44 293 ALA A CA 1
ATOM 2173 C C . ALA A 1 293 ? 7.151 -15.242 10.701 1.00 95.44 293 ALA A C 1
ATOM 2175 O O . ALA A 1 293 ? 6.832 -15.776 11.763 1.00 95.44 293 ALA A O 1
ATOM 2176 N N . VAL A 1 294 ? 8.276 -14.542 10.559 1.00 92.75 294 VAL A N 1
ATOM 2177 C CA . VAL A 1 294 ? 9.119 -14.139 11.688 1.00 92.75 294 VAL A CA 1
ATOM 2178 C C . VAL A 1 294 ? 8.725 -12.726 12.075 1.00 92.75 294 VAL A C 1
ATOM 2180 O O . VAL A 1 294 ? 8.835 -11.807 11.264 1.00 92.75 294 VAL A O 1
ATOM 2183 N N . VAL A 1 295 ? 8.272 -12.549 13.310 1.00 91.31 295 VAL A N 1
ATOM 2184 C CA . VAL A 1 295 ? 7.778 -11.269 13.822 1.00 91.31 295 VAL A CA 1
ATOM 2185 C C . VAL A 1 295 ? 8.400 -10.921 15.160 1.00 91.31 295 VAL A C 1
ATOM 2187 O O . VAL A 1 295 ? 8.783 -11.801 15.926 1.00 91.31 295 VAL A O 1
ATOM 2190 N N . VAL A 1 296 ? 8.470 -9.629 15.459 1.00 85.38 296 VAL A N 1
ATOM 2191 C CA . VAL A 1 296 ? 8.847 -9.102 16.773 1.00 85.38 296 VAL A CA 1
ATOM 2192 C C . VAL A 1 296 ? 7.669 -8.299 17.309 1.00 85.38 296 VAL A C 1
ATOM 2194 O O . VAL A 1 296 ? 7.188 -7.404 16.623 1.00 85.38 296 VAL A O 1
ATOM 2197 N N . ILE A 1 297 ? 7.214 -8.590 18.530 1.00 87.00 297 ILE A N 1
ATOM 2198 C CA . ILE A 1 297 ? 6.280 -7.720 19.262 1.00 87.00 297 I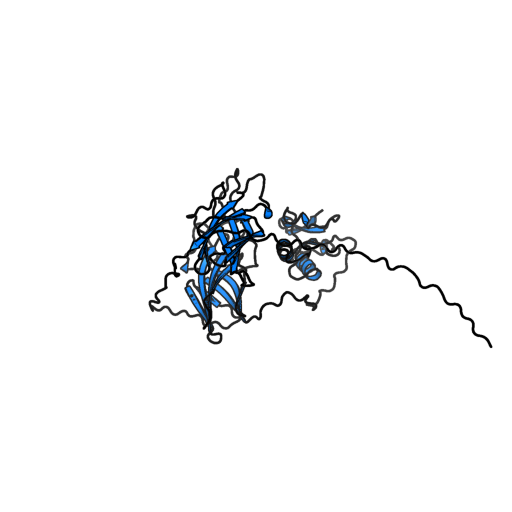LE A CA 1
ATOM 2199 C C . ILE A 1 297 ? 7.036 -7.057 20.402 1.00 87.00 297 ILE A C 1
ATOM 2201 O O . ILE A 1 297 ? 7.633 -7.761 21.210 1.00 87.00 297 ILE A O 1
ATOM 2205 N N . ALA A 1 298 ? 6.955 -5.737 20.533 1.00 81.38 298 ALA A N 1
ATOM 2206 C CA . ALA A 1 298 ? 7.514 -5.001 21.663 1.00 81.38 298 ALA A CA 1
ATOM 2207 C C . ALA A 1 298 ? 6.454 -4.115 22.327 1.00 81.38 298 ALA A C 1
ATOM 2209 O O . ALA A 1 298 ? 5.523 -3.642 21.679 1.00 81.38 298 ALA A O 1
ATOM 2210 N N . ALA A 1 299 ? 6.591 -3.880 23.634 1.00 79.38 299 ALA A N 1
ATOM 2211 C CA . ALA A 1 299 ? 5.851 -2.805 24.285 1.00 79.38 299 ALA A CA 1
ATOM 2212 C C . ALA A 1 299 ? 6.445 -1.472 23.823 1.00 79.38 299 ALA A C 1
ATOM 2214 O O . ALA A 1 299 ? 7.650 -1.255 23.942 1.00 79.38 299 ALA A O 1
ATOM 2215 N N . ALA A 1 300 ? 5.602 -0.591 23.302 1.00 62.28 300 ALA A N 1
ATOM 2216 C CA . ALA A 1 300 ? 6.005 0.727 22.849 1.00 62.28 300 ALA A CA 1
ATOM 2217 C C . ALA A 1 300 ? 4.886 1.722 23.149 1.00 62.28 300 ALA A C 1
ATOM 2219 O O . ALA A 1 300 ? 3.754 1.600 22.665 1.00 62.28 300 ALA A O 1
ATOM 2220 N N . GLU A 1 301 ? 5.214 2.738 23.942 1.00 50.94 301 GLU A N 1
ATOM 2221 C CA . GLU A 1 301 ? 4.380 3.928 24.037 1.00 50.94 301 GLU A CA 1
ATOM 2222 C C . GLU A 1 301 ? 4.232 4.518 22.624 1.00 50.94 301 GLU A C 1
ATOM 2224 O O . GLU A 1 301 ? 5.158 4.408 21.816 1.00 50.94 301 GLU A O 1
ATOM 2229 N N . LYS A 1 302 ? 3.047 5.056 22.294 1.00 38.88 302 LYS A N 1
ATOM 2230 C CA . LYS A 1 302 ? 2.774 5.693 20.993 1.00 38.88 302 LYS A CA 1
ATOM 2231 C C . LYS A 1 302 ? 4.009 6.506 20.588 1.00 38.88 302 LYS A C 1
ATOM 2233 O O . LYS A 1 302 ? 4.402 7.339 21.409 1.00 38.88 302 LYS A O 1
ATOM 2238 N N . PRO A 1 303 ? 4.607 6.311 19.392 1.00 40.81 303 PRO A N 1
ATOM 2239 C CA . PRO A 1 303 ? 5.710 7.162 18.974 1.00 40.81 303 PRO A CA 1
ATOM 2240 C C . PRO A 1 303 ? 5.233 8.606 19.137 1.00 40.81 303 PRO A C 1
ATOM 2242 O O . PRO A 1 303 ? 4.153 8.930 18.616 1.00 40.81 303 PRO A O 1
ATOM 2245 N N . PRO A 1 304 ? 5.924 9.453 19.921 1.00 32.91 304 PRO A N 1
ATOM 2246 C CA . PRO A 1 304 ? 5.563 10.855 19.949 1.00 32.91 304 PRO A CA 1
ATOM 2247 C C . PRO A 1 304 ? 5.535 11.335 18.488 1.00 32.91 304 PRO A C 1
ATOM 2249 O O . PRO A 1 304 ? 6.353 10.863 17.686 1.00 32.91 304 PRO A O 1
ATOM 2252 N N . PRO A 1 305 ? 4.588 12.220 18.102 1.00 34.00 305 PRO A N 1
ATOM 2253 C CA . PRO A 1 305 ? 4.751 12.978 16.859 1.00 34.00 305 PRO A CA 1
ATOM 2254 C C . PRO A 1 305 ? 6.203 13.438 16.837 1.00 34.00 305 PRO A C 1
ATOM 2256 O O . PRO A 1 305 ? 6.635 13.841 17.918 1.00 34.00 305 PRO A O 1
ATOM 2259 N N . PRO A 1 306 ? 6.953 13.313 15.725 1.00 34.88 306 PRO A N 1
ATOM 2260 C CA . PRO A 1 306 ? 8.383 13.576 15.740 1.00 34.88 306 PRO A CA 1
ATOM 2261 C C . PRO A 1 306 ? 8.602 14.951 16.363 1.00 34.88 306 PRO A C 1
ATOM 2263 O O . PRO A 1 306 ? 8.342 15.983 15.746 1.00 34.88 306 PRO A O 1
ATOM 2266 N N . GLU A 1 307 ? 8.992 14.958 17.636 1.00 33.84 307 GLU A N 1
ATOM 2267 C CA . GLU A 1 307 ? 9.512 16.150 18.256 1.00 33.84 307 GLU A CA 1
ATOM 2268 C C . GLU A 1 307 ? 10.792 16.416 17.476 1.00 33.84 307 GLU A C 1
ATOM 2270 O O . GLU A 1 307 ? 11.527 15.457 17.197 1.00 33.84 307 GLU A O 1
ATOM 2275 N N . PRO A 1 308 ? 11.042 17.669 17.067 1.00 38.34 308 PRO A N 1
ATOM 2276 C CA . PRO A 1 308 ? 12.280 18.027 16.402 1.00 38.34 308 PRO A CA 1
ATOM 2277 C C . PRO A 1 308 ? 13.414 17.638 17.349 1.00 38.34 308 PRO A C 1
ATOM 2279 O O . PRO A 1 308 ? 13.690 18.319 18.336 1.00 38.34 308 PRO A O 1
ATOM 2282 N N . THR A 1 309 ? 14.000 16.469 17.106 1.00 38.69 309 THR A N 1
ATOM 2283 C CA . THR A 1 309 ? 14.922 15.823 18.028 1.00 38.69 309 THR A CA 1
ATOM 2284 C C . THR A 1 309 ? 16.283 16.409 17.734 1.00 38.69 309 THR A C 1
ATOM 2286 O O . THR A 1 309 ? 17.088 15.889 16.970 1.00 38.69 309 THR A O 1
ATOM 2289 N N . ALA A 1 310 ? 16.516 17.561 18.349 1.00 44.72 310 ALA A N 1
ATOM 2290 C CA . ALA A 1 310 ? 17.848 17.989 18.699 1.00 44.72 310 ALA A CA 1
ATOM 2291 C C . ALA A 1 310 ? 18.379 17.025 19.774 1.00 44.72 310 ALA A C 1
ATOM 2293 O O . ALA A 1 310 ? 18.165 17.262 20.955 1.00 44.72 310 ALA A O 1
ATOM 2294 N N . ASP A 1 311 ? 19.001 15.915 19.368 1.00 42.34 311 ASP A N 1
ATOM 2295 C CA . ASP A 1 311 ? 20.294 15.518 19.941 1.00 42.34 311 ASP A CA 1
ATOM 2296 C C . ASP A 1 311 ? 20.968 14.372 19.162 1.00 42.34 311 ASP A C 1
ATOM 2298 O O . ASP A 1 311 ? 20.556 13.214 19.167 1.00 42.34 311 ASP A O 1
ATOM 2302 N N . ALA A 1 312 ? 22.037 14.777 18.481 1.00 42.50 312 ALA A N 1
ATOM 2303 C CA . ALA A 1 312 ? 23.277 14.089 18.145 1.00 42.50 312 ALA A CA 1
ATOM 2304 C C . ALA A 1 312 ? 23.427 12.578 18.463 1.00 42.50 312 ALA A C 1
ATOM 2306 O O . ALA A 1 312 ? 23.921 12.187 19.522 1.00 42.50 312 ALA A O 1
ATOM 2307 N N . SER A 1 313 ? 23.276 11.746 17.426 1.00 39.16 313 SER A N 1
ATOM 2308 C CA . SER A 1 313 ? 24.376 10.821 17.091 1.00 39.16 313 SER A CA 1
ATOM 2309 C C . SER A 1 313 ? 25.607 11.660 16.732 1.00 39.16 313 SER A C 1
ATOM 2311 O O . SER A 1 313 ? 25.422 12.758 16.201 1.00 39.16 313 SER A O 1
ATOM 2313 N N . PRO A 1 314 ? 26.848 11.218 17.022 1.00 35.59 314 PRO A N 1
ATOM 2314 C CA . PRO A 1 314 ? 28.030 12.025 16.752 1.00 35.59 314 PRO A CA 1
ATOM 2315 C C . PRO A 1 314 ? 28.014 12.407 15.279 1.00 35.59 314 PRO A C 1
ATOM 2317 O O . PRO A 1 314 ? 28.148 11.541 14.416 1.00 35.59 314 PRO A O 1
ATOM 2320 N N . THR A 1 315 ? 27.797 13.694 15.009 1.00 44.34 315 THR A N 1
ATOM 2321 C CA . THR A 1 315 ? 27.901 14.246 13.668 1.00 44.34 315 THR A CA 1
ATOM 2322 C C . THR A 1 315 ? 29.281 13.822 13.174 1.00 44.34 315 THR A C 1
ATOM 2324 O O . THR A 1 315 ? 30.274 14.183 13.824 1.00 44.34 315 THR A O 1
ATOM 2327 N N . PRO A 1 316 ? 29.392 13.002 12.111 1.00 44.12 316 PRO A N 1
ATOM 2328 C CA . PRO A 1 316 ? 30.688 12.794 11.495 1.00 44.12 316 PRO A CA 1
ATOM 2329 C C . PRO A 1 316 ? 31.255 14.189 11.206 1.00 44.12 316 PRO A C 1
ATOM 2331 O O . PRO A 1 316 ? 30.489 15.082 10.830 1.00 44.12 316 PRO A O 1
ATOM 2334 N N . PRO A 1 317 ? 32.546 14.440 11.487 1.00 48.16 317 PRO A N 1
ATOM 2335 C CA . PRO A 1 317 ? 33.114 15.765 11.297 1.00 48.16 317 PRO A CA 1
ATOM 2336 C C . PRO A 1 317 ? 32.763 16.234 9.881 1.00 48.16 317 PRO A C 1
ATOM 2338 O O . PRO A 1 317 ? 32.924 15.436 8.953 1.00 48.16 317 PRO A O 1
ATOM 2341 N N . PRO A 1 318 ? 32.252 17.468 9.702 1.00 57.25 318 PRO A N 1
ATOM 2342 C CA . PRO A 1 318 ? 31.921 17.965 8.377 1.00 57.25 318 PRO A CA 1
ATOM 2343 C C . PRO A 1 318 ? 33.160 17.803 7.504 1.00 57.25 318 PRO A C 1
ATOM 2345 O O . PRO A 1 318 ? 34.229 18.334 7.826 1.00 57.25 318 PRO A O 1
ATOM 2348 N N . PHE A 1 319 ? 33.043 16.996 6.449 1.00 55.31 319 PHE A N 1
ATOM 2349 C CA . PHE A 1 319 ? 34.134 16.852 5.501 1.00 55.31 319 PHE A CA 1
ATOM 2350 C C . PHE A 1 319 ? 34.404 18.232 4.890 1.00 55.31 319 PHE A C 1
ATOM 2352 O O . PHE A 1 319 ? 33.461 18.990 4.640 1.00 55.31 319 PHE A O 1
ATOM 2359 N N . PRO A 1 320 ? 35.678 18.614 4.715 1.00 57.59 320 PRO A N 1
ATOM 2360 C CA . PRO A 1 320 ? 36.009 19.924 4.188 1.00 57.59 320 PRO A CA 1
ATOM 2361 C C . PRO A 1 320 ? 35.414 20.050 2.786 1.00 57.59 320 PRO A C 1
ATOM 2363 O O . PRO A 1 320 ? 35.739 19.254 1.909 1.00 57.59 320 PRO A O 1
ATOM 2366 N N . ALA A 1 321 ? 34.538 21.039 2.599 1.00 58.44 321 ALA A N 1
ATOM 2367 C CA . ALA A 1 321 ? 33.995 21.378 1.292 1.00 58.44 321 ALA A CA 1
ATOM 2368 C C . ALA A 1 321 ? 35.147 21.562 0.294 1.00 58.44 321 ALA A C 1
ATOM 2370 O O . ALA A 1 321 ? 36.090 22.317 0.559 1.00 58.44 321 ALA A O 1
ATOM 2371 N N . ASP A 1 322 ? 35.074 20.868 -0.839 1.00 66.44 322 ASP A N 1
ATOM 2372 C CA . ASP A 1 322 ? 36.007 21.076 -1.939 1.00 66.44 322 ASP A CA 1
ATOM 2373 C C . ASP A 1 322 ? 35.381 22.072 -2.911 1.00 66.44 322 ASP A C 1
ATOM 2375 O O . ASP A 1 322 ? 34.408 21.762 -3.591 1.00 66.44 322 ASP A O 1
ATOM 2379 N N . ASN A 1 323 ? 35.951 23.273 -3.006 1.00 65.38 323 ASN A N 1
ATOM 2380 C CA . ASN A 1 323 ? 35.458 24.318 -3.908 1.00 65.38 323 ASN A CA 1
ATOM 2381 C C . ASN A 1 323 ? 35.551 23.941 -5.402 1.00 65.38 323 ASN A C 1
ATOM 2383 O O . ASN A 1 323 ? 35.064 24.700 -6.236 1.00 65.38 323 ASN A O 1
ATOM 2387 N N . ASN A 1 324 ? 36.178 22.808 -5.742 1.00 74.44 324 ASN A N 1
ATOM 2388 C CA . ASN A 1 324 ? 36.233 22.256 -7.098 1.00 74.44 324 ASN A CA 1
ATOM 2389 C C . ASN A 1 324 ? 35.328 21.023 -7.298 1.00 74.44 324 ASN A C 1
ATOM 2391 O O . ASN A 1 324 ? 35.356 20.425 -8.373 1.00 74.44 324 ASN A O 1
ATOM 2395 N N . GLY A 1 325 ? 34.577 20.610 -6.273 1.00 85.12 325 GLY A N 1
ATOM 2396 C CA . GLY A 1 325 ? 33.617 19.509 -6.344 1.00 85.12 325 GLY A CA 1
ATOM 2397 C C . GLY A 1 325 ? 32.242 19.937 -6.861 1.00 85.12 325 GLY A C 1
ATOM 2398 O O . GLY A 1 325 ? 31.999 21.111 -7.138 1.00 85.12 325 GLY A O 1
ATOM 2399 N N . LEU A 1 326 ? 31.319 18.979 -6.934 1.00 90.25 326 LEU A N 1
ATOM 2400 C CA . LEU A 1 326 ? 29.893 19.230 -7.163 1.00 90.25 326 LEU A CA 1
ATOM 2401 C C . LEU A 1 326 ? 29.104 18.799 -5.927 1.00 90.25 326 LEU A C 1
ATOM 2403 O O . LEU A 1 326 ? 29.549 17.898 -5.211 1.00 90.25 326 LEU A O 1
ATOM 2407 N N . PRO A 1 327 ? 27.968 19.440 -5.624 1.00 94.19 327 PRO A N 1
ATOM 2408 C CA . PRO A 1 327 ? 27.090 18.956 -4.566 1.00 94.19 327 PRO A CA 1
ATOM 2409 C C . PRO A 1 327 ? 26.567 17.552 -4.896 1.00 94.19 327 PRO A C 1
ATOM 2411 O O . PRO A 1 327 ? 26.470 17.191 -6.067 1.00 94.19 327 PRO A O 1
ATOM 2414 N N . LEU A 1 328 ? 26.224 16.765 -3.879 1.00 94.94 328 LEU A N 1
ATOM 2415 C CA . LEU A 1 328 ? 25.444 15.541 -4.059 1.00 94.94 328 LEU A CA 1
ATOM 2416 C C . LEU A 1 328 ? 23.969 15.913 -4.124 1.00 94.94 328 LEU A C 1
ATOM 2418 O O . LEU A 1 328 ? 23.530 16.746 -3.324 1.00 94.94 328 LEU A O 1
ATOM 2422 N N . LEU A 1 329 ? 23.212 15.277 -5.015 1.00 96.44 329 LEU A N 1
ATOM 2423 C CA . LEU A 1 329 ? 21.761 15.266 -4.897 1.00 96.44 329 LEU A CA 1
ATOM 2424 C C . LEU A 1 329 ? 21.361 14.200 -3.886 1.00 96.44 329 LEU A C 1
ATOM 2426 O O . LEU A 1 329 ? 21.611 13.018 -4.088 1.00 96.44 329 LEU A O 1
ATOM 2430 N N . CYS A 1 330 ? 20.742 14.636 -2.799 1.00 96.25 330 CYS A N 1
ATOM 2431 C CA . CYS A 1 330 ? 20.184 13.758 -1.788 1.00 96.25 330 CYS A CA 1
ATOM 2432 C C . CYS A 1 330 ? 18.666 13.799 -1.864 1.00 96.25 330 CYS A C 1
ATOM 2434 O O . CYS A 1 330 ? 18.092 14.880 -2.027 1.00 96.25 330 CYS A O 1
ATOM 2436 N N . ILE A 1 331 ? 18.025 12.651 -1.683 1.00 93.12 331 ILE A N 1
ATOM 2437 C CA . ILE A 1 331 ? 16.567 12.522 -1.693 1.00 93.12 331 ILE A CA 1
ATOM 2438 C C . ILE A 1 331 ? 16.063 11.786 -0.448 1.00 93.12 331 ILE A C 1
ATOM 2440 O O . ILE A 1 331 ? 16.804 11.043 0.196 1.00 93.12 331 ILE A O 1
ATOM 2444 N N . SER A 1 332 ? 14.797 12.015 -0.098 1.00 91.56 332 SER A N 1
ATOM 2445 C CA . SER A 1 332 ? 14.065 11.275 0.935 1.00 91.56 332 SER A CA 1
ATOM 2446 C C . SER A 1 332 ? 12.657 10.944 0.444 1.00 91.56 332 SER A C 1
ATOM 2448 O O . SER A 1 332 ? 11.784 11.807 0.313 1.00 91.56 332 SER A O 1
ATOM 2450 N N . GLU A 1 333 ? 12.400 9.660 0.211 1.00 83.12 333 GLU A N 1
ATOM 2451 C CA . GLU A 1 333 ? 11.085 9.147 -0.197 1.00 83.12 333 GLU A CA 1
ATOM 2452 C C . GLU A 1 333 ? 10.046 9.330 0.918 1.00 83.12 333 GLU A C 1
ATOM 2454 O O . GLU A 1 333 ? 8.850 9.512 0.670 1.00 83.12 333 GLU A O 1
ATOM 2459 N N . ILE A 1 334 ? 10.502 9.336 2.175 1.00 72.06 334 ILE A N 1
ATOM 2460 C CA . ILE A 1 334 ? 9.665 9.638 3.336 1.00 72.06 334 ILE A CA 1
ATOM 2461 C C . ILE A 1 334 ? 9.244 11.108 3.306 1.00 72.06 334 ILE A C 1
ATOM 2463 O O . ILE A 1 334 ? 8.067 11.407 3.530 1.00 72.06 334 ILE A O 1
ATOM 2467 N N . ALA A 1 335 ? 10.170 12.026 3.018 1.00 76.31 335 ALA A N 1
ATOM 2468 C CA . ALA A 1 335 ? 9.850 13.438 2.845 1.00 76.31 335 ALA A CA 1
ATOM 2469 C C . ALA A 1 335 ? 8.884 13.635 1.668 1.00 76.31 335 ALA A C 1
ATOM 2471 O O . ALA A 1 335 ? 7.882 14.334 1.829 1.00 76.31 335 ALA A O 1
ATOM 2472 N N . LEU A 1 336 ? 9.096 12.935 0.547 1.00 79.94 336 LEU A N 1
ATOM 2473 C CA . LEU A 1 336 ? 8.198 12.968 -0.613 1.00 79.94 336 LEU A CA 1
ATOM 2474 C C . LEU A 1 336 ? 6.790 12.497 -0.240 1.00 79.94 336 LEU A C 1
ATOM 2476 O O . LEU A 1 336 ? 5.801 13.163 -0.542 1.00 79.94 336 LEU A O 1
ATOM 2480 N N . THR A 1 337 ? 6.696 11.385 0.488 1.00 65.75 337 THR A N 1
ATOM 2481 C CA . THR A 1 337 ? 5.425 10.820 0.956 1.00 65.75 337 THR A CA 1
ATOM 2482 C C . THR A 1 337 ? 4.697 11.784 1.891 1.00 65.75 337 THR A C 1
ATOM 2484 O O . THR A 1 337 ? 3.492 12.001 1.754 1.00 65.75 337 THR A O 1
ATOM 2487 N N . ARG A 1 338 ? 5.412 12.405 2.837 1.00 66.38 338 ARG A N 1
ATOM 2488 C CA . ARG A 1 338 ? 4.829 13.388 3.762 1.00 66.38 338 ARG A CA 1
ATOM 2489 C C . ARG A 1 338 ? 4.362 14.642 3.033 1.00 66.38 338 ARG A C 1
ATOM 2491 O O . ARG A 1 338 ? 3.288 15.146 3.357 1.00 66.38 338 ARG A O 1
ATOM 2498 N N . LEU A 1 339 ? 5.134 15.124 2.062 1.00 66.94 339 LEU A N 1
ATOM 2499 C CA . LEU A 1 339 ? 4.770 16.271 1.238 1.00 66.94 339 LEU A CA 1
ATOM 2500 C C . LEU A 1 339 ? 3.518 15.972 0.403 1.00 66.94 339 LEU A C 1
ATOM 2502 O O . LEU A 1 339 ? 2.561 16.744 0.434 1.00 66.94 339 LEU A O 1
ATOM 2506 N N . ALA A 1 340 ? 3.471 14.815 -0.262 1.00 62.00 340 ALA A N 1
ATOM 2507 C CA . ALA A 1 340 ? 2.318 14.372 -1.047 1.00 62.00 340 ALA A CA 1
ATOM 2508 C C . ALA A 1 340 ? 1.053 14.189 -0.189 1.00 62.00 340 ALA A C 1
ATOM 2510 O O . ALA A 1 340 ? -0.050 14.517 -0.623 1.00 62.00 340 ALA A O 1
ATOM 2511 N N . ALA A 1 341 ? 1.210 13.726 1.054 1.00 53.44 341 ALA A N 1
ATOM 2512 C CA . ALA A 1 341 ? 0.124 13.607 2.024 1.00 53.44 341 ALA A CA 1
ATOM 2513 C C . ALA A 1 341 ? -0.311 14.954 2.642 1.00 53.44 341 ALA A C 1
ATOM 2515 O O . ALA A 1 341 ? -1.220 14.980 3.473 1.00 53.44 341 ALA A O 1
ATOM 2516 N N . GLY A 1 342 ? 0.351 16.069 2.303 1.00 64.38 342 GLY A N 1
ATOM 2517 C CA . GLY A 1 342 ? 0.142 17.372 2.945 1.00 64.38 342 GLY A CA 1
ATOM 2518 C C . GLY A 1 342 ? 0.528 17.397 4.430 1.00 64.38 342 GLY A C 1
ATOM 2519 O O . GLY A 1 342 ? 0.135 18.304 5.161 1.00 64.38 342 GLY A O 1
ATOM 2520 N N . ALA A 1 343 ? 1.272 16.388 4.885 1.00 51.31 343 ALA A N 1
ATOM 2521 C CA . ALA A 1 343 ? 1.715 16.218 6.263 1.00 51.31 343 ALA A CA 1
ATOM 2522 C C . ALA A 1 343 ? 3.036 16.950 6.557 1.00 51.31 343 ALA A C 1
ATOM 2524 O O . ALA A 1 343 ? 3.378 17.137 7.723 1.00 51.31 343 ALA A O 1
ATOM 2525 N N . SER A 1 344 ? 3.772 17.363 5.522 1.00 77.81 344 SER A N 1
ATOM 2526 C CA . SER A 1 344 ? 4.943 18.238 5.629 1.00 77.81 344 SER A CA 1
ATOM 2527 C C . SER A 1 344 ? 5.001 19.224 4.458 1.00 77.81 344 SER A C 1
ATOM 2529 O O . SER A 1 344 ? 4.362 19.022 3.429 1.00 77.81 344 SER A O 1
ATOM 2531 N N . THR A 1 345 ? 5.765 20.301 4.633 1.00 84.50 345 THR A N 1
ATOM 2532 C CA . THR A 1 345 ? 6.169 21.238 3.573 1.00 84.50 345 THR A CA 1
ATOM 2533 C C . THR A 1 345 ? 7.644 21.090 3.196 1.00 84.50 345 THR A C 1
ATOM 2535 O O . THR A 1 345 ? 8.154 21.892 2.413 1.00 84.50 345 THR A O 1
ATOM 2538 N N . ASP A 1 346 ? 8.344 20.125 3.792 1.00 82.94 346 ASP A N 1
ATOM 2539 C CA . ASP A 1 346 ? 9.761 19.891 3.536 1.00 82.94 346 ASP A CA 1
ATOM 2540 C C . ASP A 1 346 ? 9.965 19.437 2.091 1.00 82.94 346 ASP A C 1
ATOM 2542 O O . ASP A 1 346 ? 9.199 18.628 1.563 1.00 82.94 346 ASP A O 1
ATOM 2546 N N . GLN A 1 347 ? 11.002 19.976 1.449 1.00 89.38 347 GLN A N 1
ATOM 2547 C CA . GLN A 1 347 ? 11.392 19.528 0.118 1.00 89.38 347 GLN A CA 1
ATOM 2548 C C . GLN A 1 347 ? 11.988 18.124 0.219 1.00 89.38 347 GLN A C 1
ATOM 2550 O O . GLN A 1 347 ? 12.767 17.876 1.140 1.00 89.38 347 GLN A O 1
ATOM 2555 N N . PRO A 1 348 ? 11.648 17.213 -0.702 1.00 90.62 348 PRO A N 1
ATOM 2556 C CA . PRO A 1 348 ? 12.091 15.834 -0.612 1.00 90.62 348 PRO A CA 1
ATOM 2557 C C . PRO A 1 348 ? 13.441 15.598 -1.299 1.00 90.62 348 PRO A C 1
ATOM 2559 O O . PRO A 1 348 ? 13.964 14.494 -1.228 1.00 90.62 348 PRO A O 1
ATOM 2562 N N . ALA A 1 349 ? 13.999 16.627 -1.943 1.00 95.06 349 ALA A N 1
ATOM 2563 C CA . ALA A 1 349 ? 15.312 16.628 -2.570 1.00 95.06 349 ALA A CA 1
ATOM 2564 C C . ALA A 1 349 ? 16.121 17.850 -2.104 1.00 95.06 349 ALA A C 1
ATOM 2566 O O . ALA A 1 349 ? 15.569 18.936 -1.896 1.00 95.06 349 ALA A O 1
ATOM 2567 N N . ALA A 1 350 ? 17.429 17.680 -1.918 1.00 94.94 350 ALA A N 1
ATOM 2568 C CA . ALA A 1 350 ? 18.327 18.726 -1.442 1.00 94.94 350 ALA A CA 1
ATOM 2569 C C . ALA A 1 350 ? 19.773 18.496 -1.902 1.00 94.94 350 ALA A C 1
ATOM 2571 O O . ALA A 1 350 ? 20.180 17.375 -2.196 1.00 94.94 350 ALA A O 1
ATOM 2572 N N . LEU A 1 351 ? 20.566 19.573 -1.931 1.00 95.25 351 LEU A N 1
ATOM 2573 C CA . LEU A 1 351 ? 21.979 19.534 -2.315 1.00 95.25 351 LEU A CA 1
ATOM 2574 C C . LEU A 1 351 ? 22.898 19.655 -1.103 1.00 95.25 351 LEU A C 1
ATOM 2576 O O . LEU A 1 351 ? 22.763 20.588 -0.306 1.00 95.25 351 LEU A O 1
ATOM 2580 N N . THR A 1 352 ? 23.880 18.761 -0.990 1.00 93.31 352 THR A N 1
ATOM 2581 C CA . THR A 1 352 ? 24.964 18.908 -0.003 1.00 93.31 352 THR A CA 1
ATOM 2582 C C . THR A 1 352 ? 25.885 20.079 -0.368 1.00 93.31 352 THR A C 1
ATOM 2584 O O . THR A 1 352 ? 25.851 20.586 -1.489 1.00 93.31 352 THR A O 1
ATOM 2587 N N . PRO A 1 353 ? 26.808 20.491 0.517 1.00 91.44 353 PRO A N 1
ATOM 2588 C CA . PRO A 1 353 ? 28.005 21.203 0.079 1.00 91.44 353 PRO A CA 1
ATOM 2589 C C . PRO A 1 353 ? 28.793 20.400 -0.980 1.00 91.44 353 PRO A C 1
ATOM 2591 O O . PRO A 1 353 ? 28.699 19.169 -0.990 1.00 91.44 353 PRO A O 1
ATOM 2594 N N . PRO A 1 354 ? 29.589 21.058 -1.845 1.00 90.50 354 PRO A N 1
ATOM 2595 C CA . PRO A 1 354 ? 30.354 20.380 -2.887 1.00 90.50 354 PRO A CA 1
ATOM 2596 C C . PRO A 1 354 ? 31.325 19.313 -2.373 1.00 90.50 354 PRO A C 1
ATOM 2598 O O . PRO A 1 354 ? 32.085 19.537 -1.424 1.00 90.50 354 PRO A O 1
ATOM 2601 N N . VAL A 1 355 ? 31.324 18.172 -3.060 1.00 87.31 355 VAL A N 1
ATOM 2602 C CA . VAL A 1 355 ? 32.142 16.994 -2.780 1.00 87.31 355 VAL A CA 1
ATOM 2603 C C . VAL A 1 355 ? 32.935 16.618 -4.036 1.00 87.31 355 VAL A C 1
ATOM 2605 O O . VAL A 1 355 ? 32.452 16.712 -5.169 1.00 87.31 355 VAL A O 1
ATOM 2608 N N . SER A 1 356 ? 34.192 16.217 -3.853 1.00 82.50 356 SER A N 1
ATOM 2609 C CA . SER A 1 356 ? 35.041 15.766 -4.959 1.00 82.50 356 SER A CA 1
ATOM 2610 C C . SER A 1 356 ? 34.659 14.345 -5.394 1.00 82.50 356 SER A C 1
ATOM 2612 O O . SER A 1 356 ? 34.380 13.502 -4.542 1.00 82.50 356 SER A O 1
ATOM 2614 N N . GLN A 1 357 ? 34.699 14.044 -6.697 1.00 79.25 357 GLN A N 1
ATOM 2615 C CA . GLN A 1 357 ? 34.411 12.693 -7.209 1.00 79.25 357 GLN A CA 1
ATOM 2616 C C . GLN A 1 357 ? 35.244 11.590 -6.519 1.00 79.25 357 GLN A C 1
ATOM 2618 O O . GLN A 1 357 ? 34.668 10.568 -6.163 1.00 79.25 357 GLN A O 1
ATOM 2623 N N . PRO A 1 358 ? 36.555 11.773 -6.233 1.00 82.62 358 PRO A N 1
ATOM 2624 C CA . PRO A 1 358 ? 37.344 10.763 -5.518 1.00 82.62 358 PRO A CA 1
ATOM 2625 C C . PRO A 1 358 ? 36.856 10.447 -4.096 1.00 82.62 358 PRO A C 1
ATOM 2627 O O . PRO A 1 358 ? 37.311 9.473 -3.503 1.00 82.62 358 PRO A O 1
ATOM 2630 N N . THR A 1 359 ? 35.985 11.279 -3.518 1.00 78.94 359 THR A N 1
ATOM 2631 C CA . THR A 1 359 ? 35.351 11.029 -2.217 1.00 78.94 359 THR A CA 1
ATOM 2632 C C . THR A 1 359 ? 34.164 10.066 -2.332 1.00 78.94 359 THR A C 1
ATOM 2634 O O . THR A 1 359 ? 33.892 9.342 -1.379 1.00 78.94 359 THR A O 1
ATOM 2637 N N . LEU A 1 360 ? 33.488 10.012 -3.485 1.00 84.81 360 LEU A N 1
ATOM 2638 C CA . LEU A 1 360 ? 32.382 9.093 -3.774 1.00 84.81 360 LEU A CA 1
ATOM 2639 C C . LEU A 1 360 ? 32.923 7.753 -4.280 1.00 84.81 360 LEU A C 1
ATOM 2641 O O . LEU A 1 360 ? 32.825 7.418 -5.457 1.00 84.81 360 LEU A O 1
ATOM 2645 N N . VAL A 1 361 ? 33.566 7.008 -3.384 1.00 84.31 361 VAL A N 1
ATOM 2646 C CA . VAL A 1 361 ? 34.168 5.704 -3.711 1.00 84.31 361 VAL A CA 1
ATOM 2647 C C . VAL A 1 361 ? 33.133 4.596 -3.913 1.00 84.31 361 VAL A C 1
ATOM 2649 O O . VAL A 1 361 ? 33.412 3.631 -4.619 1.00 84.31 361 VAL A O 1
ATOM 2652 N N . ASP A 1 362 ? 31.970 4.736 -3.280 1.00 87.00 362 ASP A N 1
ATOM 2653 C CA . ASP A 1 362 ? 30.818 3.849 -3.371 1.00 87.00 362 ASP A CA 1
ATOM 2654 C C . ASP A 1 362 ? 29.530 4.625 -3.039 1.00 87.00 362 ASP A C 1
ATOM 2656 O O . ASP A 1 362 ? 29.575 5.700 -2.429 1.00 87.00 362 ASP A O 1
ATOM 2660 N N . GLU A 1 363 ? 28.389 4.062 -3.429 1.00 89.81 363 GLU A N 1
ATOM 2661 C CA . GLU A 1 363 ? 27.046 4.582 -3.148 1.00 89.81 363 GLU A CA 1
ATOM 2662 C C . GLU A 1 363 ? 26.822 4.811 -1.653 1.00 89.81 363 GLU A C 1
ATOM 2664 O O . GLU A 1 363 ? 26.454 5.901 -1.223 1.00 89.81 363 GLU A O 1
ATOM 2669 N N . ALA A 1 364 ? 27.191 3.819 -0.837 1.00 87.00 364 ALA A N 1
ATOM 2670 C CA . ALA A 1 364 ? 27.034 3.862 0.611 1.00 87.00 364 ALA A CA 1
ATOM 2671 C C . ALA A 1 364 ? 27.790 5.038 1.258 1.00 87.00 364 ALA A C 1
ATOM 2673 O O . ALA A 1 364 ? 27.445 5.486 2.354 1.00 87.00 364 ALA A O 1
ATOM 2674 N N . THR A 1 365 ? 28.863 5.531 0.634 1.00 88.88 365 THR A N 1
ATOM 2675 C CA . THR A 1 365 ? 29.548 6.757 1.053 1.00 88.88 365 THR A CA 1
ATOM 2676 C C . THR A 1 365 ? 28.703 7.983 0.749 1.00 88.88 365 THR A C 1
ATOM 2678 O O . THR A 1 365 ? 28.592 8.844 1.621 1.00 88.88 365 THR A O 1
ATOM 2681 N N . GLY A 1 366 ? 28.076 8.039 -0.425 1.00 91.69 366 GLY A N 1
ATOM 2682 C CA . GLY A 1 366 ? 27.057 9.031 -0.762 1.00 91.69 366 GLY A CA 1
ATOM 2683 C C . GLY A 1 366 ? 25.903 9.045 0.239 1.00 91.69 366 GLY A C 1
ATOM 2684 O O . GLY A 1 366 ? 25.616 10.092 0.816 1.00 91.69 366 GLY A O 1
ATOM 2685 N N . ASP A 1 367 ? 25.333 7.881 0.550 1.00 88.69 367 ASP A N 1
ATOM 2686 C CA . ASP A 1 367 ? 24.221 7.759 1.500 1.00 88.69 367 ASP A CA 1
ATOM 2687 C C . ASP A 1 367 ? 24.586 8.261 2.884 1.00 88.69 367 ASP A C 1
ATOM 2689 O O . ASP A 1 367 ? 23.850 9.029 3.492 1.00 88.69 367 ASP A O 1
ATOM 2693 N N . ARG A 1 368 ? 25.765 7.884 3.391 1.00 88.44 368 ARG A N 1
ATOM 2694 C CA . ARG A 1 368 ? 26.241 8.381 4.688 1.00 88.44 368 ARG A CA 1
ATOM 2695 C C . ARG A 1 368 ? 26.413 9.899 4.691 1.00 88.44 368 ARG A C 1
ATOM 2697 O O . ARG A 1 368 ? 26.193 10.519 5.732 1.00 88.44 368 ARG A O 1
ATOM 2704 N N . LEU A 1 369 ? 26.822 10.494 3.569 1.00 88.25 369 LEU A N 1
ATOM 2705 C CA . LEU A 1 369 ? 26.958 11.945 3.435 1.00 88.25 369 LEU A CA 1
ATOM 2706 C C . LEU A 1 369 ? 25.585 12.629 3.419 1.00 88.25 369 LEU A C 1
ATOM 2708 O O . LEU A 1 369 ? 25.388 13.593 4.159 1.00 88.25 369 LEU A O 1
ATOM 2712 N N . CYS A 1 370 ? 24.629 12.098 2.658 1.00 92.94 370 CYS A N 1
ATOM 2713 C CA . CYS A 1 370 ? 23.250 12.579 2.631 1.00 92.94 370 CYS A CA 1
ATOM 2714 C C . CYS A 1 370 ? 22.574 12.445 3.998 1.00 92.94 370 CYS A C 1
ATOM 2716 O O . CYS A 1 370 ? 22.059 13.428 4.538 1.00 92.94 370 CYS A O 1
ATOM 2718 N N . ALA A 1 371 ? 22.678 11.270 4.616 1.00 87.75 371 ALA A N 1
ATOM 2719 C CA . ALA A 1 371 ? 22.094 10.991 5.915 1.00 87.75 371 ALA A CA 1
ATOM 2720 C C . ALA A 1 371 ? 22.686 11.865 7.028 1.00 87.75 371 ALA A C 1
ATOM 2722 O O . ALA A 1 371 ? 21.970 12.366 7.897 1.00 87.75 371 ALA A O 1
ATOM 2723 N N . GLY A 1 372 ? 24.005 12.084 6.998 1.00 85.94 372 GLY A N 1
ATOM 2724 C CA . GLY A 1 372 ? 24.694 12.953 7.949 1.00 85.94 372 GLY A CA 1
ATOM 2725 C C . GLY A 1 372 ? 24.304 14.428 7.821 1.00 85.94 372 GLY A C 1
ATOM 2726 O O . GLY A 1 372 ? 24.356 15.152 8.816 1.00 85.94 372 GLY A O 1
ATOM 2727 N N . GLN A 1 373 ? 23.911 14.868 6.623 1.00 89.31 373 GLN A N 1
ATOM 2728 C CA . GLN A 1 373 ? 23.548 16.254 6.342 1.00 89.31 373 GLN A CA 1
ATOM 2729 C C . GLN A 1 373 ? 22.062 16.547 6.590 1.00 89.31 373 GLN A C 1
ATOM 2731 O O . GLN A 1 373 ? 21.736 17.626 7.087 1.00 89.31 373 GLN A O 1
ATOM 2736 N N . PHE A 1 374 ? 21.172 15.618 6.233 1.00 88.31 374 PHE A N 1
ATOM 2737 C CA . PHE A 1 374 ? 19.729 15.875 6.161 1.00 88.31 374 PHE A CA 1
ATOM 2738 C C . PHE A 1 374 ? 18.876 14.992 7.082 1.00 88.31 374 PHE A C 1
ATOM 2740 O O . PHE A 1 374 ? 17.734 15.347 7.365 1.00 88.31 374 PHE A O 1
ATOM 2747 N N . GLY A 1 375 ? 19.431 13.903 7.620 1.00 85.56 375 GLY A N 1
ATOM 2748 C CA . GLY A 1 375 ? 18.722 12.964 8.492 1.00 85.56 375 GLY A CA 1
ATOM 2749 C C . GLY A 1 375 ? 18.789 11.530 7.975 1.00 85.56 375 GLY A C 1
ATOM 2750 O O . GLY A 1 375 ? 19.042 11.293 6.804 1.00 85.56 375 GLY A O 1
ATOM 2751 N N . ALA A 1 376 ? 18.566 10.553 8.855 1.00 82.38 376 ALA A N 1
ATOM 2752 C CA . ALA A 1 376 ? 18.796 9.133 8.562 1.00 82.38 376 ALA A CA 1
ATOM 2753 C C . ALA A 1 376 ? 17.936 8.541 7.426 1.00 82.38 376 ALA A C 1
ATOM 2755 O O . ALA A 1 376 ? 18.222 7.440 6.970 1.00 82.38 376 ALA A O 1
ATOM 2756 N N . ASP A 1 377 ? 16.882 9.237 7.006 1.00 81.50 377 ASP A N 1
ATOM 2757 C CA . ASP A 1 377 ? 15.990 8.873 5.905 1.00 81.50 377 ASP A CA 1
ATOM 2758 C C . ASP A 1 377 ? 16.432 9.413 4.534 1.00 81.50 377 ASP A C 1
ATOM 2760 O O . ASP A 1 377 ? 15.744 9.180 3.543 1.00 81.50 377 ASP A O 1
ATOM 2764 N N . TRP A 1 378 ? 17.557 10.128 4.471 1.00 92.62 378 TRP A N 1
ATOM 2765 C CA . TRP A 1 378 ? 18.105 10.689 3.238 1.00 92.62 378 TRP A CA 1
ATOM 2766 C C . TRP A 1 378 ? 19.248 9.843 2.685 1.00 92.62 378 TRP A C 1
ATOM 2768 O O . TRP A 1 378 ? 20.147 9.449 3.429 1.00 92.62 378 TRP A O 1
ATOM 2778 N N . HIS A 1 379 ? 19.252 9.642 1.372 1.00 94.50 379 HIS A N 1
ATOM 2779 C CA . HIS A 1 379 ? 20.269 8.875 0.649 1.00 94.50 379 HIS A CA 1
ATOM 2780 C C . HIS A 1 379 ? 20.702 9.600 -0.634 1.00 94.50 379 HIS A C 1
ATOM 2782 O O . HIS A 1 379 ? 20.098 10.614 -1.005 1.00 94.50 379 HIS A O 1
ATOM 2788 N N . LEU A 1 380 ? 21.800 9.146 -1.249 1.00 95.94 380 LEU A N 1
ATOM 2789 C CA . LEU A 1 380 ? 22.288 9.690 -2.519 1.00 95.94 380 LEU A CA 1
ATOM 2790 C C . LEU A 1 380 ? 21.308 9.292 -3.624 1.00 95.94 380 LEU A C 1
ATOM 2792 O O . LEU A 1 380 ? 20.986 8.121 -3.752 1.00 95.94 380 LEU A O 1
ATOM 2796 N N . ALA A 1 381 ? 20.853 10.254 -4.422 1.00 94.00 381 ALA A N 1
ATOM 2797 C CA . ALA A 1 381 ? 19.970 9.961 -5.544 1.00 94.00 381 ALA A CA 1
ATOM 2798 C C . ALA A 1 381 ? 20.681 9.112 -6.606 1.00 94.00 381 ALA A C 1
ATOM 2800 O O . ALA A 1 381 ? 21.858 9.345 -6.915 1.00 94.00 381 ALA A O 1
ATOM 2801 N N . GLU A 1 382 ? 19.941 8.191 -7.210 1.00 92.56 382 GLU A N 1
ATOM 2802 C CA . GLU A 1 382 ? 20.382 7.398 -8.348 1.00 92.56 382 GLU A CA 1
ATOM 2803 C C . GLU A 1 382 ? 20.006 8.060 -9.685 1.00 92.56 382 GLU A C 1
ATOM 2805 O O . GLU A 1 382 ? 19.181 8.973 -9.759 1.00 92.56 382 GLU A O 1
ATOM 2810 N N . THR A 1 383 ? 20.569 7.584 -10.801 1.00 88.94 383 THR A N 1
ATOM 2811 C CA . THR A 1 383 ? 20.127 8.039 -12.132 1.00 88.94 383 THR A CA 1
ATOM 2812 C C . THR A 1 383 ? 18.678 7.658 -12.428 1.00 88.94 383 THR A C 1
ATOM 2814 O O . THR A 1 383 ? 17.989 8.381 -13.153 1.00 88.94 383 THR A O 1
ATOM 2817 N N . SER A 1 384 ? 18.203 6.562 -11.834 1.00 84.12 384 SER A N 1
ATOM 2818 C CA . SER A 1 384 ? 16.815 6.105 -11.886 1.00 84.12 384 SER A CA 1
ATOM 2819 C C . SER A 1 384 ? 15.845 7.090 -11.202 1.00 84.12 384 SER A C 1
ATOM 2821 O O . SER A 1 384 ? 14.700 7.232 -11.649 1.00 84.12 384 SER A O 1
ATOM 2823 N N . ASP A 1 385 ? 16.322 7.849 -10.208 1.00 83.81 385 ASP A N 1
ATOM 2824 C CA . ASP A 1 385 ? 15.552 8.869 -9.491 1.00 83.81 385 ASP A CA 1
ATOM 2825 C C . ASP A 1 385 ? 15.390 10.172 -10.270 1.00 83.81 385 ASP A C 1
ATOM 2827 O O . ASP A 1 385 ? 14.491 10.948 -9.978 1.00 83.81 385 ASP A O 1
ATOM 2831 N N . LEU A 1 386 ? 16.170 10.420 -11.322 1.00 83.94 386 LEU A N 1
ATOM 2832 C CA . LEU A 1 386 ? 16.045 11.637 -12.144 1.00 83.94 386 LEU A CA 1
ATOM 2833 C C . LEU A 1 386 ? 14.833 11.613 -13.097 1.00 83.94 386 LEU A C 1
ATOM 2835 O O . LEU A 1 386 ? 14.805 12.311 -14.108 1.00 83.94 386 LEU A O 1
ATOM 2839 N N . GLY A 1 387 ? 13.856 10.751 -12.820 1.00 76.81 387 GLY A N 1
ATOM 2840 C CA . GLY A 1 387 ? 12.632 10.603 -13.592 1.00 76.81 387 GLY A CA 1
ATOM 2841 C C . GLY A 1 387 ? 11.485 11.500 -13.118 1.00 76.81 387 GLY A C 1
ATOM 2842 O O . GLY A 1 387 ? 11.553 12.202 -12.112 1.00 76.81 387 GLY A O 1
ATOM 2843 N N . ALA A 1 388 ? 10.348 11.377 -13.811 1.00 65.19 388 ALA A N 1
ATOM 2844 C CA . ALA A 1 388 ? 9.169 12.242 -13.671 1.00 65.19 388 ALA A CA 1
ATOM 2845 C C . ALA A 1 388 ? 8.556 12.354 -12.258 1.00 65.19 388 ALA A C 1
ATOM 2847 O O . ALA A 1 388 ? 7.698 13.203 -12.039 1.00 65.19 388 ALA A O 1
ATOM 2848 N N . VAL A 1 389 ? 8.921 11.478 -11.316 1.00 73.19 389 VAL A N 1
ATOM 2849 C CA . VAL A 1 389 ? 8.468 11.571 -9.917 1.00 73.19 389 VAL A CA 1
ATOM 2850 C C . VAL A 1 389 ? 9.199 12.691 -9.177 1.00 73.19 389 VAL A C 1
ATOM 2852 O O . VAL A 1 389 ? 8.595 13.356 -8.336 1.00 73.19 389 VAL A O 1
ATOM 2855 N N . TRP A 1 390 ? 10.470 12.911 -9.506 1.00 80.19 390 TRP A N 1
ATOM 2856 C CA . TRP A 1 390 ? 11.344 13.842 -8.806 1.00 80.19 390 TRP A CA 1
ATOM 2857 C C . TRP A 1 390 ? 11.551 15.160 -9.545 1.00 80.19 390 TRP A C 1
ATOM 2859 O O . TRP A 1 390 ? 11.924 16.126 -8.889 1.00 80.19 390 TRP A O 1
ATOM 2869 N N . ASP A 1 391 ? 11.251 15.227 -10.850 1.00 82.56 391 ASP A N 1
ATOM 2870 C CA . ASP A 1 391 ? 11.422 16.411 -11.717 1.00 82.56 391 ASP A CA 1
ATOM 2871 C C . ASP A 1 391 ? 10.989 17.737 -11.065 1.00 82.56 391 ASP A C 1
ATOM 2873 O O . ASP A 1 391 ? 11.712 18.728 -11.140 1.00 82.56 391 ASP A O 1
ATOM 2877 N N . ASP A 1 392 ? 9.837 17.760 -10.387 1.00 84.12 392 ASP A N 1
ATOM 2878 C CA . ASP A 1 392 ? 9.293 18.971 -9.751 1.00 84.12 392 ASP A CA 1
ATOM 2879 C C . ASP A 1 392 ? 10.051 19.400 -8.476 1.00 84.12 392 ASP A C 1
ATOM 2881 O O . ASP A 1 392 ? 9.868 20.515 -7.980 1.00 84.12 392 ASP A O 1
ATOM 2885 N N . PHE A 1 393 ? 10.884 18.516 -7.929 1.00 87.25 393 PHE A N 1
ATOM 2886 C CA . PHE A 1 393 ? 11.653 18.712 -6.699 1.00 87.25 393 PHE A CA 1
ATOM 2887 C C . PHE A 1 393 ? 13.152 18.853 -6.961 1.00 87.25 393 PHE A C 1
ATOM 2889 O O . PHE A 1 393 ? 13.888 19.245 -6.050 1.00 87.25 393 PHE A O 1
ATOM 2896 N N . LEU A 1 394 ? 13.614 18.539 -8.177 1.00 88.19 394 LEU A N 1
ATOM 2897 C CA . LEU A 1 394 ? 15.027 18.622 -8.509 1.00 88.19 394 LEU A CA 1
ATOM 2898 C C . LEU A 1 394 ? 15.511 20.082 -8.412 1.00 88.19 394 LEU A C 1
ATOM 2900 O O . LEU A 1 394 ? 14.896 20.996 -8.970 1.00 88.19 394 LEU A O 1
ATOM 2904 N N . PRO A 1 395 ? 16.608 20.332 -7.682 1.00 85.94 395 PRO A N 1
ATOM 2905 C CA . PRO A 1 395 ? 17.135 21.672 -7.494 1.00 85.94 395 PRO A CA 1
ATOM 2906 C C . PRO A 1 395 ? 17.705 22.227 -8.805 1.00 85.94 395 PRO A C 1
ATOM 2908 O O . PRO A 1 395 ? 18.469 21.558 -9.494 1.00 85.94 395 PRO A O 1
ATOM 2911 N N . ASP A 1 396 ? 17.384 23.487 -9.109 1.00 82.44 396 ASP A N 1
ATOM 2912 C CA . ASP A 1 396 ? 17.937 24.221 -10.255 1.00 82.44 396 ASP A CA 1
ATOM 2913 C C . ASP A 1 396 ? 19.411 24.576 -9.981 1.00 82.44 396 ASP A C 1
ATOM 2915 O O . ASP A 1 396 ? 19.738 25.599 -9.366 1.00 82.44 396 ASP A O 1
ATOM 2919 N N . ALA A 1 397 ? 20.309 23.669 -10.358 1.00 77.94 397 ALA A N 1
ATOM 2920 C CA . ALA A 1 397 ? 21.752 23.793 -10.209 1.00 77.94 397 ALA A CA 1
ATOM 2921 C C . ALA A 1 397 ? 22.449 23.573 -11.556 1.00 77.94 397 ALA A C 1
ATOM 2923 O O . ALA A 1 397 ? 21.872 23.058 -12.497 1.00 77.94 397 ALA A O 1
ATOM 2924 N N . ALA A 1 398 ? 23.720 23.972 -11.656 1.00 75.81 398 ALA A N 1
ATOM 2925 C CA . ALA A 1 398 ? 24.526 23.747 -12.863 1.00 75.81 398 ALA A CA 1
ATOM 2926 C C . ALA A 1 398 ? 25.076 22.304 -12.974 1.00 75.81 398 ALA A C 1
ATOM 2928 O O . ALA A 1 398 ? 25.889 22.025 -13.861 1.00 75.81 398 ALA A O 1
ATOM 2929 N N . GLY A 1 399 ? 24.707 21.442 -12.023 1.00 89.25 399 GLY A N 1
ATOM 2930 C CA . GLY A 1 399 ? 25.070 20.035 -11.950 1.00 89.25 399 GLY A CA 1
ATOM 2931 C C . GLY A 1 399 ? 25.373 19.549 -10.531 1.00 89.25 399 GLY A C 1
ATOM 2932 O O . GLY A 1 399 ? 25.833 20.305 -9.668 1.00 89.25 399 GLY A O 1
ATOM 2933 N N . TYR A 1 400 ? 25.134 18.263 -10.305 1.00 94.44 400 TYR A N 1
ATOM 2934 C CA . TYR A 1 400 ? 25.345 17.560 -9.039 1.00 94.44 400 TYR A CA 1
ATOM 2935 C C . TYR A 1 400 ? 25.764 16.110 -9.299 1.00 94.44 400 TYR A C 1
ATOM 2937 O O . TYR A 1 400 ? 25.605 15.584 -10.401 1.00 94.44 400 TYR A O 1
ATOM 2945 N N . TRP A 1 401 ? 26.340 15.465 -8.289 1.00 94.69 401 TRP A N 1
ATOM 2946 C CA . TRP A 1 401 ? 26.611 14.034 -8.327 1.00 94.69 401 TRP A CA 1
ATOM 2947 C C . TRP A 1 401 ? 25.349 13.242 -7.993 1.00 94.69 401 TRP A C 1
ATOM 2949 O O . TRP A 1 401 ? 24.665 13.547 -7.013 1.00 94.69 401 TRP A O 1
ATOM 2959 N N . VAL A 1 402 ? 25.118 12.199 -8.783 1.00 94.75 402 VAL A N 1
ATOM 2960 C CA . VAL A 1 402 ? 24.202 11.086 -8.505 1.00 94.75 402 VAL A CA 1
ATOM 2961 C C . VAL A 1 402 ? 24.963 9.772 -8.641 1.00 94.75 402 VAL A C 1
ATOM 2963 O O . VAL A 1 402 ? 26.072 9.740 -9.193 1.00 94.75 402 VAL A O 1
ATOM 2966 N N . TRP A 1 403 ? 24.380 8.690 -8.146 1.00 95.00 403 TRP A N 1
ATOM 2967 C CA . TRP A 1 403 ? 24.891 7.346 -8.373 1.00 95.00 403 TRP A CA 1
ATOM 2968 C C . TRP A 1 403 ? 24.299 6.742 -9.651 1.00 95.00 403 TRP A C 1
ATOM 2970 O O . TRP A 1 403 ? 23.092 6.773 -9.855 1.00 95.00 403 TRP A O 1
ATOM 2980 N N . ASP A 1 404 ? 25.130 6.210 -10.541 1.00 92.12 404 ASP A N 1
ATOM 2981 C CA . ASP A 1 404 ? 24.657 5.419 -11.680 1.00 92.12 404 ASP A CA 1
ATOM 2982 C C . ASP A 1 404 ? 24.523 3.956 -11.250 1.00 92.12 404 ASP A C 1
ATOM 2984 O O . ASP A 1 404 ? 25.518 3.248 -11.084 1.00 92.12 404 ASP A O 1
ATOM 2988 N N . ASP A 1 405 ? 23.279 3.516 -11.081 1.00 84.12 405 ASP A N 1
ATOM 2989 C CA . ASP A 1 405 ? 22.867 2.169 -10.688 1.00 84.12 405 ASP A CA 1
ATOM 2990 C C . ASP A 1 405 ? 23.243 1.096 -11.722 1.00 84.12 405 ASP A C 1
ATOM 2992 O O . ASP A 1 405 ? 23.380 -0.082 -11.389 1.00 84.12 405 ASP A O 1
ATOM 2996 N N . GLN A 1 406 ? 23.480 1.479 -12.981 1.00 84.00 406 GLN A N 1
ATOM 2997 C CA . GLN A 1 406 ? 23.906 0.546 -14.024 1.00 84.00 406 GLN A CA 1
ATOM 2998 C C . GLN A 1 406 ? 25.417 0.361 -14.064 1.00 84.00 406 GLN A C 1
ATOM 3000 O O . GLN A 1 406 ? 25.898 -0.735 -14.371 1.00 84.00 406 GLN A O 1
ATOM 3005 N N . THR A 1 407 ? 26.173 1.434 -13.829 1.00 89.62 407 THR A N 1
ATOM 3006 C CA . THR A 1 407 ? 27.638 1.401 -13.918 1.00 89.62 407 THR A CA 1
ATOM 3007 C C . THR A 1 407 ? 28.337 1.290 -12.566 1.00 89.62 407 THR A C 1
ATOM 3009 O O . THR A 1 407 ? 29.543 1.042 -12.549 1.00 89.62 407 THR A O 1
ATOM 3012 N N . GLU A 1 408 ? 27.597 1.407 -11.459 1.00 88.56 408 GLU A N 1
ATOM 3013 C CA . GLU A 1 408 ? 28.101 1.465 -10.081 1.00 88.56 408 GLU A CA 1
ATOM 3014 C C . GLU A 1 408 ? 29.189 2.540 -9.922 1.00 88.56 408 GLU A C 1
ATOM 3016 O O . GLU A 1 408 ? 30.260 2.299 -9.355 1.00 88.56 408 GLU A O 1
ATOM 3021 N N . GLN A 1 409 ? 28.960 3.723 -10.498 1.00 89.62 409 GLN A N 1
ATOM 3022 C CA . GLN A 1 409 ? 29.894 4.851 -10.462 1.00 89.62 409 GLN A CA 1
ATOM 3023 C C . GLN A 1 409 ? 29.160 6.173 -10.208 1.00 89.62 409 GLN A C 1
ATOM 3025 O O . GLN A 1 409 ? 28.025 6.345 -10.648 1.00 89.62 409 GLN A O 1
ATOM 3030 N N . PRO A 1 410 ? 29.812 7.166 -9.574 1.00 91.19 410 PRO A N 1
ATOM 3031 C CA . PRO A 1 410 ? 29.249 8.503 -9.479 1.00 91.19 410 PRO A CA 1
ATOM 3032 C C . PRO A 1 410 ? 29.297 9.195 -10.846 1.00 91.19 410 PRO A C 1
ATOM 3034 O O . PRO A 1 410 ? 30.360 9.288 -11.476 1.00 91.19 410 PRO A O 1
ATOM 3037 N N . VAL A 1 411 ? 28.163 9.741 -11.277 1.00 93.06 411 VAL A N 1
ATOM 3038 C CA . VAL A 1 411 ? 28.032 10.489 -12.532 1.00 93.06 411 VAL A CA 1
ATOM 3039 C C . VAL A 1 411 ? 27.496 11.889 -12.270 1.00 93.06 411 VAL A C 1
ATOM 3041 O O . VAL A 1 411 ? 26.770 12.137 -11.308 1.00 93.06 411 VAL A O 1
ATOM 3044 N N . GLN A 1 412 ? 27.898 12.833 -13.118 1.00 93.06 412 GLN A N 1
ATOM 3045 C CA . GLN A 1 412 ? 27.393 14.196 -13.051 1.00 93.06 412 GLN A CA 1
ATOM 3046 C C . GLN A 1 412 ? 26.050 14.264 -13.778 1.00 93.06 412 GLN A C 1
ATOM 3048 O O . GLN A 1 412 ? 25.990 14.045 -14.990 1.00 93.06 412 GLN A O 1
ATOM 3053 N N . ALA A 1 413 ? 25.004 14.613 -13.040 1.00 87.50 413 ALA A N 1
ATOM 3054 C CA . ALA A 1 413 ? 23.707 14.980 -13.579 1.00 87.50 413 ALA A CA 1
ATOM 3055 C C . ALA A 1 413 ? 23.621 16.508 -13.763 1.00 87.50 413 ALA A C 1
ATOM 3057 O O . ALA A 1 413 ? 24.307 17.239 -13.036 1.00 87.50 413 ALA A O 1
ATOM 3058 N N . PRO A 1 414 ? 22.870 16.983 -14.774 1.00 78.50 414 PRO A N 1
ATOM 3059 C CA . PRO A 1 414 ? 22.697 18.405 -15.050 1.00 78.50 414 PRO A CA 1
ATOM 3060 C C . PRO A 1 414 ? 21.887 19.137 -13.981 1.00 78.50 414 PRO A C 1
ATOM 3062 O O . PRO A 1 414 ? 20.959 18.535 -13.392 1.00 78.50 414 PRO A O 1
#

Radius of gyration: 26.81 Å; chains: 1; bounding box: 66×109×63 Å